Protein AF-A0A6B0WFZ6-F1 (afdb_monomer)

Mean predicted aligned error: 7.84 Å

Foldseek 3Di:
DLVVLLCVQLPPPDAPDPVLLVLLCVLQPPVQCPDVVLSVVLSVLSNVLQVQCPVQEGPSQLSRLSSCVVRPVQLNVLCVVPLCQQANDDVVLVVDDLQVLLVVCCVSRPVVHDPVSSVSVLSSSCSLGVSVLSSVVHDRPDDLLQCVLSLGCNRSLNVVCSVVSHHGLLADRVVVLVVCLVCLLPLCVLQVVLVVQQVDAGPQRATNNLRSLSNCLSVLVSHDLVSLLSNLLSCQLCLQVQFDPSSFDDDPDTDTSLNSNVSSLCSNDLVPHAQAVLQVSCLVSLLNGDLLSLLVLLVQQQCLCVPPDPPDHRHDSSPHSHDPVSSLVSLVVSLVVCLVCLVVVVLLVGPLSVVSLVSNQVSVVFDDPSLAVSQVVLLVDLVSLLSVLVNQFDWDWDDPPVDIDTATAGNCVCVVRRYDPVSSLVSLVVSLVDPPDDPVSNVSSVSNNVNVVD

Sequence (454 aa):
MLNAKLGAIFGNAEANDENRLRQLFEELVKAEIRTPRDVIRLAYGLSVTYPAVRDEVDIADFIALETLRLFRPSVYLAIRSHRPLLVELDPYESLADEAERAQRYERLFLADQRDEAQSRLKTGLMELFPRLASAWGAEIASDDTTWDQHRRVCSEPHFDTYFRFALSSHTVPMSEVTEIVRGANVRELVVQTFRAALDQRMAMGKTKASVLLDELIAHAAEFDMRKVGPFLQALFSIADELRVDSDESRGLVWVDSRLRLHWLTRALLMHRTSLQERSRILFEVIQNASLGWLVEITNVAHVQHYPRNAMEPPEKPEECLLERDHADQLREITLRRLNEAAADGNILKVPNLLSVLFRWRDFAGGSSAALEEFCNSALEDDASTVLLARAVLGKQYVSTGASEQALDHAQLDGLQSLLNVDRFKARLVDLVRSTDLESDDKDVLQRLLAAWDS

Solvent-accessible surface area (backbone atoms only — not comparable to full-atom values): 24765 Å² total; per-residue (Å²): 113,58,68,66,48,49,44,68,66,50,54,88,65,71,54,95,45,65,68,57,32,50,49,37,36,60,37,51,40,52,79,68,51,82,47,76,66,42,46,49,50,53,48,51,51,45,62,68,46,43,75,59,35,63,82,57,49,27,54,46,52,48,54,39,50,52,39,29,50,75,77,37,48,69,43,40,49,38,54,69,75,40,47,64,83,49,42,52,89,55,75,66,65,75,71,51,58,55,69,60,49,32,52,49,51,42,57,62,58,35,65,94,52,56,72,81,52,34,57,30,45,50,55,30,46,26,71,54,21,45,70,54,18,59,41,68,81,37,83,65,90,73,54,72,62,60,29,49,51,50,28,25,61,38,20,66,56,34,34,56,22,79,77,65,49,35,80,31,60,62,53,73,62,52,69,59,55,52,47,47,54,73,42,27,65,39,47,67,58,53,44,50,52,45,56,60,20,59,77,35,72,39,55,93,60,18,31,38,35,56,44,50,46,54,51,48,35,48,48,25,82,75,46,55,75,90,28,49,46,46,30,50,27,29,50,35,45,45,42,50,74,59,60,49,84,57,43,46,44,86,66,102,60,79,42,39,50,66,56,46,52,52,49,32,54,41,55,59,33,56,91,74,44,53,48,69,55,36,23,54,44,50,62,63,28,52,75,56,31,21,68,45,45,41,51,50,56,36,48,54,34,35,36,34,68,52,40,90,49,88,87,50,74,53,56,54,72,82,74,35,66,38,46,67,70,58,26,54,53,42,44,54,53,46,52,50,53,50,53,54,27,48,77,72,54,54,45,74,74,34,66,62,38,50,60,51,53,54,49,50,30,58,75,68,76,36,81,43,73,68,54,47,51,46,43,54,54,33,64,73,37,70,70,47,37,50,48,52,46,57,46,32,44,42,74,43,77,49,73,72,90,87,51,74,46,81,38,70,30,44,62,58,84,68,41,70,70,57,39,64,56,68,62,49,54,52,49,49,59,54,53,61,71,45,86,86,60,55,71,72,59,39,49,51,46,52,50,33,56,54,30,63,77,105

Secondary structure (DSSP, 8-state):
-HHHHHHHHHTTPPPS-HHHHHHHIIIIITTT--SHHHHHHHHHHHHHHGGGSTTSS-HHHHHHHHHHHHH-HHHHHHHHHTHHHHHS--TTGGGS-HHHHHHHHHHHHTTTS-HHHHHHHHHHHHHH-THHHHHTT----S-HHHHHHTT-TTSTTTHHHHHHSS--TTS--HHHHHHHHHTTT-HHHHHHHHHHHHT-B-GGG-BHHHHHHHHHHHTGGGS-HHHHHHHHHHHHTTTTTT--GGG-B-SSS-B-HHHHHHHHHHHHHTTTS-HHHHHHHHHHHHTT--HHHHHHHHHHHHHHHS-SSTTSPPPPTTT-SS-HHHHHHHHHHHHHHHHHHHHTTGGGGSTTHHHHHHHHHHHTTS--HHHHHHHHHHTTSHHHHHHHHHHHEEEEEEE-SS-EEEEEEE--TTGGGTS-HHHHHHHHHHHHH-SSS-HHHHHHHHHHHHHH--

Nearest PDB structures (foldseek):
  3wcm-assembly1_C  TM=1.426E-01  e=4.243E-01  Homo sapiens
  7ux1-assembly1_A  TM=1.351E-01  e=2.970E+00  Escherichia coli K-12

Structure (mmCIF, N/CA/C/O backbone):
data_AF-A0A6B0WFZ6-F1
#
_entry.id   AF-A0A6B0WFZ6-F1
#
loop_
_atom_site.group_PDB
_atom_site.id
_atom_site.type_symbol
_atom_site.label_atom_id
_atom_site.label_alt_id
_atom_site.label_comp_id
_atom_site.label_asym_id
_atom_site.label_entity_id
_atom_site.label_seq_id
_atom_site.pdbx_PDB_ins_code
_atom_site.Cartn_x
_atom_site.Cartn_y
_atom_site.Cartn_z
_atom_site.occupancy
_atom_site.B_iso_or_equiv
_atom_site.auth_seq_id
_atom_site.auth_comp_id
_atom_site.auth_asym_id
_atom_site.auth_atom_id
_atom_site.pdbx_PDB_model_num
ATOM 1 N N . MET A 1 1 ? 15.361 2.543 -42.195 1.00 61.44 1 MET A N 1
ATOM 2 C CA . MET A 1 1 ? 14.487 1.355 -42.368 1.00 61.44 1 MET A CA 1
ATOM 3 C C . MET A 1 1 ? 13.982 0.816 -41.033 1.00 61.44 1 MET A C 1
ATOM 5 O O . MET A 1 1 ? 12.780 0.633 -40.914 1.00 61.44 1 MET A O 1
ATOM 9 N N . LEU A 1 2 ? 14.853 0.588 -40.041 1.00 71.38 2 LEU A N 1
ATOM 10 C CA . LEU A 1 2 ? 14.453 0.081 -38.722 1.00 71.38 2 LEU A CA 1
ATOM 11 C C . LEU A 1 2 ? 13.471 1.014 -37.991 1.00 71.38 2 LEU A C 1
ATOM 13 O O . LEU A 1 2 ? 12.387 0.556 -37.668 1.00 71.38 2 LEU A O 1
ATOM 17 N N . ASN A 1 3 ? 13.765 2.314 -37.859 1.00 72.94 3 ASN A N 1
ATOM 18 C CA . ASN A 1 3 ? 12.867 3.269 -37.178 1.00 72.94 3 ASN A CA 1
ATOM 19 C C . ASN A 1 3 ? 11.445 3.290 -37.763 1.00 72.94 3 ASN A C 1
ATOM 21 O O . ASN A 1 3 ? 10.476 3.298 -37.020 1.00 72.94 3 ASN A O 1
ATOM 25 N N . ALA A 1 4 ? 11.308 3.209 -39.091 1.00 72.44 4 ALA A N 1
ATOM 26 C CA . ALA A 1 4 ? 9.997 3.140 -39.743 1.00 72.44 4 ALA A CA 1
ATOM 27 C C . ALA A 1 4 ? 9.240 1.834 -39.424 1.00 72.44 4 ALA A C 1
ATOM 29 O O . ALA A 1 4 ? 8.020 1.842 -39.305 1.00 72.44 4 ALA A O 1
ATOM 30 N N . LYS A 1 5 ? 9.953 0.707 -39.275 1.00 76.44 5 LYS A N 1
ATOM 31 C CA . LYS A 1 5 ? 9.353 -0.573 -38.865 1.00 76.44 5 LYS A CA 1
ATOM 32 C C . LYS A 1 5 ? 9.004 -0.594 -37.379 1.00 76.44 5 LYS A C 1
ATOM 34 O O . LYS A 1 5 ? 7.950 -1.113 -37.042 1.00 76.44 5 LYS A O 1
ATOM 39 N N . LEU A 1 6 ? 9.854 -0.024 -36.524 1.00 77.88 6 LEU A N 1
ATOM 40 C CA . LEU A 1 6 ? 9.566 0.127 -35.097 1.00 77.88 6 LEU A CA 1
ATOM 41 C C . LEU A 1 6 ? 8.325 1.010 -34.906 1.00 77.88 6 LEU A C 1
ATOM 43 O O . LEU A 1 6 ? 7.380 0.567 -34.268 1.00 77.88 6 LEU A O 1
ATOM 47 N N . GLY A 1 7 ? 8.245 2.166 -35.574 1.00 74.00 7 GLY A N 1
ATOM 48 C CA . GLY A 1 7 ? 7.050 3.019 -35.539 1.00 74.00 7 GLY A CA 1
ATOM 49 C C . GLY A 1 7 ? 5.766 2.307 -35.989 1.00 74.00 7 GLY A C 1
ATOM 50 O O . GLY A 1 7 ? 4.707 2.536 -35.424 1.00 74.00 7 GLY A O 1
ATOM 51 N N . ALA A 1 8 ? 5.841 1.371 -36.941 1.00 75.12 8 ALA A N 1
ATOM 52 C CA . ALA A 1 8 ? 4.677 0.575 -37.345 1.00 75.12 8 ALA A CA 1
ATOM 53 C C . ALA A 1 8 ? 4.237 -0.474 -36.299 1.00 75.12 8 ALA A C 1
ATOM 55 O O . ALA A 1 8 ? 3.071 -0.859 -36.285 1.00 75.12 8 ALA A O 1
ATOM 56 N N . ILE A 1 9 ? 5.154 -0.959 -35.453 1.00 75.88 9 ILE A N 1
ATOM 57 C CA . ILE A 1 9 ? 4.885 -1.983 -34.425 1.00 75.88 9 ILE A CA 1
ATOM 58 C C . ILE A 1 9 ? 4.388 -1.332 -33.130 1.00 75.88 9 ILE A C 1
ATOM 60 O O . ILE A 1 9 ? 3.400 -1.779 -32.542 1.00 75.88 9 ILE A O 1
ATOM 64 N N . PHE A 1 10 ? 5.067 -0.264 -32.713 1.00 78.12 10 PHE A N 1
ATOM 65 C CA . PHE A 1 10 ? 4.766 0.479 -31.492 1.00 78.12 10 PHE A CA 1
ATOM 66 C C . PHE A 1 10 ? 3.639 1.504 -31.697 1.00 78.12 10 PHE A C 1
ATOM 68 O O . PHE A 1 10 ? 2.942 1.852 -30.751 1.00 78.12 10 PHE A O 1
ATOM 75 N N . GLY A 1 11 ? 3.361 1.918 -32.938 1.00 77.50 11 GLY A N 1
ATOM 76 C CA . GLY A 1 11 ? 2.301 2.879 -33.234 1.00 77.50 11 GLY A CA 1
ATOM 77 C C . GLY A 1 11 ? 2.588 4.230 -32.580 1.00 77.50 11 GLY A C 1
ATOM 78 O O . GLY A 1 11 ? 3.641 4.811 -32.820 1.00 77.50 11 GLY A O 1
ATOM 79 N N . ASN A 1 12 ? 1.653 4.700 -31.749 1.00 68.88 12 ASN A N 1
ATOM 80 C CA . ASN A 1 12 ? 1.798 5.927 -30.956 1.00 68.88 12 ASN A CA 1
ATOM 81 C C . ASN A 1 12 ? 2.457 5.684 -29.585 1.00 68.88 12 ASN A C 1
ATOM 83 O O . ASN A 1 12 ? 2.481 6.598 -28.770 1.00 68.88 12 ASN A O 1
ATOM 87 N N . ALA A 1 13 ? 2.907 4.462 -29.287 1.00 70.50 13 ALA A N 1
ATOM 88 C CA . ALA A 1 13 ? 3.581 4.185 -28.029 1.00 70.50 13 ALA A CA 1
ATOM 89 C C . ALA A 1 13 ? 4.971 4.841 -28.049 1.00 70.50 13 ALA A C 1
ATOM 91 O O . ALA A 1 13 ? 5.797 4.545 -28.919 1.00 70.50 13 ALA A O 1
ATOM 92 N N . GLU A 1 14 ? 5.200 5.751 -27.109 1.00 73.38 14 GLU A N 1
ATOM 93 C CA . GLU A 1 14 ? 6.461 6.468 -26.936 1.00 73.38 14 GLU A CA 1
ATOM 94 C C . GLU A 1 14 ? 7.285 5.801 -25.833 1.00 73.38 14 GLU A C 1
ATOM 96 O O . GLU A 1 14 ? 6.743 5.201 -24.904 1.00 73.38 14 GLU A O 1
ATOM 101 N N . ALA A 1 15 ? 8.611 5.855 -25.956 1.00 76.88 15 ALA A N 1
ATOM 102 C CA . ALA A 1 15 ? 9.471 5.389 -24.878 1.00 76.88 15 ALA A CA 1
ATOM 103 C C . ALA A 1 15 ? 9.373 6.363 -23.700 1.00 76.88 15 ALA A C 1
ATOM 105 O O . ALA A 1 15 ? 9.443 7.572 -23.908 1.00 76.88 15 ALA A O 1
ATOM 106 N N . ASN A 1 16 ? 9.288 5.832 -22.478 1.00 78.75 16 ASN A N 1
ATOM 107 C CA . ASN A 1 16 ? 9.248 6.645 -21.258 1.00 78.75 16 ASN A CA 1
ATOM 108 C C . ASN A 1 16 ? 10.483 7.558 -21.129 1.00 78.75 16 ASN A C 1
ATOM 110 O O . ASN A 1 16 ? 10.399 8.651 -20.575 1.00 78.75 16 ASN A O 1
ATOM 114 N N . ASP A 1 17 ? 11.626 7.119 -21.672 1.00 82.31 17 ASP A N 1
ATOM 115 C CA . ASP A 1 17 ? 12.864 7.893 -21.744 1.00 82.31 17 ASP A CA 1
ATOM 116 C C . ASP A 1 17 ? 13.570 7.680 -23.100 1.00 82.31 17 ASP A C 1
ATOM 118 O O . ASP A 1 17 ? 14.111 6.609 -23.406 1.00 82.31 17 ASP A O 1
ATOM 122 N N . GLU A 1 18 ? 13.586 8.727 -23.931 1.00 84.25 18 GLU A N 1
ATOM 123 C CA . GLU A 1 18 ? 14.242 8.711 -25.243 1.00 84.25 18 GLU A CA 1
ATOM 124 C C . GLU A 1 18 ? 15.773 8.600 -25.161 1.00 84.25 18 GLU A C 1
ATOM 126 O O . GLU A 1 18 ? 16.403 7.994 -26.037 1.00 84.25 18 GLU A O 1
ATOM 131 N N . ASN A 1 19 ? 16.400 9.172 -24.127 1.00 85.75 19 ASN A N 1
ATOM 132 C CA . ASN A 1 19 ? 17.850 9.086 -23.946 1.00 85.75 19 ASN A CA 1
ATOM 133 C C . ASN A 1 19 ? 18.258 7.659 -23.623 1.00 85.75 19 ASN A C 1
ATOM 135 O O . ASN A 1 19 ? 19.208 7.137 -24.212 1.00 85.75 19 ASN A O 1
ATOM 139 N N . ARG A 1 20 ? 17.486 7.018 -22.752 1.00 89.38 20 ARG A N 1
ATOM 140 C CA . ARG A 1 20 ? 17.656 5.618 -22.398 1.00 89.38 20 ARG A CA 1
ATOM 141 C C . ARG A 1 20 ? 17.448 4.689 -23.587 1.00 89.38 20 ARG A C 1
ATOM 143 O O . ARG A 1 20 ? 18.285 3.820 -23.837 1.00 89.38 20 ARG A O 1
ATOM 150 N N . LEU A 1 21 ? 16.392 4.909 -24.375 1.00 89.44 21 LEU A N 1
ATOM 151 C CA . LEU A 1 21 ? 16.181 4.169 -25.620 1.00 89.44 21 LEU A CA 1
ATOM 152 C C . LEU A 1 21 ? 17.393 4.297 -26.548 1.00 89.44 21 LEU A C 1
ATOM 154 O O . LEU A 1 21 ? 17.871 3.294 -27.074 1.00 89.44 21 LEU A O 1
ATOM 158 N N . ARG A 1 22 ? 17.918 5.513 -26.732 1.00 87.00 22 ARG A N 1
ATOM 159 C CA . ARG A 1 22 ? 19.106 5.761 -27.560 1.00 87.00 22 ARG A CA 1
ATOM 160 C C . ARG A 1 22 ? 20.342 5.038 -27.025 1.00 87.00 22 ARG A C 1
ATOM 162 O O . ARG A 1 22 ? 21.081 4.463 -27.821 1.00 87.00 22 ARG A O 1
ATOM 169 N N . GLN A 1 23 ? 20.558 5.041 -25.714 1.00 88.75 23 GLN A N 1
ATOM 170 C CA . GLN A 1 23 ? 21.685 4.355 -25.083 1.00 88.75 23 GLN A CA 1
ATOM 171 C C . GLN A 1 23 ? 21.590 2.837 -25.262 1.00 88.75 23 GLN A C 1
ATOM 173 O O . GLN A 1 23 ? 22.504 2.230 -25.815 1.00 88.75 23 GLN A O 1
ATOM 178 N N . LEU A 1 24 ? 20.459 2.223 -24.901 1.00 91.88 24 LEU A N 1
ATOM 179 C CA . LEU A 1 24 ? 20.233 0.787 -25.105 1.00 91.88 24 LEU A CA 1
ATOM 180 C C . LEU A 1 24 ? 20.333 0.398 -26.583 1.00 91.88 24 LEU A C 1
ATOM 182 O O . LEU A 1 24 ? 20.859 -0.664 -26.922 1.00 91.88 24 LEU A O 1
ATOM 186 N N . PHE A 1 25 ? 19.872 1.272 -27.477 1.00 89.75 25 PHE A N 1
ATOM 187 C CA . PHE A 1 25 ? 19.995 1.061 -28.909 1.00 89.75 25 PHE A CA 1
ATOM 188 C C . PHE A 1 25 ? 21.456 1.024 -29.371 1.00 89.75 25 PHE A C 1
ATOM 190 O O . PHE A 1 25 ? 21.839 0.121 -30.117 1.00 89.75 25 PHE A O 1
ATOM 197 N N . GLU A 1 26 ? 22.274 1.985 -28.946 1.00 89.38 26 GLU A N 1
ATOM 198 C CA . GLU A 1 26 ? 23.694 2.045 -29.302 1.00 89.38 26 GLU A CA 1
ATOM 199 C C . GLU A 1 26 ? 24.476 0.849 -28.740 1.00 89.38 26 GLU A C 1
ATOM 201 O O . GLU A 1 26 ? 25.245 0.224 -29.477 1.00 89.38 26 GLU A O 1
ATOM 206 N N . GLU A 1 27 ? 24.223 0.476 -27.483 1.00 90.94 27 GLU A N 1
ATOM 207 C CA . GLU A 1 27 ? 24.975 -0.576 -26.793 1.00 90.94 27 GLU A CA 1
ATOM 208 C C . GLU A 1 27 ? 24.554 -1.993 -27.206 1.00 90.94 27 GLU A C 1
ATOM 210 O O . GLU A 1 27 ? 25.407 -2.843 -27.474 1.00 90.94 27 GLU A O 1
ATOM 215 N N . LEU A 1 28 ? 23.247 -2.267 -27.298 1.00 91.75 28 LEU A N 1
ATOM 216 C CA . LEU A 1 28 ? 22.731 -3.633 -27.463 1.00 91.75 28 LEU A CA 1
ATOM 217 C C . LEU A 1 28 ? 22.158 -3.918 -28.853 1.00 91.75 28 LEU A C 1
ATOM 219 O O . LEU A 1 28 ? 22.219 -5.059 -29.307 1.00 91.75 28 LEU A O 1
ATOM 223 N N . VAL A 1 29 ? 21.617 -2.913 -29.548 1.00 90.69 29 VAL A N 1
ATOM 224 C CA . VAL A 1 29 ? 20.859 -3.126 -30.796 1.00 90.69 29 VAL A CA 1
ATOM 225 C C . VAL A 1 29 ? 21.719 -2.923 -32.036 1.00 90.69 29 VAL A C 1
ATOM 227 O O . VAL A 1 29 ? 21.783 -3.784 -32.917 1.00 90.69 29 VAL A O 1
ATOM 230 N N . LYS A 1 30 ? 22.427 -1.798 -32.116 1.00 89.81 30 LYS A N 1
ATOM 231 C CA . LYS A 1 30 ? 23.186 -1.389 -33.302 1.00 89.81 30 LYS A CA 1
ATOM 232 C C . LYS A 1 30 ? 24.281 -2.384 -33.686 1.00 89.81 30 LYS A C 1
ATOM 234 O O . LYS A 1 30 ? 24.494 -2.621 -34.872 1.00 89.81 30 LYS A O 1
ATOM 239 N N . ALA A 1 31 ? 24.955 -2.982 -32.704 1.00 86.75 31 ALA A N 1
ATOM 240 C CA . ALA A 1 31 ? 26.046 -3.931 -32.935 1.00 86.75 31 ALA A CA 1
ATOM 241 C C . ALA A 1 31 ? 25.591 -5.248 -33.601 1.00 86.75 31 ALA A C 1
ATOM 243 O O . ALA A 1 31 ? 26.381 -5.904 -34.296 1.00 86.75 31 ALA A O 1
ATOM 244 N N . GLU A 1 32 ? 24.325 -5.621 -33.404 1.00 89.62 32 GLU A N 1
ATOM 245 C CA . GLU A 1 32 ? 23.740 -6.868 -33.905 1.00 89.62 32 GLU A CA 1
ATOM 246 C C . GLU A 1 32 ? 23.085 -6.699 -35.284 1.00 89.62 32 GLU A C 1
ATOM 248 O O . GLU A 1 32 ? 22.982 -7.651 -36.059 1.00 89.62 32 GLU A O 1
ATOM 253 N N . ILE A 1 33 ? 22.708 -5.471 -35.652 1.00 89.88 33 ILE A N 1
ATOM 254 C CA . ILE A 1 33 ? 22.077 -5.171 -36.939 1.00 89.88 33 ILE A CA 1
ATOM 255 C C . ILE A 1 33 ? 23.145 -4.883 -37.997 1.00 89.88 33 ILE A C 1
ATOM 257 O O . ILE A 1 33 ? 23.580 -3.749 -38.188 1.00 89.88 33 ILE A O 1
ATOM 261 N N . ARG A 1 34 ? 23.548 -5.925 -38.732 1.00 88.88 34 ARG A N 1
ATOM 262 C CA . ARG A 1 34 ? 24.570 -5.820 -39.792 1.00 88.88 34 ARG A CA 1
ATOM 263 C C . ARG A 1 34 ? 23.977 -5.813 -41.192 1.00 88.88 34 ARG A C 1
ATOM 265 O O . ARG A 1 34 ? 24.587 -5.294 -42.123 1.00 88.88 34 ARG A O 1
ATOM 272 N N . THR A 1 35 ? 22.792 -6.393 -41.352 1.00 87.94 35 THR A N 1
ATOM 273 C CA . THR A 1 35 ? 22.130 -6.552 -42.645 1.00 87.94 35 THR A CA 1
ATOM 274 C C . THR A 1 35 ? 20.657 -6.137 -42.586 1.00 87.94 35 THR A C 1
ATOM 276 O O . THR A 1 35 ? 20.030 -6.168 -41.523 1.00 87.94 35 THR A O 1
ATOM 279 N N . PRO A 1 36 ? 20.031 -5.824 -43.736 1.00 80.69 36 PRO A N 1
ATOM 280 C CA . PRO A 1 36 ? 18.583 -5.617 -43.801 1.00 80.69 36 PRO A CA 1
ATOM 281 C C . PRO A 1 36 ? 17.769 -6.819 -43.296 1.00 80.69 36 PRO A C 1
ATOM 283 O O . PRO A 1 36 ? 16.654 -6.649 -42.806 1.00 80.69 36 PRO A O 1
ATOM 286 N N . ARG A 1 37 ? 18.319 -8.039 -43.385 1.00 85.38 37 ARG A N 1
ATOM 287 C CA . ARG A 1 37 ? 17.668 -9.253 -42.879 1.00 85.38 37 ARG A CA 1
ATOM 288 C C . ARG A 1 37 ? 17.573 -9.251 -41.353 1.00 85.38 37 ARG A C 1
ATOM 290 O O . ARG A 1 37 ? 16.561 -9.707 -40.831 1.00 85.38 37 ARG A O 1
ATOM 297 N N . ASP A 1 38 ? 18.563 -8.694 -40.660 1.00 89.38 38 ASP A N 1
ATOM 298 C CA . ASP A 1 38 ? 18.565 -8.584 -39.195 1.00 89.38 38 ASP A CA 1
ATOM 299 C C . ASP A 1 38 ? 17.490 -7.600 -38.721 1.00 89.38 38 ASP A C 1
ATOM 301 O O . ASP A 1 38 ? 16.712 -7.919 -37.824 1.00 89.38 38 ASP A O 1
ATOM 305 N N . VAL A 1 39 ? 17.347 -6.462 -39.417 1.00 86.75 39 VAL A N 1
ATOM 306 C CA . VAL A 1 39 ? 16.249 -5.499 -39.201 1.00 86.75 39 VAL A CA 1
ATOM 307 C C . VAL A 1 39 ? 14.889 -6.179 -39.342 1.00 86.75 39 VAL A C 1
ATOM 309 O O . VAL A 1 39 ? 13.992 -5.973 -38.528 1.00 86.75 39 VAL A O 1
ATOM 312 N N . ILE A 1 40 ? 14.722 -6.980 -40.396 1.00 84.56 40 ILE A N 1
ATOM 313 C CA . ILE A 1 40 ? 13.476 -7.698 -40.663 1.00 84.56 40 ILE A CA 1
ATOM 314 C C . ILE A 1 40 ? 13.211 -8.745 -39.574 1.00 84.56 40 ILE A C 1
ATOM 316 O O . ILE A 1 40 ? 12.084 -8.842 -39.098 1.00 84.56 40 ILE A O 1
ATOM 320 N N . ARG A 1 41 ? 14.234 -9.496 -39.154 1.00 88.69 41 ARG A N 1
ATOM 321 C CA . ARG A 1 41 ? 14.121 -10.516 -38.106 1.00 88.69 41 ARG A CA 1
ATOM 322 C C . ARG A 1 41 ? 13.712 -9.910 -36.763 1.00 88.69 41 ARG A C 1
ATOM 324 O O . ARG A 1 41 ? 12.792 -10.434 -36.144 1.00 88.69 41 ARG A O 1
ATOM 331 N N . LEU A 1 42 ? 14.347 -8.809 -36.353 1.00 90.38 42 LEU A N 1
ATOM 332 C CA . LEU A 1 42 ? 13.991 -8.092 -35.127 1.00 90.38 42 LEU A CA 1
ATOM 333 C C . LEU A 1 42 ? 12.568 -7.532 -35.204 1.00 90.38 42 LEU A C 1
ATOM 335 O O . LEU A 1 42 ? 11.767 -7.772 -34.308 1.00 90.38 42 LEU A O 1
ATOM 339 N N . ALA A 1 43 ? 12.221 -6.861 -36.306 1.00 86.56 43 ALA A N 1
ATOM 340 C CA . ALA A 1 43 ? 10.880 -6.314 -36.499 1.00 86.56 43 ALA A CA 1
ATOM 341 C C . ALA A 1 43 ? 9.794 -7.403 -36.469 1.00 86.56 43 ALA A C 1
ATOM 343 O O . ALA A 1 43 ? 8.750 -7.206 -35.855 1.00 86.56 43 ALA A O 1
ATOM 344 N N . TYR A 1 44 ? 10.030 -8.564 -37.090 1.00 86.62 44 TYR A N 1
ATOM 345 C CA . TYR A 1 44 ? 9.076 -9.671 -37.017 1.00 86.62 44 TYR A CA 1
ATOM 346 C C . TYR A 1 44 ? 8.975 -10.260 -35.611 1.00 86.62 44 TYR A C 1
ATOM 348 O O . TYR A 1 44 ? 7.859 -10.496 -35.157 1.00 86.62 44 TYR A O 1
ATOM 356 N N . GLY A 1 45 ? 10.101 -10.452 -34.913 1.00 87.50 45 GLY A N 1
ATOM 357 C CA . GLY A 1 45 ? 10.102 -10.899 -33.518 1.00 87.50 45 GLY A CA 1
ATOM 358 C C . GLY A 1 45 ? 9.233 -9.999 -32.642 1.00 87.50 45 GLY A C 1
ATOM 359 O O . GLY A 1 45 ? 8.268 -10.475 -32.052 1.00 87.50 45 GLY A O 1
ATOM 360 N N . LEU A 1 46 ? 9.495 -8.690 -32.690 1.00 90.88 46 LEU A N 1
ATOM 361 C CA . LEU A 1 46 ? 8.728 -7.672 -31.973 1.00 90.88 46 LEU A CA 1
ATOM 362 C C . LEU A 1 46 ? 7.245 -7.669 -32.362 1.00 90.88 46 LEU A C 1
ATOM 364 O O . LEU A 1 46 ? 6.390 -7.604 -31.489 1.00 90.88 46 LEU A O 1
ATOM 368 N N . SER A 1 47 ? 6.912 -7.785 -33.652 1.00 87.62 47 SER A N 1
ATOM 369 C CA . SER A 1 47 ? 5.510 -7.788 -34.103 1.00 87.62 47 SER A CA 1
ATOM 370 C C . SER A 1 47 ? 4.691 -8.971 -33.579 1.00 87.62 47 SER A C 1
ATOM 372 O O . SER A 1 47 ? 3.468 -8.888 -33.530 1.00 87.62 47 SER A O 1
ATOM 374 N N . VAL A 1 48 ? 5.360 -10.066 -33.205 1.00 87.12 48 VAL A N 1
ATOM 375 C CA . VAL A 1 48 ? 4.721 -11.267 -32.660 1.00 87.12 48 VAL A CA 1
ATOM 376 C C . VAL A 1 48 ? 4.597 -11.179 -31.142 1.00 87.12 48 VAL A C 1
ATOM 378 O O . VAL A 1 48 ? 3.560 -11.558 -30.608 1.00 87.12 48 VAL A O 1
ATOM 381 N N . THR A 1 49 ? 5.631 -10.697 -30.447 1.00 89.06 49 THR A N 1
ATOM 382 C CA . THR A 1 49 ? 5.681 -10.736 -28.977 1.00 89.06 49 THR A CA 1
ATOM 383 C C . THR A 1 49 ? 5.139 -9.472 -28.312 1.00 89.06 49 THR A C 1
ATOM 385 O O . THR A 1 49 ? 4.479 -9.578 -27.283 1.00 89.06 49 THR A O 1
ATOM 388 N N . TYR A 1 50 ? 5.333 -8.290 -28.907 1.00 89.44 50 TYR A N 1
ATOM 389 C CA . TYR A 1 50 ? 4.900 -7.015 -28.322 1.00 89.44 50 TYR A CA 1
ATOM 390 C C . TYR A 1 50 ? 3.383 -6.892 -28.111 1.00 89.44 50 TYR A C 1
ATOM 392 O O . TYR A 1 50 ? 2.992 -6.422 -27.048 1.00 89.44 50 TYR A O 1
ATOM 400 N N . PRO A 1 51 ? 2.495 -7.312 -29.042 1.00 88.50 51 PRO A N 1
ATOM 401 C CA . PRO A 1 51 ? 1.058 -7.079 -28.877 1.00 88.50 51 PRO A CA 1
ATOM 402 C C . PRO A 1 51 ? 0.457 -7.668 -27.595 1.00 88.50 51 PRO A C 1
ATOM 404 O O . PRO A 1 51 ? -0.516 -7.120 -27.090 1.00 88.50 51 PRO A O 1
ATOM 407 N N . ALA A 1 52 ? 1.025 -8.761 -27.075 1.00 86.12 52 ALA A N 1
ATOM 408 C CA . ALA A 1 52 ? 0.549 -9.427 -25.862 1.00 86.12 52 ALA A CA 1
ATOM 409 C C . ALA A 1 52 ? 0.976 -8.728 -24.559 1.00 86.12 52 ALA A C 1
ATOM 411 O O . ALA A 1 52 ? 0.396 -8.989 -23.510 1.00 86.12 52 ALA A O 1
ATOM 412 N N . VAL A 1 53 ? 1.987 -7.860 -24.627 1.00 89.31 53 VAL A N 1
ATOM 413 C CA . VAL A 1 53 ? 2.543 -7.114 -23.487 1.00 89.31 53 VAL A CA 1
ATOM 414 C C . VAL A 1 53 ? 2.538 -5.607 -23.740 1.00 89.31 53 VAL A C 1
ATOM 416 O O . VAL A 1 53 ? 3.247 -4.852 -23.080 1.00 89.31 53 VAL A O 1
ATOM 419 N N . ARG A 1 54 ? 1.766 -5.156 -24.734 1.00 88.19 54 ARG A N 1
ATOM 420 C CA . ARG A 1 54 ? 1.603 -3.736 -25.036 1.00 88.19 54 ARG A CA 1
ATOM 421 C C . ARG A 1 54 ? 1.079 -3.031 -23.785 1.00 88.19 54 ARG A C 1
ATOM 423 O O . ARG A 1 54 ? 0.164 -3.539 -23.155 1.00 88.19 54 ARG A O 1
ATOM 430 N N . ASP A 1 55 ? 1.667 -1.879 -23.474 1.00 88.75 55 ASP A N 1
ATOM 431 C CA . ASP A 1 55 ? 1.387 -1.060 -22.283 1.00 88.75 55 ASP A CA 1
ATOM 432 C C . ASP A 1 55 ? 1.808 -1.703 -20.942 1.00 88.75 55 ASP A C 1
ATOM 434 O O . ASP A 1 55 ? 1.698 -1.067 -19.900 1.00 88.75 55 ASP A O 1
ATOM 438 N N . GLU A 1 56 ? 2.359 -2.924 -20.960 1.00 91.56 56 GLU A N 1
ATOM 439 C CA . GLU A 1 56 ? 2.773 -3.674 -19.762 1.00 91.56 56 GLU A CA 1
ATOM 440 C C . GLU A 1 56 ? 4.298 -3.749 -19.578 1.00 91.56 56 GLU A C 1
ATOM 442 O O . GLU A 1 56 ? 4.781 -4.382 -18.638 1.00 91.56 56 GLU A O 1
ATOM 447 N N . VAL A 1 57 ? 5.059 -3.144 -20.494 1.00 92.56 57 VAL A N 1
ATOM 448 C CA . VAL A 1 57 ? 6.528 -3.150 -20.513 1.00 92.56 57 VAL A CA 1
ATOM 449 C C . VAL A 1 57 ? 7.078 -1.805 -20.976 1.00 92.56 57 VAL A C 1
ATOM 451 O O . VAL A 1 57 ? 6.533 -1.181 -21.891 1.00 92.56 57 VAL A O 1
ATOM 454 N N . ASP A 1 58 ? 8.227 -1.411 -20.432 1.00 93.88 58 ASP A N 1
ATOM 455 C CA . ASP A 1 58 ? 9.059 -0.363 -21.021 1.00 93.88 58 ASP A CA 1
ATOM 456 C C . ASP A 1 58 ? 9.541 -0.769 -22.429 1.00 93.88 58 ASP A C 1
ATOM 458 O O . ASP A 1 58 ? 10.108 -1.849 -22.639 1.00 93.88 58 ASP A O 1
ATOM 462 N N . ILE A 1 59 ? 9.332 0.118 -23.406 1.00 92.50 59 ILE A N 1
ATOM 463 C CA . ILE A 1 59 ? 9.642 -0.135 -24.820 1.00 92.50 59 ILE A CA 1
ATOM 464 C C . ILE A 1 59 ? 11.146 -0.316 -25.046 1.00 92.50 59 ILE A C 1
ATOM 466 O O . ILE A 1 59 ? 11.545 -1.171 -25.844 1.00 92.50 59 ILE A O 1
ATOM 470 N N . ALA A 1 60 ? 11.987 0.472 -24.371 1.00 93.25 60 ALA A N 1
ATOM 471 C CA . ALA A 1 60 ? 13.431 0.397 -24.553 1.00 93.25 60 ALA A CA 1
ATOM 472 C C . ALA A 1 60 ? 13.971 -0.944 -24.039 1.00 93.25 60 ALA A C 1
ATOM 474 O O . ALA A 1 60 ? 14.731 -1.613 -24.748 1.00 93.25 60 ALA A O 1
ATOM 475 N N . ASP A 1 61 ? 13.488 -1.384 -22.876 1.00 95.31 61 ASP A N 1
ATOM 476 C CA . ASP A 1 61 ? 13.804 -2.700 -22.310 1.00 95.31 61 ASP A CA 1
ATOM 477 C C . ASP A 1 61 ? 13.348 -3.827 -23.217 1.00 95.31 61 ASP A C 1
ATOM 479 O O . ASP A 1 61 ? 14.095 -4.774 -23.472 1.00 95.31 61 ASP A O 1
ATOM 483 N N . PHE A 1 62 ? 12.129 -3.717 -23.744 1.00 94.94 62 PHE A N 1
ATOM 484 C CA . PHE A 1 62 ? 11.551 -4.762 -24.570 1.00 94.94 62 PHE A CA 1
ATOM 485 C C . PHE A 1 62 ? 12.334 -4.941 -25.874 1.00 94.94 62 PHE A C 1
ATOM 487 O O . PHE A 1 62 ? 12.673 -6.066 -26.248 1.00 94.94 62 PHE A O 1
ATOM 494 N N . ILE A 1 63 ? 12.698 -3.840 -26.544 1.00 93.62 63 ILE A N 1
ATOM 495 C CA . ILE A 1 63 ? 13.521 -3.876 -27.762 1.00 93.62 63 ILE A CA 1
ATOM 496 C C . ILE A 1 63 ? 14.905 -4.468 -27.470 1.00 93.62 63 ILE A C 1
ATOM 498 O O . ILE A 1 63 ? 15.395 -5.302 -28.242 1.00 93.62 63 ILE A O 1
ATOM 502 N N . ALA A 1 64 ? 15.539 -4.052 -26.373 1.00 95.19 64 ALA A N 1
ATOM 503 C CA . ALA A 1 64 ? 16.848 -4.550 -25.973 1.00 95.19 64 ALA A CA 1
ATOM 504 C C . ALA A 1 64 ? 16.816 -6.059 -25.673 1.00 95.19 64 ALA A C 1
ATOM 506 O O . ALA A 1 64 ? 17.628 -6.813 -26.214 1.00 95.19 64 ALA A O 1
ATOM 507 N N . LEU A 1 65 ? 15.842 -6.529 -24.892 1.00 95.94 65 LEU A N 1
ATOM 508 C CA . LEU A 1 65 ? 15.701 -7.945 -24.550 1.00 95.94 65 LEU A CA 1
ATOM 509 C C . LEU A 1 65 ? 15.317 -8.810 -25.752 1.00 95.94 65 LEU A C 1
ATOM 511 O O . LEU A 1 65 ? 15.859 -9.904 -25.898 1.00 95.94 65 LEU A O 1
ATOM 515 N N . GLU A 1 66 ? 14.459 -8.334 -26.655 1.00 94.31 66 GLU A N 1
ATOM 516 C CA . GLU A 1 66 ? 14.153 -9.041 -27.906 1.00 94.31 66 GLU A CA 1
ATOM 517 C C . GLU A 1 66 ? 15.367 -9.132 -28.833 1.00 94.31 66 GLU A C 1
ATOM 519 O O . GLU A 1 66 ? 15.604 -10.161 -29.473 1.00 94.31 66 GLU A O 1
ATOM 524 N N . THR A 1 67 ? 16.202 -8.094 -28.851 1.00 95.06 67 THR A N 1
ATOM 525 C CA . THR A 1 67 ? 17.484 -8.137 -29.557 1.00 95.06 67 THR A CA 1
ATOM 526 C C . THR A 1 67 ? 18.395 -9.205 -28.949 1.00 95.06 67 THR A C 1
ATOM 528 O O . THR A 1 67 ? 18.895 -10.071 -29.674 1.00 95.06 67 THR A O 1
ATOM 531 N N . LEU A 1 68 ? 18.563 -9.219 -27.623 1.00 94.56 68 LEU A N 1
ATOM 532 C CA . LEU A 1 68 ? 19.352 -10.249 -26.943 1.00 94.56 68 LEU A CA 1
ATOM 533 C C . LEU A 1 68 ? 18.782 -11.651 -27.200 1.00 94.56 68 LEU A C 1
ATOM 535 O O . LEU A 1 68 ? 19.533 -12.565 -27.524 1.00 94.56 68 LEU A O 1
ATOM 539 N N . ARG A 1 69 ? 17.461 -11.829 -27.170 1.00 94.44 69 ARG A N 1
ATOM 540 C CA . ARG A 1 69 ? 16.808 -13.115 -27.453 1.00 94.44 69 ARG A CA 1
ATOM 541 C C . ARG A 1 69 ? 17.128 -13.645 -28.851 1.00 94.44 69 ARG A C 1
ATOM 543 O O . ARG A 1 69 ? 17.334 -14.846 -29.023 1.00 94.44 69 ARG A O 1
ATOM 550 N N . LEU A 1 70 ? 17.154 -12.772 -29.859 1.00 93.00 70 LEU A N 1
ATOM 551 C CA . LEU A 1 70 ? 17.347 -13.163 -31.259 1.00 93.00 70 LEU A CA 1
ATOM 552 C C . LEU A 1 70 ? 18.818 -13.339 -31.651 1.00 93.00 70 LEU A C 1
ATOM 554 O O . LEU A 1 70 ? 19.117 -14.222 -32.465 1.00 93.00 70 LEU A O 1
ATOM 558 N N . PHE A 1 71 ? 19.708 -12.505 -31.108 1.00 92.38 71 PHE A N 1
ATOM 559 C CA . PHE A 1 71 ? 21.107 -12.410 -31.537 1.00 92.38 71 PHE A CA 1
ATOM 560 C C . PHE A 1 71 ? 22.114 -12.888 -30.478 1.00 92.38 71 PHE A C 1
ATOM 562 O O . PHE A 1 71 ? 23.201 -13.333 -30.840 1.00 92.38 71 PHE A O 1
ATOM 569 N N . ARG A 1 72 ? 21.746 -12.892 -29.187 1.00 91.56 72 ARG A N 1
ATOM 570 C CA . ARG A 1 72 ? 22.574 -13.360 -28.054 1.00 91.56 72 ARG A CA 1
ATOM 571 C C . ARG A 1 72 ? 21.798 -14.291 -27.093 1.00 91.56 72 ARG A C 1
ATOM 573 O O . ARG A 1 72 ? 21.664 -13.973 -25.908 1.00 91.56 72 ARG A O 1
ATOM 580 N N . PRO A 1 73 ? 21.303 -15.462 -27.548 1.00 90.94 73 PRO A N 1
ATOM 581 C CA . PRO A 1 73 ? 20.399 -16.290 -26.744 1.00 90.94 73 PRO A CA 1
ATOM 582 C C . PRO A 1 73 ? 20.980 -16.764 -25.406 1.00 90.94 73 PRO A C 1
ATOM 584 O O . PRO A 1 73 ? 20.229 -16.894 -24.445 1.00 90.94 73 PRO A O 1
ATOM 587 N N . SER A 1 74 ? 22.295 -17.004 -25.317 1.00 90.56 74 SER A N 1
ATOM 588 C CA . SER A 1 74 ? 22.941 -17.413 -24.060 1.00 90.56 74 SER A CA 1
ATOM 589 C C . SER A 1 74 ? 22.825 -16.338 -22.981 1.00 90.56 74 SER A C 1
ATOM 591 O O . SER A 1 74 ? 22.471 -16.648 -21.848 1.00 90.56 74 SER A O 1
ATOM 593 N N . VAL A 1 75 ? 23.019 -15.071 -23.350 1.00 91.50 75 VAL A N 1
ATOM 594 C CA . VAL A 1 75 ? 22.868 -13.928 -22.443 1.00 91.50 75 VAL A CA 1
ATOM 595 C C . VAL A 1 75 ? 21.411 -13.771 -22.022 1.00 91.50 75 VAL A C 1
ATOM 597 O O . VAL A 1 75 ? 21.125 -13.647 -20.837 1.00 91.50 75 VAL A O 1
ATOM 600 N N . TYR A 1 76 ? 20.476 -13.843 -22.973 1.00 93.38 76 TYR A N 1
ATOM 601 C CA . TYR A 1 76 ? 19.044 -13.774 -22.671 1.00 93.38 76 TYR A CA 1
ATOM 602 C C . TYR A 1 76 ? 18.607 -14.870 -21.683 1.00 93.38 76 TYR A C 1
ATOM 604 O O . TYR A 1 76 ? 17.869 -14.600 -20.736 1.00 93.38 76 TYR A O 1
ATOM 612 N N . LEU A 1 77 ? 19.088 -16.104 -21.871 1.00 90.44 77 LEU A N 1
ATOM 613 C CA . LEU A 1 77 ? 18.816 -17.214 -20.956 1.00 90.44 77 LEU A CA 1
ATOM 614 C C . LEU A 1 77 ? 19.458 -16.998 -19.582 1.00 90.44 77 LEU A C 1
ATOM 616 O O . LEU A 1 77 ? 18.798 -17.259 -18.580 1.00 90.44 77 LEU A O 1
ATOM 620 N N . ALA A 1 78 ? 20.692 -16.491 -19.533 1.00 91.06 78 ALA A N 1
ATOM 621 C CA . ALA A 1 78 ? 21.378 -16.185 -18.282 1.00 91.06 78 ALA A CA 1
ATOM 622 C C . ALA A 1 78 ? 20.640 -15.110 -17.473 1.00 91.06 78 ALA A C 1
ATOM 624 O O . ALA A 1 78 ? 20.463 -15.286 -16.270 1.00 91.06 78 ALA A O 1
ATOM 625 N N . ILE A 1 79 ? 20.155 -14.043 -18.121 1.00 93.38 79 ILE A N 1
ATOM 626 C CA . ILE A 1 79 ? 19.314 -13.018 -17.480 1.00 93.38 79 ILE A CA 1
ATOM 627 C C . ILE A 1 79 ? 18.063 -13.679 -16.892 1.00 93.38 79 ILE A C 1
ATOM 629 O O . ILE A 1 79 ? 17.785 -13.549 -15.702 1.00 93.38 79 ILE A O 1
ATOM 633 N N . ARG A 1 80 ? 17.343 -14.457 -17.709 1.00 91.00 80 ARG A N 1
ATOM 634 C CA . ARG A 1 80 ? 16.102 -15.124 -17.297 1.00 91.00 80 ARG A CA 1
ATOM 635 C C . ARG A 1 80 ? 16.294 -16.071 -16.108 1.00 91.00 80 ARG A C 1
ATOM 637 O O . ARG A 1 80 ? 15.405 -16.169 -15.269 1.00 91.00 80 ARG A O 1
ATOM 644 N N . SER A 1 81 ? 17.408 -16.802 -16.045 1.00 89.19 81 SER A N 1
ATOM 645 C CA . SER A 1 81 ? 17.651 -17.805 -14.999 1.00 89.19 81 SER A CA 1
ATOM 646 C C . SER A 1 81 ? 18.197 -17.229 -13.691 1.00 89.19 81 SER A C 1
ATOM 648 O O . SER A 1 81 ? 18.254 -17.955 -12.703 1.00 89.19 81 SER A O 1
ATOM 650 N N . HIS A 1 82 ? 18.602 -15.956 -13.670 1.00 89.50 82 HIS A N 1
ATOM 651 C CA . HIS A 1 82 ? 19.226 -15.307 -12.513 1.00 89.50 82 HIS A CA 1
ATOM 652 C C . HIS A 1 82 ? 18.434 -14.088 -12.021 1.00 89.50 82 HIS A C 1
ATOM 654 O O . HIS A 1 82 ? 19.028 -13.129 -11.534 1.00 89.50 82 HIS A O 1
ATOM 660 N N . ARG A 1 83 ? 17.095 -14.140 -12.108 1.00 88.19 83 ARG A N 1
ATOM 661 C CA . ARG A 1 83 ? 16.187 -13.083 -11.623 1.00 88.19 83 ARG A CA 1
ATOM 662 C C . ARG A 1 83 ? 16.573 -12.535 -10.237 1.00 88.19 83 ARG A C 1
ATOM 664 O O . ARG A 1 83 ? 16.726 -11.318 -10.158 1.00 88.19 83 ARG A O 1
ATOM 671 N N . PRO A 1 84 ? 16.800 -13.356 -9.187 1.00 84.00 84 PRO A N 1
ATOM 672 C CA . PRO A 1 84 ? 17.084 -12.823 -7.852 1.00 84.00 84 PRO A CA 1
ATOM 673 C C . PRO A 1 84 ? 18.289 -11.877 -7.812 1.00 84.00 84 PRO A C 1
ATOM 675 O O . PRO A 1 84 ? 18.255 -10.856 -7.143 1.00 84.00 84 PRO A O 1
ATOM 678 N N . LEU A 1 85 ? 19.323 -12.145 -8.615 1.00 82.81 85 LEU A N 1
ATOM 679 C CA . LEU A 1 85 ? 20.526 -11.305 -8.667 1.00 82.81 85 LEU A CA 1
ATOM 680 C C . LEU A 1 85 ? 20.298 -9.956 -9.365 1.00 82.81 85 LEU A C 1
ATOM 682 O O . LEU A 1 85 ? 21.110 -9.048 -9.226 1.00 82.81 85 LEU A O 1
ATOM 686 N N . LEU A 1 86 ? 19.241 -9.841 -10.171 1.00 85.81 86 LEU A N 1
ATOM 687 C CA . LEU A 1 86 ? 18.996 -8.690 -11.038 1.00 85.81 86 LEU A CA 1
ATOM 688 C C . LEU A 1 86 ? 17.951 -7.727 -10.477 1.00 85.81 86 LEU A C 1
ATOM 690 O O . LEU A 1 86 ? 18.040 -6.530 -10.752 1.00 85.81 86 LEU A O 1
ATOM 694 N N . VAL A 1 87 ? 16.967 -8.241 -9.732 1.00 83.62 87 VAL A N 1
ATOM 695 C CA . VAL A 1 87 ? 15.815 -7.451 -9.262 1.00 83.62 87 VAL A CA 1
ATOM 696 C C . VAL A 1 87 ? 15.573 -7.524 -7.754 1.00 83.62 87 VAL A C 1
ATOM 698 O O . VAL A 1 87 ? 14.907 -6.642 -7.223 1.00 83.62 87 VAL A O 1
ATOM 701 N N . GLU A 1 88 ? 16.115 -8.515 -7.039 1.00 75.12 88 GLU A N 1
ATOM 702 C CA . GLU A 1 88 ? 15.896 -8.638 -5.590 1.00 75.12 88 GLU A CA 1
ATOM 703 C C . GLU A 1 88 ? 16.977 -7.873 -4.797 1.00 75.12 88 GLU A C 1
ATOM 705 O O . GLU A 1 88 ? 18.099 -7.647 -5.260 1.00 75.12 88 GLU A O 1
ATOM 710 N N . LEU A 1 89 ? 16.623 -7.404 -3.596 1.00 60.94 89 LEU A N 1
ATOM 711 C CA . LEU A 1 89 ? 17.572 -6.879 -2.611 1.00 60.94 89 LEU A CA 1
ATOM 712 C C . LEU A 1 89 ? 18.106 -8.067 -1.806 1.00 60.94 89 LEU A C 1
ATOM 714 O O . LEU A 1 89 ? 17.446 -8.487 -0.862 1.00 60.94 89 LEU A O 1
ATOM 718 N N . ASP A 1 90 ? 19.273 -8.609 -2.157 1.00 59.94 90 ASP A N 1
ATOM 719 C CA . ASP A 1 90 ? 19.956 -9.586 -1.300 1.00 59.94 90 ASP A CA 1
ATOM 720 C C . ASP A 1 90 ? 20.875 -8.842 -0.305 1.00 59.94 90 ASP A C 1
ATOM 722 O O . ASP A 1 90 ? 21.902 -8.281 -0.708 1.00 59.94 90 ASP A O 1
ATOM 726 N N . PRO A 1 91 ? 20.548 -8.806 1.005 1.00 53.19 91 PRO A N 1
ATOM 727 C CA . PRO A 1 91 ? 21.380 -8.145 2.009 1.00 53.19 91 PRO A CA 1
ATOM 728 C C . PRO A 1 91 ? 22.779 -8.765 2.114 1.00 53.19 91 PRO A C 1
ATOM 730 O O . PRO A 1 91 ? 23.727 -8.078 2.495 1.00 53.19 91 PRO A O 1
ATOM 733 N N . TYR A 1 92 ? 22.927 -10.046 1.758 1.00 53.22 92 TYR A N 1
ATOM 734 C CA . TYR A 1 92 ? 24.210 -10.743 1.769 1.00 53.22 92 TYR A CA 1
ATOM 735 C C . TYR A 1 92 ? 25.071 -10.391 0.551 1.00 53.22 92 TYR A C 1
ATOM 737 O O . TYR A 1 92 ? 26.293 -10.335 0.681 1.00 53.22 92 TYR A O 1
ATOM 745 N N . GLU A 1 93 ? 24.472 -10.053 -0.598 1.00 56.66 93 GLU A N 1
ATOM 746 C CA . GLU A 1 93 ? 25.210 -9.496 -1.746 1.00 56.66 93 GLU A CA 1
ATOM 747 C C . GLU A 1 93 ? 25.855 -8.148 -1.389 1.00 56.66 93 GLU A C 1
ATOM 749 O O . GLU A 1 93 ? 26.957 -7.847 -1.846 1.00 56.66 93 GLU A O 1
ATOM 754 N N . SER A 1 94 ? 25.236 -7.341 -0.520 1.00 57.12 94 SER A N 1
ATOM 755 C CA . SER A 1 94 ? 25.839 -6.082 -0.056 1.00 57.12 94 SER A CA 1
ATOM 756 C C . SER A 1 94 ? 27.063 -6.276 0.853 1.00 57.12 94 SER A C 1
ATOM 758 O O . SER A 1 94 ? 27.799 -5.315 1.070 1.00 57.12 94 SER A O 1
ATOM 760 N N . LEU A 1 95 ? 27.270 -7.479 1.402 1.00 58.56 95 LEU A N 1
ATOM 761 C CA . LEU A 1 95 ? 28.378 -7.809 2.308 1.00 58.56 95 LEU A CA 1
ATOM 762 C C . LEU A 1 95 ? 29.560 -8.487 1.596 1.00 58.56 95 LEU A C 1
ATOM 764 O O . LEU A 1 95 ? 30.628 -8.623 2.193 1.00 58.56 95 LEU A O 1
ATOM 768 N N . ALA A 1 96 ? 29.371 -8.936 0.352 1.00 62.88 96 ALA A N 1
ATOM 769 C CA . ALA A 1 96 ? 30.422 -9.538 -0.463 1.00 62.88 96 ALA A CA 1
ATOM 770 C C . ALA A 1 96 ? 31.396 -8.477 -1.007 1.00 62.88 96 ALA A C 1
ATOM 772 O O . ALA A 1 96 ? 31.015 -7.327 -1.232 1.00 62.88 96 ALA A O 1
ATOM 773 N N . ASP A 1 97 ? 32.647 -8.877 -1.251 1.00 76.25 97 ASP A N 1
ATOM 774 C CA . ASP A 1 97 ? 33.656 -8.009 -1.862 1.00 76.25 97 ASP A CA 1
ATOM 775 C C . ASP A 1 97 ? 33.223 -7.567 -3.272 1.00 76.25 97 ASP A C 1
ATOM 777 O O . ASP A 1 97 ? 32.730 -8.369 -4.075 1.00 76.25 97 ASP A O 1
ATOM 781 N N . GLU A 1 98 ? 33.409 -6.282 -3.582 1.00 73.56 98 GLU A N 1
ATOM 782 C CA . GLU A 1 98 ? 32.971 -5.681 -4.847 1.00 73.56 98 GLU A CA 1
ATOM 783 C C . GLU A 1 98 ? 33.625 -6.366 -6.057 1.00 73.56 98 GLU A C 1
ATOM 785 O O . GLU A 1 98 ? 32.955 -6.626 -7.060 1.00 73.56 98 GLU A O 1
ATOM 790 N N . ALA A 1 99 ? 34.906 -6.741 -5.957 1.00 77.50 99 ALA A N 1
ATOM 791 C CA . ALA A 1 99 ? 35.618 -7.395 -7.050 1.00 77.50 99 ALA A CA 1
ATOM 792 C C . ALA A 1 99 ? 35.154 -8.846 -7.250 1.00 77.50 99 ALA A C 1
ATOM 794 O O . ALA A 1 99 ? 35.067 -9.318 -8.389 1.00 77.50 99 ALA A O 1
ATOM 795 N N . GLU A 1 100 ? 34.807 -9.550 -6.170 1.00 80.56 100 GLU A N 1
ATOM 796 C CA . GLU A 1 100 ? 34.227 -10.894 -6.246 1.00 80.56 100 GLU A CA 1
ATOM 797 C C . GLU A 1 100 ? 32.843 -10.870 -6.917 1.00 80.56 100 GLU A C 1
ATOM 799 O O . GLU A 1 100 ? 32.576 -11.664 -7.828 1.00 80.56 100 GLU A O 1
ATOM 804 N N . ARG A 1 101 ? 31.992 -9.906 -6.541 1.00 77.31 101 ARG A N 1
ATOM 805 C CA . ARG A 1 101 ? 30.684 -9.670 -7.174 1.00 77.31 101 ARG A CA 1
ATOM 806 C C . ARG A 1 101 ? 30.807 -9.325 -8.652 1.00 77.31 101 ARG A C 1
ATOM 808 O O . ARG A 1 101 ? 30.146 -9.952 -9.484 1.00 77.31 101 ARG A O 1
ATOM 815 N N . ALA A 1 102 ? 31.691 -8.387 -8.991 1.00 80.44 102 ALA A N 1
ATOM 816 C CA . ALA A 1 102 ? 31.969 -8.007 -10.372 1.00 80.44 102 ALA A CA 1
ATOM 817 C C . ALA A 1 102 ? 32.342 -9.234 -11.214 1.00 80.44 102 ALA A C 1
ATOM 819 O O . ALA A 1 102 ? 31.747 -9.485 -12.265 1.00 80.44 102 ALA A O 1
ATOM 820 N N . GLN A 1 103 ? 33.284 -10.042 -10.715 1.00 83.38 103 GLN A N 1
ATOM 821 C CA . GLN A 1 103 ? 33.775 -11.226 -11.409 1.00 83.38 103 GLN A CA 1
ATOM 822 C C . GLN A 1 103 ? 32.695 -12.309 -11.543 1.00 83.38 103 GLN A C 1
ATOM 824 O O . GLN A 1 103 ? 32.626 -12.991 -12.570 1.00 83.38 103 GLN A O 1
ATOM 829 N N . ARG A 1 104 ? 31.830 -12.469 -10.535 1.00 84.69 104 ARG A N 1
ATOM 830 C CA . ARG A 1 104 ? 30.676 -13.373 -10.597 1.00 84.69 104 ARG A CA 1
ATOM 831 C C . ARG A 1 104 ? 29.736 -12.979 -11.735 1.00 84.69 104 ARG A C 1
ATOM 833 O O . ARG A 1 104 ? 29.402 -13.834 -12.554 1.00 84.69 104 ARG A O 1
ATOM 840 N N . TYR A 1 105 ? 29.341 -11.712 -11.826 1.00 85.25 105 TYR A N 1
ATOM 841 C CA . TYR A 1 105 ? 28.436 -11.247 -12.882 1.00 85.25 105 TYR A CA 1
ATOM 842 C C . TYR A 1 105 ? 29.066 -11.340 -14.273 1.00 85.25 105 TYR A C 1
ATOM 844 O O . TYR A 1 105 ? 28.401 -11.760 -15.220 1.00 85.25 105 TYR A O 1
ATOM 852 N N . GLU A 1 106 ? 30.359 -11.038 -14.404 1.00 86.31 106 GLU A N 1
ATOM 853 C CA . GLU A 1 106 ? 31.078 -11.211 -15.670 1.00 86.31 106 GLU A CA 1
ATOM 854 C C . GLU A 1 106 ? 31.087 -12.681 -16.118 1.00 86.31 106 GLU A C 1
ATOM 856 O O . GLU A 1 106 ? 30.810 -12.975 -17.282 1.00 86.31 106 GLU A O 1
ATOM 861 N N . ARG A 1 107 ? 31.297 -13.631 -15.196 1.00 86.44 107 ARG A N 1
ATOM 862 C CA . ARG A 1 107 ? 31.204 -15.068 -15.509 1.00 86.44 107 ARG A CA 1
ATOM 863 C C . ARG A 1 107 ? 29.793 -15.496 -15.911 1.00 86.44 107 ARG A C 1
ATOM 865 O O . ARG A 1 107 ? 29.651 -16.315 -16.811 1.00 86.44 107 ARG A O 1
ATOM 872 N N . LEU A 1 108 ? 28.761 -14.974 -15.251 1.00 86.38 108 LEU A N 1
ATOM 873 C CA . LEU A 1 108 ? 27.377 -15.385 -15.504 1.00 86.38 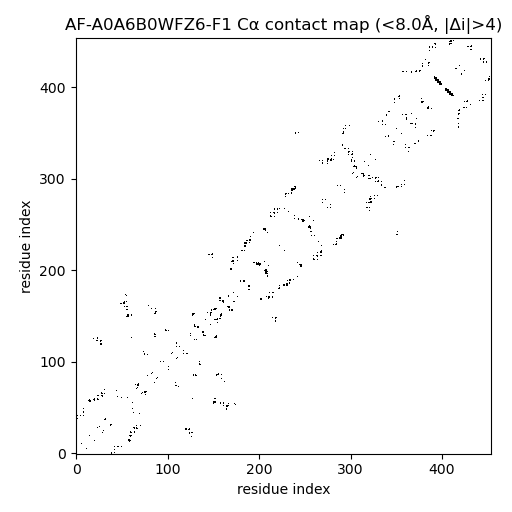108 LEU A CA 1
ATOM 874 C C . LEU A 1 108 ? 26.818 -14.818 -16.812 1.00 86.38 108 LEU A C 1
ATOM 876 O O . LEU A 1 108 ? 26.128 -15.531 -17.538 1.00 86.38 108 LEU A O 1
ATOM 880 N N . PHE A 1 109 ? 27.113 -13.554 -17.122 1.00 87.19 109 PHE A N 1
ATOM 881 C CA . PHE A 1 109 ? 26.473 -12.851 -18.237 1.00 87.19 109 PHE A CA 1
ATOM 882 C C . PHE A 1 109 ? 27.388 -12.641 -19.449 1.00 87.19 109 PHE A C 1
ATOM 884 O O . PHE A 1 109 ? 26.885 -12.467 -20.560 1.00 87.19 109 PHE A O 1
ATOM 891 N N . LEU A 1 110 ? 28.716 -12.658 -19.272 1.00 86.56 110 LEU A N 1
ATOM 892 C CA . LEU A 1 110 ? 29.678 -12.229 -20.297 1.00 86.56 110 LEU A CA 1
ATOM 893 C C . LEU A 1 110 ? 30.686 -13.312 -20.731 1.00 86.56 110 LEU A C 1
ATOM 895 O O . LEU A 1 110 ? 31.427 -13.075 -21.689 1.00 86.56 110 LEU A O 1
ATOM 899 N N . ALA A 1 111 ? 30.722 -14.485 -20.084 1.00 78.62 111 ALA A N 1
ATOM 900 C CA . ALA A 1 111 ? 31.768 -15.500 -20.290 1.00 78.62 111 ALA A CA 1
ATOM 901 C C . ALA A 1 111 ? 31.941 -15.967 -21.748 1.00 78.62 111 ALA A C 1
ATOM 903 O O . ALA A 1 111 ? 33.062 -16.212 -22.183 1.00 78.62 111 ALA A O 1
ATOM 904 N N . ASP A 1 112 ? 30.855 -16.030 -22.522 1.00 78.19 112 ASP A N 1
ATOM 905 C CA . ASP A 1 112 ? 30.878 -16.507 -23.913 1.00 78.19 112 ASP A CA 1
ATOM 906 C C . ASP A 1 112 ? 31.141 -15.395 -24.952 1.00 78.19 112 ASP A C 1
ATOM 908 O O . ASP A 1 112 ? 30.968 -15.600 -26.159 1.00 78.19 112 ASP A O 1
ATOM 912 N N . GLN A 1 113 ? 31.493 -14.182 -24.515 1.00 77.88 113 GLN A N 1
ATOM 913 C CA . GLN A 1 113 ? 31.569 -12.996 -25.372 1.00 77.88 113 GLN A CA 1
ATOM 914 C C . GLN A 1 113 ? 33.020 -12.547 -25.621 1.00 77.88 113 GLN A C 1
ATOM 916 O O . GLN A 1 113 ? 33.892 -12.718 -24.781 1.00 77.88 113 GLN A O 1
ATOM 921 N N . ARG A 1 114 ? 33.280 -11.937 -26.788 1.00 77.56 114 ARG A N 1
ATOM 922 C CA . ARG A 1 114 ? 34.577 -11.300 -27.113 1.00 77.56 114 ARG A CA 1
ATOM 923 C C . ARG A 1 114 ? 34.710 -9.950 -26.403 1.00 77.56 114 ARG A C 1
ATOM 925 O O . ARG A 1 114 ? 33.697 -9.272 -26.269 1.00 77.56 114 ARG A O 1
ATOM 932 N N . ASP A 1 115 ? 35.925 -9.505 -26.100 1.00 72.88 115 ASP A N 1
ATOM 933 C CA . ASP A 1 115 ? 36.220 -8.288 -25.316 1.00 72.88 115 ASP A CA 1
ATOM 934 C C . ASP A 1 115 ? 35.430 -7.029 -25.753 1.00 72.88 115 ASP A C 1
ATOM 936 O O . ASP A 1 115 ? 34.764 -6.385 -24.943 1.00 72.88 115 ASP A O 1
ATOM 940 N N . GLU A 1 116 ? 35.391 -6.702 -27.053 1.00 75.12 116 GLU A N 1
ATOM 941 C CA . GLU A 1 116 ? 34.620 -5.545 -27.564 1.00 75.12 116 GLU A CA 1
ATOM 942 C C . GLU A 1 116 ? 33.091 -5.706 -27.456 1.00 75.12 116 GLU A C 1
ATOM 944 O O . GLU A 1 116 ? 32.336 -4.730 -27.486 1.00 75.12 116 GLU A O 1
ATOM 949 N N . ALA A 1 117 ? 32.599 -6.944 -27.417 1.00 79.88 117 ALA A N 1
ATOM 950 C CA . ALA A 1 117 ? 31.188 -7.237 -27.181 1.00 79.88 117 ALA A CA 1
ATOM 951 C C . ALA A 1 117 ? 30.879 -7.250 -25.678 1.00 79.88 117 ALA A C 1
ATOM 953 O O . ALA A 1 117 ? 29.791 -6.839 -25.293 1.00 79.88 117 ALA A O 1
ATOM 954 N N . GLN A 1 118 ? 31.837 -7.661 -24.840 1.00 83.50 118 GLN A N 1
ATOM 955 C CA . GLN A 1 118 ? 31.713 -7.640 -23.384 1.00 83.50 118 GLN A CA 1
ATOM 956 C C . GLN A 1 118 ? 31.535 -6.222 -22.856 1.00 83.50 118 GLN A C 1
ATOM 958 O O . GLN A 1 118 ? 30.624 -5.995 -22.071 1.00 83.50 118 GLN A O 1
ATOM 963 N N . SER A 1 119 ? 32.345 -5.263 -23.319 1.00 85.75 119 SER A N 1
ATOM 964 C CA . SER A 1 119 ? 32.243 -3.872 -22.857 1.00 85.75 119 SER A CA 1
ATOM 965 C C . SER A 1 119 ? 30.869 -3.260 -23.153 1.00 85.75 119 SER A C 1
ATOM 967 O O . SER A 1 119 ? 30.234 -2.736 -22.243 1.00 85.75 119 SER A O 1
ATOM 969 N N . ARG A 1 120 ? 30.364 -3.405 -24.384 1.00 87.25 120 ARG A N 1
ATOM 970 C CA . ARG A 1 120 ? 29.023 -2.918 -24.759 1.00 87.25 120 ARG A CA 1
ATOM 971 C C . ARG A 1 120 ? 27.907 -3.632 -24.010 1.00 87.25 120 ARG A C 1
ATOM 973 O O . ARG A 1 120 ? 26.968 -3.005 -23.529 1.00 87.25 120 ARG A O 1
ATOM 980 N N . LEU A 1 121 ? 28.020 -4.954 -23.873 1.00 89.69 121 LEU A N 1
ATOM 981 C CA . LEU A 1 121 ? 27.027 -5.740 -23.154 1.00 89.69 121 LEU A CA 1
ATOM 982 C C . LEU A 1 121 ? 26.986 -5.362 -21.671 1.00 89.69 121 LEU A C 1
ATOM 984 O O . LEU A 1 121 ? 25.903 -5.236 -21.119 1.00 89.69 121 LEU A O 1
ATOM 988 N N . LYS A 1 122 ? 28.139 -5.108 -21.049 1.00 89.56 122 LYS A N 1
ATOM 989 C CA . LYS A 1 122 ? 28.239 -4.602 -19.677 1.00 89.56 122 LYS A CA 1
ATOM 990 C C . LYS A 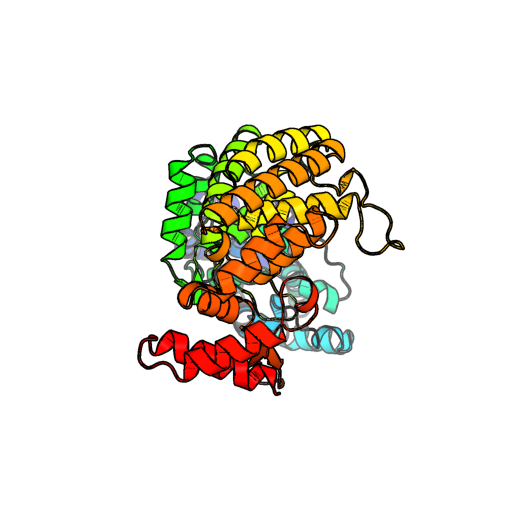1 122 ? 27.503 -3.268 -19.529 1.00 89.56 122 LYS A C 1
ATOM 992 O O . LYS A 1 122 ? 26.641 -3.157 -18.663 1.00 89.56 122 LYS A O 1
ATOM 997 N N . THR A 1 123 ? 27.759 -2.302 -20.415 1.00 89.31 123 THR A N 1
ATOM 998 C CA . THR A 1 123 ? 27.058 -1.004 -20.422 1.00 89.31 123 THR A CA 1
ATOM 999 C C . THR A 1 123 ? 25.550 -1.164 -20.598 1.00 89.31 123 THR A C 1
ATOM 1001 O O . THR A 1 123 ? 24.773 -0.603 -19.830 1.00 89.31 123 THR A O 1
ATOM 1004 N N . GLY A 1 124 ? 25.116 -1.973 -21.566 1.00 91.56 124 GLY A N 1
ATOM 1005 C CA . GLY A 1 124 ? 23.696 -2.217 -21.796 1.00 91.56 124 GLY A CA 1
ATOM 1006 C C . GLY A 1 124 ? 23.008 -2.963 -20.648 1.00 91.56 124 GLY A C 1
ATOM 1007 O O . GLY A 1 124 ? 21.865 -2.659 -20.329 1.00 91.56 124 GLY A O 1
ATOM 1008 N N . LEU A 1 125 ? 23.693 -3.904 -19.990 1.00 91.50 125 LEU A N 1
ATOM 1009 C CA . LEU A 1 125 ? 23.159 -4.612 -18.823 1.00 91.50 125 LEU A CA 1
ATOM 1010 C C . LEU A 1 125 ? 23.040 -3.705 -17.597 1.00 91.50 125 LEU A C 1
ATOM 1012 O O . LEU A 1 125 ? 22.065 -3.851 -16.871 1.00 91.50 125 LEU A O 1
ATOM 1016 N N . MET A 1 126 ? 23.962 -2.758 -17.386 1.00 89.88 126 MET A N 1
ATOM 1017 C CA . MET A 1 126 ? 23.803 -1.731 -16.342 1.00 89.88 126 MET A CA 1
ATOM 1018 C C . MET A 1 126 ? 22.578 -0.857 -16.594 1.00 89.88 126 MET A C 1
ATOM 1020 O O . MET A 1 126 ? 21.869 -0.504 -15.660 1.00 89.88 126 MET A O 1
ATOM 1024 N N . GLU A 1 127 ? 22.299 -0.541 -17.857 1.00 90.44 127 GLU A N 1
ATOM 1025 C CA . GLU A 1 127 ? 21.129 0.259 -18.211 1.00 90.44 127 GLU A CA 1
ATOM 1026 C C . GLU A 1 127 ? 19.814 -0.532 -18.089 1.00 90.44 127 GLU A C 1
ATOM 1028 O O . GLU A 1 127 ? 18.785 0.015 -17.686 1.00 90.44 127 GLU A O 1
ATOM 1033 N N . LEU A 1 128 ? 19.817 -1.832 -18.404 1.00 92.38 128 LEU A N 1
ATOM 1034 C CA . LEU A 1 128 ? 18.661 -2.707 -18.180 1.00 92.38 128 LEU A CA 1
ATOM 1035 C C . LEU A 1 128 ? 18.432 -2.991 -16.692 1.00 92.38 128 LEU A C 1
ATOM 1037 O O . LEU A 1 128 ? 17.287 -2.992 -16.253 1.00 92.38 128 LEU A O 1
ATOM 1041 N N . PHE A 1 129 ? 19.505 -3.204 -15.929 1.00 91.19 129 PHE A N 1
ATOM 1042 C CA . PHE A 1 129 ? 19.490 -3.586 -14.519 1.00 91.19 129 PHE A CA 1
ATOM 1043 C C . PHE A 1 129 ? 20.447 -2.693 -13.718 1.00 91.19 129 PHE A C 1
ATOM 1045 O O . PHE A 1 129 ? 21.587 -3.089 -13.455 1.00 91.19 129 PHE A O 1
ATOM 1052 N N . PRO A 1 130 ? 19.997 -1.502 -13.278 1.00 87.12 130 PRO A N 1
ATOM 1053 C CA . PRO A 1 130 ? 20.860 -0.532 -12.598 1.00 87.12 130 PRO A CA 1
ATOM 1054 C C . PRO A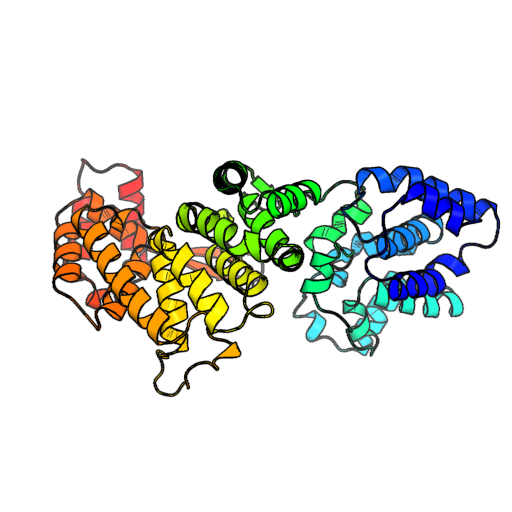 1 130 ? 21.522 -1.064 -11.325 1.00 87.12 130 PRO A C 1
ATOM 1056 O O . PRO A 1 130 ? 22.601 -0.617 -10.957 1.00 87.12 130 PRO A O 1
ATOM 1059 N N . ARG A 1 131 ? 20.945 -2.082 -10.680 1.00 81.88 131 ARG A N 1
ATOM 1060 C CA . ARG A 1 131 ? 21.554 -2.771 -9.529 1.00 81.88 131 ARG A CA 1
ATOM 1061 C C . ARG A 1 131 ? 22.935 -3.364 -9.854 1.00 81.88 131 ARG A C 1
ATOM 1063 O O . ARG A 1 131 ? 23.818 -3.350 -8.994 1.00 81.88 131 ARG A O 1
ATOM 1070 N N . LEU A 1 132 ? 23.167 -3.779 -11.105 1.00 82.50 132 LEU A N 1
ATOM 1071 C CA . LEU A 1 132 ? 24.476 -4.241 -11.581 1.00 82.50 132 LEU A CA 1
ATOM 1072 C C . LEU A 1 132 ? 25.520 -3.119 -11.632 1.00 82.50 132 LEU A C 1
ATOM 1074 O O . LEU A 1 132 ? 26.709 -3.407 -11.507 1.00 82.50 132 LEU A O 1
ATOM 1078 N N . ALA A 1 133 ? 25.098 -1.858 -11.786 1.00 79.06 133 ALA A N 1
ATOM 1079 C CA . ALA A 1 133 ? 26.004 -0.712 -11.851 1.00 79.06 133 ALA A CA 1
ATOM 1080 C C . ALA A 1 133 ? 26.868 -0.624 -10.588 1.00 79.06 133 ALA A C 1
ATOM 1082 O O . ALA A 1 133 ? 28.086 -0.493 -10.689 1.00 79.06 133 ALA A O 1
ATOM 1083 N N . SER A 1 134 ? 26.263 -0.843 -9.415 1.00 71.75 134 SER A N 1
ATOM 1084 C CA . SER A 1 134 ? 26.977 -0.827 -8.134 1.00 71.75 134 SER A CA 1
ATOM 1085 C C . SER A 1 134 ? 28.084 -1.883 -8.038 1.00 71.75 134 SER A C 1
ATOM 1087 O O . SER A 1 134 ? 29.120 -1.626 -7.445 1.00 71.75 134 SER A O 1
ATOM 1089 N N . ALA A 1 135 ? 27.900 -3.061 -8.647 1.00 73.38 135 ALA A N 1
ATOM 1090 C CA . ALA A 1 135 ? 28.921 -4.113 -8.676 1.00 73.38 135 ALA A CA 1
ATOM 1091 C C . ALA A 1 135 ? 30.036 -3.844 -9.696 1.00 73.38 135 ALA A C 1
ATOM 1093 O O . ALA A 1 135 ? 31.046 -4.538 -9.707 1.00 73.38 135 ALA A O 1
ATOM 1094 N N . TRP A 1 136 ? 29.841 -2.882 -10.594 1.00 75.44 136 TRP A N 1
ATOM 1095 C CA . TRP A 1 136 ? 30.802 -2.512 -11.626 1.00 75.44 136 TRP A CA 1
ATOM 1096 C C . TRP A 1 136 ? 31.329 -1.083 -11.446 1.00 75.44 136 TRP A C 1
ATOM 1098 O O . TRP A 1 136 ? 31.869 -0.511 -12.394 1.00 75.44 136 TRP A O 1
ATOM 1108 N N . GLY A 1 137 ? 31.212 -0.534 -10.231 1.00 66.81 137 GLY A N 1
ATOM 1109 C CA . GLY A 1 137 ? 31.756 0.767 -9.843 1.00 66.81 137 GLY A CA 1
ATOM 1110 C C . GLY A 1 137 ? 31.019 1.975 -10.430 1.00 66.81 137 GLY A C 1
ATOM 1111 O O . GLY A 1 137 ? 31.613 3.045 -10.552 1.00 66.81 137 GLY A O 1
ATOM 1112 N N . ALA A 1 138 ? 29.758 1.815 -10.838 1.00 73.00 138 ALA A N 1
ATOM 1113 C CA . ALA A 1 138 ? 28.927 2.875 -11.402 1.00 73.00 138 ALA A CA 1
ATOM 1114 C C . ALA A 1 138 ? 27.772 3.266 -10.462 1.00 73.00 138 ALA A C 1
ATOM 1116 O O . ALA A 1 138 ? 27.211 2.435 -9.746 1.00 73.00 138 ALA A O 1
ATOM 1117 N N . GLU A 1 139 ? 27.411 4.552 -10.479 1.00 70.88 139 GLU A N 1
ATOM 1118 C CA . GLU A 1 139 ? 26.311 5.087 -9.675 1.00 70.88 139 GLU A CA 1
ATOM 1119 C C . GLU A 1 139 ? 24.943 4.674 -10.233 1.00 70.88 139 GLU A C 1
ATOM 1121 O O . GLU A 1 139 ? 24.722 4.620 -11.445 1.00 70.88 139 GLU A O 1
ATOM 1126 N N . ILE A 1 140 ? 24.000 4.413 -9.328 1.00 69.69 140 ILE A N 1
ATOM 1127 C CA . ILE A 1 140 ? 22.611 4.111 -9.672 1.00 69.69 140 ILE A CA 1
ATOM 1128 C C . ILE A 1 140 ? 21.866 5.440 -9.858 1.00 69.69 140 ILE A C 1
ATOM 1130 O O . ILE A 1 140 ? 21.649 6.176 -8.902 1.00 69.69 140 ILE A O 1
ATOM 1134 N N . ALA A 1 141 ? 21.476 5.747 -11.097 1.00 60.00 141 ALA A N 1
ATOM 1135 C CA . ALA A 1 141 ? 20.901 7.047 -11.463 1.00 60.00 141 ALA A CA 1
ATOM 1136 C C . ALA A 1 141 ? 19.387 7.198 -11.197 1.00 60.00 141 ALA A C 1
ATOM 1138 O O . ALA A 1 141 ? 18.850 8.293 -11.337 1.00 60.00 141 ALA A O 1
ATOM 1139 N N . SER A 1 142 ? 18.676 6.114 -10.871 1.00 68.38 142 SER A N 1
ATOM 1140 C CA . SER A 1 142 ? 17.217 6.104 -10.655 1.00 68.38 142 SER A CA 1
ATOM 1141 C C . SER A 1 142 ? 16.831 5.133 -9.541 1.00 68.38 142 SER A C 1
ATOM 1143 O O . SER A 1 142 ? 17.624 4.262 -9.196 1.00 68.38 142 SER A O 1
ATOM 1145 N N . ASP A 1 143 ? 15.639 5.291 -8.973 1.00 75.94 143 ASP A N 1
ATOM 1146 C CA . ASP A 1 143 ? 15.159 4.495 -7.843 1.00 75.94 143 ASP A CA 1
ATOM 1147 C C . ASP A 1 143 ? 14.132 3.427 -8.254 1.00 75.94 143 ASP A C 1
ATOM 1149 O O . ASP A 1 143 ? 13.592 3.444 -9.364 1.00 75.94 143 ASP A O 1
ATOM 1153 N N . ASP A 1 144 ? 13.848 2.505 -7.328 1.00 76.12 144 ASP A N 1
ATOM 1154 C CA . ASP A 1 144 ? 12.872 1.425 -7.517 1.00 76.12 144 ASP A CA 1
ATOM 1155 C C . ASP A 1 144 ? 11.483 1.974 -7.911 1.00 76.12 144 ASP A C 1
ATOM 1157 O O . ASP A 1 144 ? 10.820 1.402 -8.775 1.00 76.12 144 ASP A O 1
ATOM 1161 N N . THR A 1 145 ? 11.072 3.120 -7.351 1.00 76.50 145 THR A N 1
ATOM 1162 C CA . THR A 1 145 ? 9.789 3.783 -7.650 1.00 76.50 145 THR A CA 1
ATOM 1163 C C . THR A 1 145 ? 9.651 4.119 -9.134 1.00 76.50 145 THR A C 1
ATOM 1165 O O . THR A 1 145 ? 8.638 3.813 -9.761 1.00 76.50 145 THR A O 1
ATOM 1168 N N . THR A 1 146 ? 10.688 4.729 -9.715 1.00 83.75 146 THR A N 1
ATOM 1169 C CA . THR A 1 146 ? 10.700 5.103 -11.134 1.00 83.75 146 THR A CA 1
ATOM 1170 C C . THR A 1 146 ? 10.690 3.862 -12.029 1.00 83.75 146 THR A C 1
ATOM 1172 O O . THR A 1 146 ? 10.126 3.875 -13.125 1.00 83.75 146 THR A O 1
ATOM 1175 N N . TRP A 1 147 ? 11.330 2.773 -11.593 1.00 89.19 147 TRP A N 1
ATOM 1176 C CA . TRP A 1 147 ? 11.364 1.526 -12.359 1.00 89.19 147 TRP A CA 1
ATOM 1177 C C . TRP A 1 147 ? 10.004 0.856 -12.425 1.00 89.19 147 TRP A C 1
ATOM 1179 O O . TRP A 1 147 ? 9.634 0.365 -13.492 1.00 89.19 147 TRP A O 1
ATOM 1189 N N . ASP A 1 148 ? 9.274 0.875 -11.316 1.00 86.38 148 ASP A N 1
ATOM 1190 C CA . ASP A 1 148 ? 7.924 0.339 -11.232 1.00 86.38 148 ASP A CA 1
ATOM 1191 C C . ASP A 1 148 ? 6.943 1.161 -12.074 1.00 86.38 148 ASP A C 1
ATOM 1193 O O . ASP A 1 148 ? 6.291 0.623 -12.964 1.00 86.38 148 ASP A O 1
ATOM 1197 N N . GLN A 1 149 ? 6.963 2.491 -11.923 1.00 86.75 149 GLN A N 1
ATOM 1198 C CA . GLN A 1 149 ? 6.133 3.407 -12.714 1.00 86.75 149 GLN A CA 1
ATOM 1199 C C . GLN A 1 149 ? 6.317 3.223 -14.229 1.00 86.75 149 GLN A C 1
ATOM 1201 O O . GLN A 1 149 ? 5.359 3.272 -14.998 1.00 86.75 149 GLN A O 1
ATOM 1206 N N . HIS A 1 150 ? 7.555 3.024 -14.685 1.00 90.38 150 HIS A N 1
ATOM 1207 C CA . HIS A 1 150 ? 7.852 2.805 -16.102 1.00 90.38 150 HIS A CA 1
ATOM 1208 C C . HIS A 1 150 ? 7.715 1.338 -16.536 1.00 90.38 150 HIS A C 1
ATOM 1210 O O . HIS A 1 150 ? 8.003 1.027 -17.693 1.00 90.38 150 HIS A O 1
ATOM 1216 N N . ARG A 1 151 ? 7.301 0.436 -15.636 1.00 92.19 151 ARG A N 1
ATOM 1217 C CA . ARG A 1 151 ? 7.197 -1.015 -15.857 1.00 92.19 151 ARG A CA 1
ATOM 1218 C C . ARG A 1 151 ? 8.483 -1.623 -16.421 1.00 92.19 151 ARG A C 1
ATOM 1220 O O . ARG A 1 151 ? 8.437 -2.461 -17.320 1.00 92.19 151 ARG A O 1
ATOM 1227 N N . ARG A 1 152 ? 9.641 -1.167 -15.928 1.00 93.62 152 ARG A N 1
ATOM 1228 C CA . ARG A 1 152 ? 10.975 -1.596 -16.387 1.00 93.62 152 ARG A CA 1
ATOM 1229 C C . ARG A 1 152 ? 11.258 -3.044 -16.013 1.00 93.62 152 ARG A C 1
ATOM 1231 O O . ARG A 1 152 ? 10.799 -3.542 -14.987 1.00 93.62 152 ARG A O 1
ATOM 1238 N N . VAL A 1 153 ? 12.122 -3.701 -16.787 1.00 94.06 153 VAL A N 1
ATOM 1239 C CA . VAL A 1 153 ? 12.505 -5.103 -16.538 1.00 94.06 153 VAL A CA 1
ATOM 1240 C C . VAL A 1 153 ? 13.245 -5.294 -15.211 1.00 94.06 153 VAL A C 1
ATOM 1242 O O . VAL A 1 153 ? 13.200 -6.374 -14.631 1.00 94.06 153 VAL A O 1
ATOM 1245 N N . CYS A 1 154 ? 13.911 -4.256 -14.705 1.00 91.12 154 CYS A N 1
ATOM 1246 C CA . CYS A 1 154 ? 14.574 -4.295 -13.405 1.00 91.12 154 CYS A CA 1
ATOM 1247 C C . CYS A 1 154 ? 13.619 -4.201 -12.209 1.00 91.12 154 CYS A C 1
ATOM 1249 O O . CYS A 1 154 ? 14.076 -4.388 -11.083 1.00 91.12 154 CYS A O 1
ATOM 1251 N N . SER A 1 155 ? 12.327 -3.925 -12.432 1.00 89.94 155 SER A N 1
ATOM 1252 C CA . SER A 1 155 ? 11.323 -3.961 -11.370 1.00 89.94 155 SER A CA 1
ATOM 1253 C C . SER A 1 155 ? 10.869 -5.400 -11.110 1.00 89.94 155 SER A C 1
ATOM 1255 O O . SER A 1 155 ? 10.519 -6.152 -12.027 1.00 89.94 155 SER A O 1
ATOM 1257 N N . GLU A 1 156 ? 10.875 -5.785 -9.836 1.00 87.44 156 GLU A N 1
ATOM 1258 C CA . GLU A 1 156 ? 10.561 -7.132 -9.354 1.00 87.44 156 GLU A CA 1
ATOM 1259 C C . GLU A 1 156 ? 9.188 -7.644 -9.856 1.00 87.44 156 GLU A C 1
ATOM 1261 O O . GLU A 1 156 ? 9.144 -8.761 -10.394 1.00 87.44 156 GLU A O 1
ATOM 1266 N N . PRO A 1 157 ? 8.088 -6.859 -9.804 1.00 85.81 157 PRO A N 1
ATOM 1267 C CA . PRO A 1 157 ? 6.765 -7.299 -10.255 1.00 85.81 157 PRO A CA 1
ATOM 1268 C C . PRO A 1 157 ? 6.663 -7.511 -11.776 1.00 85.81 157 PRO A C 1
ATOM 1270 O O . PRO A 1 157 ? 5.940 -8.409 -12.227 1.00 85.81 157 PRO A O 1
ATOM 1273 N N . HIS A 1 158 ? 7.405 -6.722 -12.564 1.00 91.00 158 HIS A N 1
ATOM 1274 C CA . HIS A 1 158 ? 7.295 -6.672 -14.028 1.00 91.00 158 HIS A CA 1
ATOM 1275 C C . HIS A 1 158 ? 8.265 -7.605 -14.762 1.00 91.00 158 HIS A C 1
ATOM 1277 O O . HIS A 1 158 ? 8.006 -7.955 -15.915 1.00 91.00 158 HIS A O 1
ATOM 1283 N N . PHE A 1 159 ? 9.345 -8.058 -14.109 1.00 92.00 159 PHE A N 1
ATOM 1284 C CA . PHE A 1 159 ? 10.389 -8.892 -14.721 1.00 92.00 159 PHE A CA 1
ATOM 1285 C C . PHE A 1 159 ? 9.821 -10.052 -15.556 1.00 92.00 159 PHE A C 1
ATOM 1287 O O . PHE A 1 159 ? 10.182 -10.228 -16.719 1.00 92.00 159 PHE A O 1
ATOM 1294 N N . ASP A 1 160 ? 8.889 -10.827 -14.993 1.00 89.75 160 ASP A N 1
ATOM 1295 C CA . ASP A 1 160 ? 8.342 -12.024 -15.642 1.00 89.75 160 ASP A CA 1
ATOM 1296 C C . ASP A 1 160 ? 7.549 -11.719 -16.924 1.00 89.75 160 ASP A C 1
ATOM 1298 O O . ASP A 1 160 ? 7.535 -12.551 -17.841 1.00 89.75 160 ASP A O 1
ATOM 1302 N N . THR A 1 161 ? 6.938 -10.532 -17.029 1.00 91.75 161 THR A N 1
ATOM 1303 C CA . THR A 1 161 ? 6.164 -10.104 -18.206 1.00 91.75 161 THR A CA 1
ATOM 1304 C C . THR A 1 161 ? 7.035 -10.113 -19.468 1.00 91.75 161 THR A C 1
ATOM 1306 O O . THR A 1 161 ? 6.611 -10.603 -20.520 1.00 91.75 161 THR A O 1
ATOM 1309 N N . TYR A 1 162 ? 8.302 -9.698 -19.347 1.00 92.44 162 TYR A N 1
ATOM 1310 C CA . TYR A 1 162 ? 9.273 -9.653 -20.448 1.00 92.44 162 TYR A CA 1
ATOM 1311 C C . TYR A 1 162 ? 9.689 -11.030 -20.984 1.00 92.44 162 TYR A C 1
ATOM 1313 O O . TYR A 1 162 ? 10.094 -11.148 -22.142 1.00 92.44 162 TYR A O 1
ATOM 1321 N N . PHE A 1 163 ? 9.614 -12.080 -20.162 1.00 89.94 163 PHE A N 1
ATOM 1322 C CA . PHE A 1 163 ? 10.073 -13.426 -20.532 1.00 89.94 163 PHE A CA 1
ATOM 1323 C C . PHE A 1 163 ? 8.930 -14.397 -20.833 1.00 89.94 163 PHE A C 1
ATOM 1325 O O . PHE A 1 163 ? 9.144 -15.392 -21.531 1.00 89.94 163 PHE A O 1
ATOM 1332 N N . ARG A 1 164 ? 7.729 -14.137 -20.302 1.00 86.88 164 ARG A N 1
ATOM 1333 C CA . ARG A 1 164 ? 6.526 -14.944 -20.554 1.00 86.88 164 ARG A CA 1
ATOM 1334 C C . ARG A 1 164 ? 5.717 -14.450 -21.751 1.00 86.88 164 ARG A C 1
ATOM 1336 O O . ARG A 1 164 ? 4.958 -15.242 -22.302 1.00 86.88 164 ARG A O 1
ATOM 1343 N N . PHE A 1 165 ? 5.889 -13.187 -22.152 1.00 80.06 165 PHE A N 1
ATOM 1344 C CA . PHE A 1 165 ? 5.037 -12.510 -23.141 1.00 80.06 165 PHE A CA 1
ATOM 1345 C C . PHE A 1 165 ? 3.550 -12.541 -22.755 1.00 80.06 165 PHE A C 1
ATOM 1347 O O . PHE A 1 165 ? 2.668 -12.671 -23.601 1.00 80.06 165 PHE A O 1
ATOM 1354 N N . ALA A 1 166 ? 3.298 -12.472 -21.451 1.00 73.31 166 ALA A N 1
ATOM 1355 C CA . ALA A 1 166 ? 1.989 -12.431 -20.825 1.00 73.31 166 ALA A CA 1
ATOM 1356 C C . ALA A 1 166 ? 2.127 -11.677 -19.500 1.00 73.31 166 ALA A C 1
ATOM 1358 O O . ALA A 1 166 ? 3.192 -11.735 -18.880 1.00 73.31 166 ALA A O 1
ATOM 1359 N N . LEU A 1 167 ? 1.062 -10.999 -19.073 1.00 76.88 167 LEU A N 1
ATOM 1360 C CA . LEU A 1 167 ? 1.053 -10.237 -17.829 1.00 76.88 167 LEU A CA 1
ATOM 1361 C C . LEU A 1 167 ? 1.426 -11.120 -16.627 1.00 76.88 167 LEU A C 1
ATOM 1363 O O . LEU A 1 167 ? 0.940 -12.247 -16.481 1.00 76.88 167 LEU A O 1
ATOM 1367 N N . SER A 1 168 ? 2.295 -10.594 -15.767 1.00 79.12 168 SER A N 1
ATOM 1368 C CA . SER A 1 168 ? 2.666 -11.221 -14.503 1.00 79.12 168 SER A CA 1
ATOM 1369 C C . SER A 1 168 ? 1.458 -11.345 -13.570 1.00 79.12 168 SER A C 1
ATOM 1371 O O . SER A 1 168 ? 0.660 -10.425 -13.429 1.00 79.12 168 SER A O 1
ATOM 1373 N N . SER A 1 169 ? 1.354 -12.465 -12.849 1.00 79.25 169 SER A N 1
ATOM 1374 C CA . SER A 1 169 ? 0.356 -12.642 -11.781 1.00 79.25 169 SER A CA 1
ATOM 1375 C C . SER A 1 169 ? 0.622 -11.769 -10.546 1.00 79.25 169 SER A C 1
ATOM 1377 O O . SER A 1 169 ? -0.135 -11.837 -9.578 1.00 79.25 169 SER A O 1
ATOM 1379 N N . HIS A 1 170 ? 1.718 -11.006 -10.550 1.00 80.25 170 HIS A N 1
ATOM 1380 C CA . HIS A 1 170 ? 2.110 -10.076 -9.492 1.00 80.25 170 HIS A CA 1
ATOM 1381 C C . HIS A 1 170 ? 1.652 -8.635 -9.756 1.00 80.25 170 HIS A C 1
ATOM 1383 O O . HIS A 1 170 ? 1.780 -7.805 -8.865 1.00 80.25 170 HIS A O 1
ATOM 1389 N N . THR A 1 171 ? 1.119 -8.342 -10.944 1.00 84.56 171 THR A N 1
ATOM 1390 C CA . THR A 1 171 ? 0.759 -6.987 -11.392 1.00 84.56 171 THR A CA 1
ATOM 1391 C C . THR A 1 171 ? -0.668 -6.961 -11.914 1.00 84.56 171 THR A C 1
ATOM 1393 O O . THR A 1 171 ? -1.217 -8.001 -12.289 1.00 8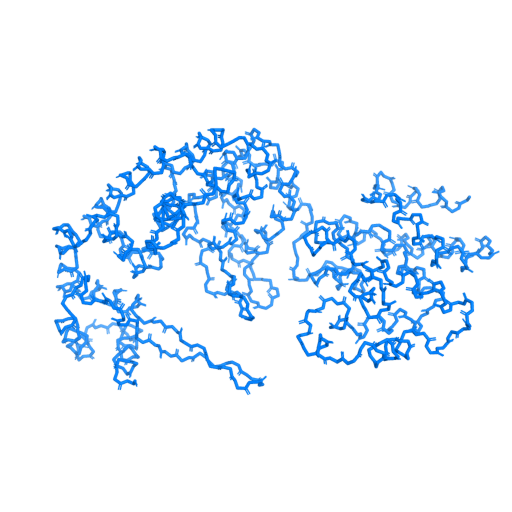4.56 171 THR A O 1
ATOM 1396 N N . VAL A 1 172 ? -1.268 -5.777 -11.985 1.00 89.25 172 VAL A N 1
ATOM 1397 C CA . VAL A 1 172 ? -2.545 -5.592 -12.688 1.00 89.25 172 VAL A CA 1
ATOM 1398 C C . VAL A 1 172 ? -2.320 -5.004 -14.085 1.00 89.25 172 VAL A C 1
ATOM 1400 O O . VAL A 1 172 ? -1.280 -4.382 -14.319 1.00 89.25 172 VAL A O 1
ATOM 1403 N N . PRO A 1 173 ? -3.261 -5.209 -15.027 1.00 91.50 173 PRO A N 1
ATOM 1404 C CA . PRO A 1 173 ? -3.158 -4.604 -16.348 1.00 91.50 173 PRO A CA 1
ATOM 1405 C C . PRO A 1 173 ? -3.152 -3.078 -16.252 1.00 91.50 173 PRO A C 1
ATOM 1407 O O . PRO A 1 173 ? -3.984 -2.496 -15.544 1.00 91.50 173 PRO A O 1
ATOM 1410 N N . MET A 1 174 ? -2.299 -2.416 -17.031 1.00 91.19 174 MET A N 1
ATOM 1411 C CA . MET A 1 174 ? -2.209 -0.952 -17.037 1.00 91.19 174 MET A CA 1
ATOM 1412 C C . MET A 1 174 ? -3.520 -0.292 -17.496 1.00 91.19 174 MET A C 1
ATOM 1414 O O . MET A 1 174 ? -3.862 0.824 -17.089 1.00 91.19 174 MET A O 1
ATOM 1418 N N . SER A 1 175 ? -4.318 -1.000 -18.302 1.00 92.06 175 SER A N 1
ATOM 1419 C CA . SER A 1 175 ? -5.656 -0.552 -18.694 1.00 92.06 175 SER A CA 1
ATOM 1420 C C . SER A 1 175 ? -6.598 -0.376 -17.500 1.00 92.06 175 SER A C 1
ATOM 1422 O O . SER A 1 175 ? -7.387 0.566 -17.498 1.00 92.06 175 SER A O 1
ATOM 1424 N N . GLU A 1 176 ? -6.506 -1.242 -16.483 1.00 94.44 176 GLU A N 1
ATOM 1425 C CA . GLU A 1 176 ? -7.326 -1.135 -15.269 1.00 94.44 176 GLU A CA 1
ATOM 1426 C C . GLU A 1 176 ? -6.888 0.054 -14.408 1.00 94.44 176 GLU A C 1
ATOM 1428 O O . GLU A 1 176 ? -7.728 0.832 -13.956 1.00 94.44 176 GLU A O 1
ATOM 1433 N N . VAL A 1 177 ? -5.573 0.251 -14.246 1.00 95.25 177 VAL A N 1
ATOM 1434 C CA . VAL A 1 177 ? -5.009 1.424 -13.554 1.00 95.25 177 VAL A CA 1
ATOM 1435 C C . VAL A 1 177 ? -5.498 2.706 -14.232 1.00 95.25 177 VAL A C 1
ATOM 1437 O O . VAL A 1 177 ? -6.067 3.589 -13.589 1.00 95.25 177 VAL A O 1
ATOM 1440 N N . THR A 1 178 ? -5.378 2.766 -15.560 1.00 94.44 178 THR A N 1
ATOM 1441 C CA . THR A 1 178 ? -5.824 3.901 -16.376 1.00 94.44 178 THR A CA 1
ATOM 1442 C C . THR A 1 178 ? -7.324 4.163 -16.231 1.00 94.44 178 THR A C 1
ATOM 1444 O O . THR A 1 178 ? -7.751 5.320 -16.182 1.00 94.44 178 THR A O 1
ATOM 1447 N N . GLU A 1 179 ? -8.149 3.117 -16.176 1.00 96.06 179 GLU A N 1
ATOM 1448 C CA . GLU A 1 179 ? -9.594 3.245 -15.980 1.00 96.06 179 GLU A CA 1
ATOM 1449 C C . GLU A 1 179 ? -9.925 3.868 -14.618 1.00 96.06 179 GLU A C 1
ATOM 1451 O O . GLU A 1 179 ? -10.714 4.816 -14.562 1.00 96.06 179 GLU A O 1
ATOM 1456 N N . ILE A 1 180 ? -9.258 3.427 -13.545 1.00 97.12 180 ILE A N 1
ATOM 1457 C CA . ILE A 1 180 ? -9.414 4.003 -12.202 1.00 97.12 180 ILE A CA 1
ATOM 1458 C C . ILE A 1 180 ? -8.967 5.468 -12.190 1.00 97.12 180 ILE A C 1
ATOM 1460 O O . ILE A 1 180 ? -9.716 6.325 -11.726 1.00 97.12 180 ILE A O 1
ATOM 1464 N N . VAL A 1 181 ? -7.795 5.791 -12.748 1.00 96.94 181 VAL A N 1
ATOM 1465 C CA . VAL A 1 181 ? -7.273 7.171 -12.819 1.00 96.94 181 VAL A CA 1
ATOM 1466 C C . VAL A 1 181 ? -8.236 8.083 -13.596 1.00 96.94 181 VAL A C 1
ATOM 1468 O O . VAL A 1 181 ? -8.544 9.208 -13.181 1.00 96.94 181 VAL A O 1
ATOM 1471 N N . ARG A 1 182 ? -8.780 7.607 -14.724 1.00 96.50 182 ARG A N 1
ATOM 1472 C CA . ARG A 1 182 ? -9.757 8.362 -15.528 1.00 96.50 182 ARG A CA 1
ATOM 1473 C C . ARG A 1 182 ? -11.090 8.524 -14.805 1.00 96.50 182 ARG A C 1
ATOM 1475 O O . ARG A 1 182 ? -11.658 9.617 -14.865 1.00 96.50 182 ARG A O 1
ATOM 1482 N N . GLY A 1 183 ? -11.562 7.484 -14.128 1.00 96.62 183 GLY A N 1
ATOM 1483 C CA . GLY A 1 183 ? -12.816 7.444 -13.379 1.00 96.62 183 GLY A CA 1
ATOM 1484 C C . GLY A 1 183 ? -12.710 7.896 -11.921 1.00 96.62 183 GLY A C 1
ATOM 1485 O O . GLY A 1 183 ? -13.685 7.774 -11.188 1.00 96.62 183 GLY A O 1
ATOM 1486 N N . ALA A 1 184 ? -11.569 8.441 -11.493 1.00 96.88 184 ALA A N 1
ATOM 1487 C CA . ALA A 1 184 ? -11.244 8.734 -10.095 1.00 96.88 184 ALA A CA 1
ATOM 1488 C C . ALA A 1 184 ? -12.255 9.647 -9.367 1.00 96.88 184 ALA A C 1
ATOM 1490 O O . ALA A 1 184 ? -12.346 9.628 -8.144 1.00 96.88 184 ALA A O 1
ATOM 1491 N N . ASN A 1 185 ? -13.046 10.433 -10.105 1.00 96.50 185 ASN A N 1
ATOM 1492 C CA . ASN A 1 185 ? -14.107 11.282 -9.560 1.00 96.50 185 ASN A CA 1
ATOM 1493 C C . ASN A 1 185 ? -15.496 10.623 -9.482 1.00 96.50 185 ASN A C 1
ATOM 1495 O O . ASN A 1 185 ? -16.456 11.291 -9.105 1.00 96.50 185 ASN A O 1
ATOM 1499 N N . VAL A 1 186 ? -15.618 9.348 -9.849 1.00 97.81 186 VAL A N 1
ATOM 1500 C CA . VAL A 1 186 ? -16.859 8.570 -9.789 1.00 97.81 186 VAL A CA 1
ATOM 1501 C C . VAL A 1 186 ? -16.772 7.619 -8.599 1.00 97.81 186 VAL A C 1
ATOM 1503 O O . VAL A 1 186 ? -16.110 6.583 -8.658 1.00 97.81 186 VAL A O 1
ATOM 1506 N N . ARG A 1 187 ? -17.441 7.979 -7.499 1.00 96.44 187 ARG A N 1
ATOM 1507 C CA . ARG A 1 187 ? -17.365 7.255 -6.221 1.00 96.44 187 ARG A CA 1
ATOM 1508 C C . ARG A 1 187 ? -17.721 5.778 -6.369 1.00 96.44 187 ARG A C 1
ATOM 1510 O O . ARG A 1 187 ? -16.999 4.926 -5.860 1.00 96.44 187 ARG A O 1
ATOM 1517 N N . GLU A 1 188 ? -18.817 5.480 -7.058 1.00 97.62 188 GLU A N 1
ATOM 1518 C CA . GLU A 1 188 ? -19.322 4.119 -7.234 1.00 97.62 188 GLU A CA 1
ATOM 1519 C C . GLU A 1 188 ? -18.328 3.250 -8.004 1.00 97.62 188 GLU A C 1
ATOM 1521 O O . GLU A 1 188 ? -18.127 2.101 -7.624 1.00 97.62 188 GLU A O 1
ATOM 1526 N N . LEU A 1 189 ? -17.666 3.811 -9.023 1.00 97.62 189 LEU A N 1
ATOM 1527 C CA . LEU A 1 189 ? -16.631 3.116 -9.786 1.00 97.62 189 LEU A CA 1
ATOM 1528 C C . LEU A 1 189 ? -15.457 2.745 -8.879 1.00 97.62 189 LEU A C 1
ATOM 1530 O O . LEU A 1 189 ? -15.098 1.577 -8.807 1.00 97.62 189 LEU A O 1
ATOM 1534 N N . VAL A 1 190 ? -14.912 3.704 -8.123 1.00 97.88 190 VAL A N 1
ATOM 1535 C CA . VAL A 1 190 ? -13.784 3.439 -7.212 1.00 97.88 190 VAL A CA 1
ATOM 1536 C C . VAL A 1 190 ? -14.163 2.376 -6.177 1.00 97.88 190 VAL A C 1
ATOM 1538 O O . VAL A 1 190 ? -13.462 1.377 -6.030 1.00 97.88 190 VAL A O 1
ATOM 1541 N N . VAL A 1 191 ? -15.299 2.546 -5.495 1.00 97.88 191 VAL A N 1
ATOM 1542 C CA . VAL A 1 191 ? -15.735 1.626 -4.434 1.00 97.88 191 VAL A CA 1
ATOM 1543 C C . VAL A 1 191 ? -15.989 0.215 -4.968 1.00 97.88 191 VAL A C 1
ATOM 1545 O O . VAL A 1 191 ? -15.545 -0.757 -4.357 1.00 97.88 191 VAL A O 1
ATOM 1548 N N . GLN A 1 192 ? -16.690 0.075 -6.096 1.00 97.50 192 GLN A N 1
ATOM 1549 C CA . GLN A 1 192 ? -16.996 -1.240 -6.663 1.00 97.50 192 GLN A CA 1
ATOM 1550 C C . GLN A 1 192 ? -15.747 -1.934 -7.201 1.00 97.50 192 GLN A C 1
ATOM 1552 O O . GLN A 1 192 ? -15.596 -3.133 -6.975 1.00 97.50 192 GLN A O 1
ATOM 1557 N N . THR A 1 193 ? -14.833 -1.198 -7.840 1.00 97.75 193 THR A N 1
ATOM 1558 C CA . THR A 1 193 ? -13.565 -1.758 -8.323 1.00 97.75 193 THR A CA 1
ATOM 1559 C C . THR A 1 193 ? -12.747 -2.335 -7.175 1.00 97.75 193 THR A C 1
ATOM 1561 O O . THR A 1 193 ? -12.317 -3.484 -7.249 1.00 97.75 193 THR A O 1
ATOM 1564 N N . PHE A 1 194 ? -12.587 -1.590 -6.078 1.00 97.75 194 PHE A N 1
ATOM 1565 C CA . PHE A 1 194 ? -11.826 -2.069 -4.925 1.00 97.75 194 PHE A CA 1
ATOM 1566 C C . PHE A 1 194 ? -12.505 -3.237 -4.204 1.00 97.75 194 PHE A C 1
ATOM 1568 O O . PHE A 1 194 ? -11.831 -4.208 -3.872 1.00 97.75 194 PHE A O 1
ATOM 1575 N N . ARG A 1 195 ? -13.832 -3.210 -4.032 1.00 97.56 195 ARG A N 1
ATOM 1576 C CA . ARG A 1 195 ? -14.567 -4.346 -3.447 1.00 97.56 195 ARG A CA 1
ATOM 1577 C C . ARG A 1 195 ? -14.468 -5.606 -4.304 1.00 97.56 195 ARG A C 1
ATOM 1579 O O . ARG A 1 195 ? -14.157 -6.666 -3.781 1.00 97.56 195 ARG A O 1
ATOM 1586 N N . ALA A 1 196 ? -14.630 -5.491 -5.621 1.00 97.06 196 ALA A N 1
ATOM 1587 C CA . ALA A 1 196 ? -14.446 -6.622 -6.531 1.00 97.06 196 ALA A CA 1
ATOM 1588 C C . ALA A 1 196 ? -12.994 -7.136 -6.543 1.00 97.06 196 ALA A C 1
ATOM 1590 O O . ALA A 1 196 ? -12.750 -8.319 -6.790 1.00 97.06 196 ALA A O 1
ATOM 1591 N N . ALA A 1 197 ? -12.021 -6.258 -6.289 1.00 96.19 197 ALA A N 1
ATOM 1592 C CA . ALA A 1 197 ? -10.614 -6.621 -6.192 1.00 96.19 197 ALA A CA 1
ATOM 1593 C C . ALA A 1 197 ? -10.265 -7.338 -4.871 1.00 96.19 197 ALA A C 1
ATOM 1595 O O . ALA A 1 197 ? -9.315 -8.123 -4.855 1.00 96.19 197 ALA A O 1
ATOM 1596 N N . LEU A 1 198 ? -11.037 -7.140 -3.794 1.00 95.62 198 LEU A N 1
ATOM 1597 C CA . LEU A 1 198 ? -10.885 -7.893 -2.539 1.00 95.62 198 LEU A CA 1
ATOM 1598 C C . LEU A 1 198 ? -11.234 -9.378 -2.697 1.00 95.62 198 LEU A C 1
ATOM 1600 O O . LEU A 1 198 ? -10.650 -10.220 -2.015 1.00 95.62 198 LEU A O 1
ATOM 1604 N N . ASP A 1 199 ? -12.124 -9.719 -3.630 1.00 93.94 199 ASP A N 1
ATOM 1605 C CA . ASP A 1 199 ? -12.531 -11.106 -3.901 1.00 93.94 199 ASP A CA 1
ATOM 1606 C C . ASP A 1 199 ? -11.569 -11.848 -4.843 1.00 93.94 199 ASP A C 1
ATOM 1608 O O . ASP A 1 199 ? -11.617 -13.072 -4.971 1.00 93.94 199 ASP A O 1
ATOM 1612 N N . GLN A 1 200 ? -10.656 -11.126 -5.494 1.00 93.31 200 GLN A N 1
ATOM 1613 C CA . GLN A 1 200 ? -9.702 -11.692 -6.445 1.00 93.31 200 GLN A CA 1
ATOM 1614 C C . GLN A 1 200 ? -8.352 -11.922 -5.772 1.00 93.31 200 GLN A C 1
ATOM 1616 O O . GLN A 1 200 ? -7.823 -11.041 -5.097 1.00 93.31 200 GLN A O 1
ATOM 1621 N N . ARG A 1 201 ? -7.784 -13.118 -5.946 1.00 91.69 201 ARG A N 1
ATOM 1622 C CA . ARG A 1 201 ? -6.454 -13.473 -5.433 1.00 91.69 201 ARG A CA 1
ATOM 1623 C C . ARG A 1 201 ? -5.416 -13.390 -6.547 1.00 91.69 201 ARG A C 1
ATOM 1625 O O . ARG A 1 201 ? -5.642 -13.888 -7.646 1.00 91.69 201 ARG A O 1
ATOM 1632 N N . MET A 1 202 ? -4.286 -12.778 -6.224 1.00 88.06 202 MET A N 1
ATOM 1633 C CA . MET A 1 202 ? -3.108 -12.626 -7.072 1.00 88.06 202 MET A CA 1
ATOM 1634 C C . MET A 1 202 ? -2.000 -13.576 -6.591 1.00 88.06 202 MET A C 1
ATOM 1636 O O . MET A 1 202 ? -2.222 -14.456 -5.750 1.00 88.06 202 MET A O 1
ATOM 1640 N N . ALA A 1 203 ? -0.790 -13.429 -7.130 1.00 80.81 203 ALA A N 1
ATOM 1641 C CA . ALA A 1 203 ? 0.358 -14.200 -6.672 1.00 80.81 203 ALA A CA 1
ATOM 1642 C C . ALA A 1 203 ? 0.596 -14.059 -5.154 1.00 80.81 203 ALA A C 1
ATOM 1644 O O . ALA A 1 203 ? 0.329 -13.020 -4.551 1.00 80.81 203 ALA A O 1
ATOM 1645 N N . MET A 1 204 ? 1.110 -15.127 -4.535 1.00 77.62 204 MET A N 1
ATOM 1646 C CA . MET A 1 204 ? 1.367 -15.223 -3.088 1.00 77.62 204 MET A CA 1
ATOM 1647 C C . MET A 1 204 ? 0.128 -15.064 -2.185 1.00 77.62 204 MET A C 1
ATOM 1649 O O . MET A 1 204 ? 0.269 -14.902 -0.978 1.00 77.62 204 MET A O 1
ATOM 1653 N N . GLY A 1 205 ? -1.087 -15.140 -2.740 1.00 83.81 205 GLY A N 1
ATOM 1654 C CA . GLY A 1 205 ? -2.332 -15.090 -1.967 1.00 83.81 205 GLY A CA 1
ATOM 1655 C C . GLY A 1 205 ? -2.810 -13.683 -1.602 1.00 83.81 205 GLY A C 1
ATOM 1656 O O . GLY A 1 205 ? -3.855 -13.572 -0.963 1.00 83.81 205 GLY A O 1
ATOM 1657 N N . LYS A 1 206 ? -2.104 -12.632 -2.041 1.00 87.06 206 LYS A N 1
ATOM 1658 C CA . LYS A 1 206 ? -2.544 -11.237 -1.896 1.00 87.06 206 LYS A CA 1
ATOM 1659 C C . LYS A 1 206 ? -3.844 -10.989 -2.658 1.00 87.06 206 LYS A C 1
ATOM 1661 O O . LYS A 1 206 ? -4.101 -11.625 -3.685 1.00 87.06 206 LYS A O 1
ATOM 1666 N N . THR A 1 207 ? -4.662 -10.057 -2.193 1.00 93.56 207 THR A N 1
ATOM 1667 C CA . THR A 1 207 ? -5.813 -9.578 -2.950 1.00 93.56 207 THR A CA 1
ATOM 1668 C C . THR A 1 207 ? -5.358 -8.728 -4.134 1.00 93.56 207 THR A C 1
ATOM 1670 O O . THR A 1 207 ? -4.284 -8.121 -4.138 1.00 93.56 207 THR A O 1
ATOM 1673 N N . LYS A 1 208 ? -6.199 -8.637 -5.164 1.00 94.88 208 LYS A N 1
ATOM 1674 C CA . LYS A 1 208 ? -5.969 -7.692 -6.259 1.00 94.88 208 LYS A CA 1
ATOM 1675 C C . LYS A 1 208 ? -6.027 -6.242 -5.768 1.00 94.88 208 LYS A C 1
ATOM 1677 O O . LYS A 1 208 ? -5.352 -5.391 -6.338 1.00 94.88 208 LYS A O 1
ATOM 1682 N N . ALA A 1 209 ? -6.772 -5.961 -4.695 1.00 95.81 209 ALA A N 1
ATOM 1683 C CA . ALA A 1 209 ? -6.876 -4.624 -4.120 1.00 95.81 209 ALA A CA 1
ATOM 1684 C C . ALA A 1 209 ? -5.519 -4.101 -3.622 1.00 95.81 209 ALA A C 1
ATOM 1686 O O . ALA A 1 209 ? -5.189 -2.948 -3.894 1.00 95.81 209 ALA A O 1
ATOM 1687 N N . SER A 1 210 ? -4.699 -4.936 -2.969 1.00 92.94 210 SER A N 1
ATOM 1688 C CA . SER A 1 210 ? -3.365 -4.504 -2.529 1.00 92.94 210 SER A CA 1
ATOM 1689 C C . SER A 1 210 ? -2.438 -4.190 -3.702 1.00 92.94 210 SER A C 1
ATOM 1691 O O . SER A 1 210 ? -1.713 -3.204 -3.655 1.00 92.94 210 SER A O 1
ATOM 1693 N N . VAL A 1 211 ? -2.491 -5.004 -4.765 1.00 91.69 211 VAL A N 1
ATOM 1694 C CA . VAL A 1 211 ? -1.685 -4.793 -5.979 1.00 91.69 211 VAL A CA 1
ATOM 1695 C C . VAL A 1 211 ? -2.135 -3.525 -6.709 1.00 91.69 211 VAL A C 1
ATOM 1697 O O . VAL A 1 211 ? -1.301 -2.743 -7.145 1.00 91.69 211 VAL A O 1
ATOM 1700 N N . LEU A 1 212 ? -3.446 -3.266 -6.777 1.00 95.25 212 LEU A N 1
ATOM 1701 C CA . LEU A 1 212 ? -3.976 -2.014 -7.322 1.00 95.25 212 LEU A CA 1
ATOM 1702 C C . LEU A 1 212 ? -3.505 -0.790 -6.533 1.00 95.25 212 LEU A C 1
ATOM 1704 O O . LEU A 1 212 ? -3.220 0.234 -7.141 1.00 95.25 212 LEU A O 1
ATOM 1708 N N . LEU A 1 213 ? -3.426 -0.863 -5.200 1.00 95.38 213 LEU A N 1
ATOM 1709 C CA . LEU A 1 213 ? -2.887 0.244 -4.405 1.00 95.38 213 LEU A CA 1
ATOM 1710 C C . LEU A 1 213 ? -1.415 0.510 -4.737 1.00 95.38 213 LEU A C 1
ATOM 1712 O O . LEU A 1 213 ? -1.063 1.672 -4.914 1.00 95.38 213 LEU A O 1
ATOM 1716 N N . ASP A 1 214 ? -0.592 -0.538 -4.845 1.00 90.88 214 ASP A N 1
ATOM 1717 C CA . ASP A 1 214 ? 0.833 -0.422 -5.195 1.00 90.88 214 ASP A CA 1
ATOM 1718 C C . ASP A 1 214 ? 1.001 0.247 -6.579 1.00 90.88 214 ASP A C 1
ATO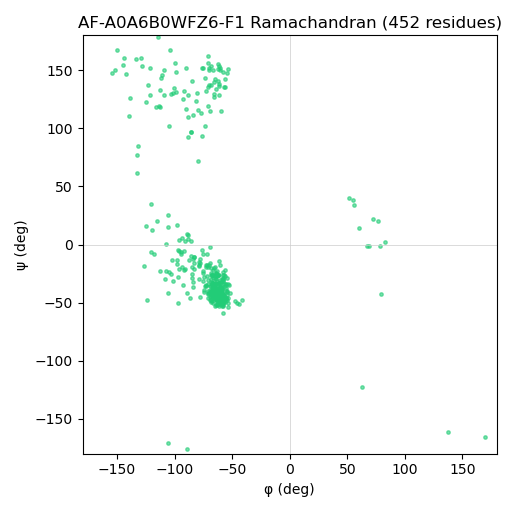M 1720 O O . ASP A 1 214 ? 1.719 1.235 -6.722 1.00 90.88 214 ASP A O 1
ATOM 1724 N N . GLU A 1 215 ? 0.211 -0.181 -7.562 1.00 92.31 215 GLU A N 1
ATOM 1725 C CA . GLU A 1 215 ? 0.195 0.387 -8.918 1.00 92.31 215 GLU A CA 1
ATOM 1726 C C . GLU A 1 215 ? -0.287 1.849 -8.940 1.00 92.31 215 GLU A C 1
ATOM 1728 O O . GLU A 1 215 ? 0.298 2.715 -9.589 1.00 92.31 215 GLU A O 1
ATOM 1733 N N . LEU A 1 216 ? -1.327 2.188 -8.176 1.00 95.56 216 LEU A N 1
ATOM 1734 C CA . LEU A 1 216 ? -1.805 3.571 -8.086 1.00 95.56 216 LEU A CA 1
ATOM 1735 C C . LEU A 1 216 ? -0.814 4.496 -7.367 1.00 95.56 216 LEU A C 1
ATOM 1737 O O . LEU A 1 216 ? -0.825 5.698 -7.634 1.00 95.56 216 LEU A O 1
ATOM 1741 N N . ILE A 1 217 ? 0.031 3.968 -6.473 1.00 93.50 217 ILE A N 1
ATOM 1742 C CA . ILE A 1 217 ? 1.135 4.725 -5.866 1.00 93.50 217 ILE A CA 1
ATOM 1743 C C . ILE A 1 217 ? 2.165 5.070 -6.944 1.00 93.50 217 ILE A C 1
ATOM 1745 O O . ILE A 1 217 ? 2.507 6.246 -7.087 1.00 93.50 217 ILE A O 1
ATOM 1749 N N . ALA A 1 218 ? 2.605 4.080 -7.729 1.00 88.44 218 ALA A N 1
ATOM 1750 C CA . ALA A 1 218 ? 3.562 4.275 -8.818 1.00 88.44 218 ALA A CA 1
ATOM 1751 C C . ALA A 1 218 ? 3.040 5.262 -9.882 1.00 88.44 218 ALA A C 1
ATOM 1753 O O . ALA A 1 218 ? 3.779 6.117 -10.368 1.00 88.44 218 ALA A O 1
ATOM 1754 N N . HIS A 1 219 ? 1.738 5.220 -10.174 1.00 92.56 219 HIS A N 1
ATOM 1755 C CA . HIS A 1 219 ? 1.085 6.067 -11.177 1.00 92.56 219 HIS A CA 1
ATOM 1756 C C . HIS A 1 219 ? 0.376 7.309 -10.593 1.00 92.56 219 HIS A C 1
ATOM 1758 O O . HIS A 1 219 ? -0.424 7.963 -11.269 1.00 92.56 219 HIS A O 1
ATOM 1764 N N . ALA A 1 220 ? 0.677 7.705 -9.349 1.00 94.44 220 ALA A N 1
ATOM 1765 C CA . ALA A 1 220 ? 0.003 8.821 -8.675 1.00 94.44 220 ALA A CA 1
ATOM 1766 C C . ALA A 1 220 ? 0.129 10.163 -9.426 1.00 94.44 220 ALA A C 1
ATOM 1768 O O . ALA A 1 220 ? -0.771 11.008 -9.355 1.00 94.44 220 ALA A O 1
ATOM 1769 N N . ALA A 1 221 ? 1.222 10.366 -10.171 1.00 91.69 221 ALA A N 1
ATOM 1770 C CA . ALA A 1 221 ? 1.457 11.569 -10.971 1.00 91.69 221 ALA A CA 1
ATOM 1771 C C . ALA A 1 221 ? 0.432 11.756 -12.110 1.00 91.69 221 ALA A C 1
ATOM 1773 O O . ALA A 1 221 ? 0.173 12.890 -12.515 1.00 91.69 221 ALA A O 1
ATOM 1774 N N . GLU A 1 222 ? -0.196 10.675 -12.584 1.00 93.44 222 GLU A N 1
ATOM 1775 C CA . GLU A 1 222 ? -1.165 10.696 -13.689 1.00 93.44 222 GLU A CA 1
ATOM 1776 C C . GLU A 1 222 ? -2.552 11.203 -13.272 1.00 93.44 222 GLU A C 1
ATOM 1778 O O . GLU A 1 222 ? -3.371 11.586 -14.113 1.00 93.44 222 GLU A O 1
ATOM 1783 N N . PHE A 1 223 ? -2.836 11.247 -11.967 1.00 96.81 223 PHE A N 1
ATOM 1784 C CA . PHE A 1 223 ? -4.097 11.778 -11.463 1.00 96.81 223 PHE A CA 1
ATOM 1785 C C . PHE A 1 223 ? -4.219 13.272 -11.753 1.00 96.81 223 PHE A C 1
ATOM 1787 O O . PHE A 1 223 ? -3.367 14.064 -11.359 1.00 96.81 223 PHE A O 1
ATOM 1794 N N . ASP A 1 224 ? -5.338 13.698 -12.332 1.00 96.56 224 ASP A N 1
ATOM 1795 C CA . ASP A 1 224 ? -5.730 15.108 -12.317 1.00 96.56 224 ASP A CA 1
ATOM 1796 C C . ASP A 1 224 ? -6.031 15.532 -10.870 1.00 96.56 224 ASP A C 1
ATOM 1798 O O . ASP A 1 224 ? -6.862 14.909 -10.202 1.00 96.56 224 ASP A O 1
ATOM 1802 N N . MET A 1 225 ? -5.402 16.612 -10.391 1.00 96.06 225 MET A N 1
ATOM 1803 C CA . MET A 1 225 ? -5.587 17.116 -9.022 1.00 96.06 225 MET A CA 1
ATOM 1804 C C . MET A 1 225 ? -7.055 17.377 -8.664 1.00 96.06 225 MET A C 1
ATOM 1806 O O . MET A 1 225 ? -7.448 17.201 -7.513 1.00 96.06 225 MET A O 1
ATOM 1810 N N . ARG A 1 226 ? -7.902 17.717 -9.644 1.00 96.62 226 ARG A N 1
ATOM 1811 C CA . ARG A 1 226 ? -9.348 17.917 -9.437 1.00 96.62 226 ARG A CA 1
ATOM 1812 C C . ARG A 1 226 ? -10.086 16.632 -9.051 1.00 96.62 226 ARG A C 1
ATOM 1814 O O . ARG A 1 226 ? -11.183 16.706 -8.507 1.00 96.62 226 ARG A O 1
ATOM 1821 N N . LYS A 1 227 ? -9.510 15.462 -9.342 1.00 97.62 227 LYS A N 1
ATOM 1822 C CA . LYS A 1 227 ? -10.087 14.144 -9.041 1.00 97.62 227 LYS A CA 1
ATOM 1823 C C . LYS A 1 227 ? -9.539 13.523 -7.757 1.00 97.62 227 LYS A C 1
ATOM 1825 O O . LYS A 1 227 ? -10.176 12.621 -7.226 1.00 97.62 227 LYS A O 1
ATOM 1830 N N . VAL A 1 228 ? -8.406 14.012 -7.242 1.00 97.81 228 VAL A N 1
ATOM 1831 C CA . VAL A 1 228 ? -7.734 13.448 -6.057 1.00 97.81 228 VAL A CA 1
ATOM 1832 C C . VAL A 1 228 ? -8.638 13.463 -4.824 1.00 97.81 228 VAL A C 1
ATOM 1834 O O . VAL A 1 228 ? -8.769 12.441 -4.159 1.00 97.81 228 VAL A O 1
ATOM 1837 N N . GLY A 1 229 ? -9.309 14.585 -4.539 1.00 97.31 229 GLY A N 1
ATOM 1838 C CA . GLY A 1 229 ? -10.248 14.681 -3.412 1.00 97.31 229 GLY A CA 1
ATOM 1839 C C . GLY A 1 229 ? -11.380 13.641 -3.492 1.00 97.31 229 GLY A C 1
ATOM 1840 O O . GLY A 1 229 ? -11.483 12.792 -2.607 1.00 97.31 229 GLY A O 1
ATOM 1841 N N . PRO A 1 230 ? -12.192 13.637 -4.567 1.00 97.56 230 PRO A N 1
ATOM 1842 C CA . PRO A 1 230 ? -13.228 12.624 -4.779 1.00 97.56 230 PRO A CA 1
ATOM 1843 C C . PRO A 1 230 ? -12.731 11.172 -4.682 1.00 97.56 230 PRO A C 1
ATOM 1845 O O . PRO A 1 230 ? -13.392 10.337 -4.064 1.00 97.56 230 PRO A O 1
ATOM 1848 N N . PHE A 1 231 ? -11.554 10.883 -5.243 1.00 98.38 231 PHE A N 1
ATOM 1849 C CA . PHE A 1 231 ? -10.942 9.557 -5.195 1.00 98.38 231 PHE A CA 1
ATOM 1850 C C . PHE A 1 231 ? -10.615 9.128 -3.764 1.00 98.38 231 PHE A C 1
ATOM 1852 O O . PHE A 1 231 ? -11.051 8.063 -3.325 1.00 98.38 231 PHE A O 1
ATOM 1859 N N . LEU A 1 232 ? -9.907 9.978 -3.011 1.00 98.06 232 LEU A N 1
ATOM 1860 C CA . LEU A 1 232 ? -9.573 9.709 -1.613 1.00 98.06 232 LEU A CA 1
ATOM 1861 C C . LEU A 1 232 ? -10.836 9.573 -0.758 1.00 98.06 232 LEU A C 1
ATOM 1863 O O . LEU A 1 232 ? -10.904 8.682 0.078 1.00 98.06 232 LEU A O 1
ATOM 1867 N N . GLN A 1 233 ? -11.871 10.383 -0.996 1.00 97.75 233 GLN A N 1
ATOM 1868 C CA . GLN A 1 233 ? -13.142 10.274 -0.273 1.00 97.75 233 GLN A CA 1
ATOM 1869 C C . GLN A 1 233 ? -13.860 8.940 -0.528 1.00 97.75 233 GLN A C 1
ATOM 1871 O O . GLN A 1 233 ? -14.499 8.388 0.373 1.00 97.75 233 GLN A O 1
ATOM 1876 N N . ALA A 1 234 ? -13.803 8.428 -1.759 1.00 97.69 234 ALA A N 1
ATOM 1877 C CA . ALA A 1 234 ? -14.349 7.120 -2.097 1.00 97.69 234 ALA A CA 1
ATOM 1878 C C . ALA A 1 234 ? -13.536 6.006 -1.423 1.00 97.69 234 ALA A C 1
ATOM 1880 O O . ALA A 1 234 ? -14.105 5.174 -0.717 1.00 97.69 234 ALA A O 1
ATOM 1881 N N . LEU A 1 235 ? -12.209 6.047 -1.559 1.00 97.56 235 LEU A N 1
ATOM 1882 C CA . LEU A 1 235 ? -11.303 5.039 -1.016 1.00 97.56 235 LEU A CA 1
ATOM 1883 C C . LEU A 1 235 ? -11.334 4.986 0.519 1.00 97.56 235 LEU A C 1
ATOM 1885 O O . LEU A 1 235 ? -11.484 3.917 1.101 1.00 97.56 235 LEU A O 1
ATOM 1889 N N . PHE A 1 236 ? -11.281 6.141 1.188 1.00 97.62 236 PHE A N 1
ATOM 1890 C CA . PHE A 1 236 ? -11.310 6.239 2.651 1.00 97.62 236 PHE A CA 1
ATOM 1891 C C . PHE A 1 236 ? -12.623 5.747 3.253 1.00 97.62 236 PHE A C 1
ATOM 1893 O O . PHE A 1 236 ? -12.637 5.319 4.403 1.00 97.62 236 PHE A O 1
ATOM 1900 N N . SER A 1 237 ? -13.723 5.773 2.497 1.00 97.38 237 SER A N 1
ATOM 1901 C CA . SER A 1 237 ? -15.005 5.262 2.989 1.00 97.38 237 SER A CA 1
ATOM 1902 C C . SER A 1 237 ? -15.067 3.738 3.104 1.00 97.38 237 SER A C 1
ATOM 1904 O O . SER A 1 237 ? -15.925 3.227 3.816 1.00 97.38 237 SER A O 1
ATOM 1906 N N . ILE A 1 238 ? -14.148 3.031 2.440 1.00 96.81 238 ILE A N 1
ATOM 1907 C CA . ILE A 1 238 ? -14.007 1.571 2.491 1.00 96.81 238 ILE A CA 1
ATOM 1908 C C . ILE A 1 238 ? -12.631 1.141 3.021 1.00 96.81 238 ILE A C 1
ATOM 1910 O O . ILE A 1 238 ? -12.265 -0.022 2.902 1.00 96.81 238 ILE A O 1
ATOM 1914 N N . ALA A 1 239 ? -11.848 2.055 3.601 1.00 96.12 239 ALA A N 1
ATOM 1915 C CA . ALA A 1 239 ? -10.467 1.775 3.998 1.00 96.12 239 ALA A CA 1
ATOM 1916 C C . ALA A 1 239 ? -10.353 0.651 5.043 1.00 96.12 239 ALA A C 1
ATOM 1918 O O . ALA A 1 239 ? -9.410 -0.135 4.993 1.00 96.12 239 ALA A O 1
ATOM 1919 N N . ASP A 1 240 ? -11.338 0.525 5.934 1.00 95.31 240 ASP A N 1
ATOM 1920 C CA . ASP A 1 240 ? -11.401 -0.572 6.907 1.00 95.31 240 ASP A CA 1
ATOM 1921 C C . ASP A 1 240 ? -11.648 -1.934 6.220 1.00 95.31 240 ASP A C 1
ATOM 1923 O O . ASP A 1 240 ? -11.109 -2.941 6.672 1.00 95.31 240 ASP A O 1
ATOM 1927 N N . GLU A 1 241 ? -12.396 -1.975 5.105 1.00 95.25 241 GLU A N 1
ATOM 1928 C CA . GLU A 1 241 ? -12.639 -3.197 4.309 1.00 95.25 241 GLU A CA 1
ATOM 1929 C C . GLU A 1 241 ? -11.378 -3.654 3.560 1.00 95.25 241 GLU A C 1
ATOM 1931 O O . GLU A 1 241 ? -11.177 -4.845 3.341 1.00 95.25 241 GLU A O 1
ATOM 1936 N N . LEU A 1 242 ? -10.506 -2.710 3.186 1.00 94.25 242 LEU A N 1
ATOM 1937 C CA . LEU A 1 242 ? -9.252 -2.990 2.478 1.00 94.25 242 LEU A CA 1
ATOM 1938 C C . LEU A 1 242 ? -8.191 -3.656 3.360 1.00 94.25 242 LEU A C 1
ATOM 1940 O O . LEU A 1 242 ? -7.128 -4.044 2.871 1.00 94.25 242 LEU A O 1
ATOM 1944 N N . ARG A 1 243 ? -8.440 -3.760 4.666 1.00 89.69 243 ARG A N 1
ATOM 1945 C CA . ARG A 1 243 ? -7.507 -4.351 5.617 1.00 89.69 243 ARG A CA 1
ATOM 1946 C C . ARG A 1 243 ? -7.700 -5.865 5.658 1.00 89.69 243 ARG A C 1
ATOM 1948 O O . ARG A 1 243 ? -8.566 -6.372 6.365 1.00 89.69 243 ARG A O 1
ATOM 1955 N N . VAL A 1 244 ? -6.864 -6.574 4.906 1.00 88.12 244 VAL A N 1
ATOM 1956 C CA . VAL A 1 244 ? -6.900 -8.036 4.801 1.00 88.12 244 VAL A CA 1
ATOM 1957 C C . VAL A 1 244 ? -5.555 -8.619 5.227 1.00 88.12 244 VAL A C 1
ATOM 1959 O O . VAL A 1 244 ? -4.518 -8.233 4.696 1.00 88.12 244 VAL A O 1
ATOM 1962 N N . ASP A 1 245 ? -5.567 -9.591 6.141 1.00 82.81 245 ASP A N 1
ATOM 1963 C CA . ASP A 1 245 ? -4.354 -10.242 6.669 1.00 82.81 245 ASP A CA 1
ATOM 1964 C C . ASP A 1 245 ? -3.479 -10.894 5.579 1.00 82.81 245 ASP A C 1
ATOM 1966 O O . ASP A 1 245 ? -2.271 -11.054 5.756 1.00 82.81 245 ASP A O 1
ATOM 1970 N N . SER A 1 246 ? -4.074 -11.299 4.449 1.00 83.38 246 SER A N 1
ATOM 1971 C CA . SER A 1 246 ? -3.344 -11.870 3.307 1.00 83.38 246 SER A CA 1
ATOM 1972 C C . SER A 1 246 ? -2.485 -10.853 2.556 1.00 83.38 246 SER A C 1
ATOM 1974 O O . SER A 1 246 ? -1.601 -11.252 1.801 1.00 83.38 246 SER A O 1
ATOM 1976 N N . ASP A 1 247 ? -2.747 -9.558 2.741 1.00 84.31 247 ASP A N 1
ATOM 1977 C CA . ASP A 1 247 ? -2.094 -8.471 1.999 1.00 84.31 247 ASP A CA 1
ATOM 1978 C C . ASP A 1 247 ? -0.887 -7.896 2.744 1.00 84.31 247 ASP A C 1
ATOM 1980 O O . ASP A 1 247 ? -0.129 -7.080 2.206 1.00 84.31 247 ASP A O 1
ATOM 1984 N N . GLU A 1 248 ? -0.687 -8.345 3.980 1.00 81.00 248 GLU A N 1
ATOM 1985 C CA . GLU A 1 248 ? 0.468 -8.010 4.792 1.00 81.00 248 GLU A CA 1
ATOM 1986 C C . GLU A 1 248 ? 1.723 -8.668 4.203 1.00 81.00 248 GLU A C 1
ATOM 1988 O O . GLU A 1 248 ? 1.852 -9.895 4.164 1.00 81.00 248 GLU A O 1
ATOM 1993 N N . SER A 1 249 ? 2.666 -7.852 3.723 1.00 68.56 249 SER A N 1
ATOM 1994 C CA . SER A 1 249 ? 3.968 -8.358 3.297 1.00 68.56 249 SER A CA 1
ATOM 1995 C C . SER A 1 249 ? 4.782 -8.779 4.511 1.00 68.56 249 SER A C 1
ATOM 1997 O O . SER A 1 249 ? 4.876 -8.052 5.502 1.00 68.56 249 SER A O 1
ATOM 1999 N N . ARG A 1 250 ? 5.409 -9.948 4.398 1.00 63.00 250 ARG A N 1
ATOM 2000 C CA . ARG A 1 250 ? 6.275 -10.523 5.426 1.00 63.00 250 ARG A CA 1
ATOM 2001 C C . ARG A 1 250 ? 7.701 -10.539 4.885 1.00 63.00 250 ARG A C 1
ATOM 2003 O O . ARG A 1 250 ? 7.947 -11.092 3.816 1.00 63.00 250 ARG A O 1
ATOM 2010 N N . GLY A 1 251 ? 8.586 -9.815 5.565 1.00 52.38 251 GLY A N 1
ATOM 2011 C CA . GLY A 1 251 ? 9.962 -9.532 5.159 1.00 52.38 251 GLY A CA 1
ATOM 2012 C C . GLY A 1 251 ? 10.590 -8.467 6.067 1.00 52.38 251 GLY A C 1
ATOM 2013 O O . GLY A 1 251 ? 10.032 -8.141 7.112 1.00 52.38 251 GLY A O 1
ATOM 2014 N N . LEU A 1 252 ? 11.729 -7.889 5.663 1.00 40.41 252 LEU A N 1
ATOM 2015 C CA . LEU A 1 252 ? 12.438 -6.845 6.431 1.00 40.41 252 LEU A CA 1
ATOM 2016 C C . LEU A 1 252 ? 11.581 -5.601 6.737 1.00 40.41 252 LEU A C 1
ATOM 2018 O O . LEU A 1 252 ? 11.839 -4.915 7.724 1.00 40.41 252 LEU A O 1
ATOM 2022 N N . VAL A 1 253 ? 10.569 -5.319 5.909 1.00 48.88 253 VAL A N 1
ATOM 2023 C CA . VAL A 1 253 ? 9.594 -4.242 6.116 1.00 48.88 253 VAL A CA 1
ATOM 2024 C C . VAL A 1 253 ? 8.185 -4.831 6.081 1.00 48.88 253 VAL A C 1
ATOM 2026 O O . VAL A 1 253 ? 7.771 -5.439 5.090 1.00 48.88 253 VAL A O 1
ATOM 2029 N N . TRP A 1 254 ? 7.438 -4.631 7.165 1.00 61.25 254 TRP A N 1
ATOM 2030 C CA . TRP A 1 254 ? 6.024 -4.983 7.234 1.00 61.25 254 TRP A CA 1
ATOM 2031 C C . TRP A 1 254 ? 5.217 -3.921 6.484 1.00 61.25 254 TRP A C 1
ATOM 2033 O O . TRP A 1 254 ? 5.159 -2.772 6.915 1.00 61.25 254 TRP A O 1
ATOM 2043 N N . VAL A 1 255 ? 4.599 -4.300 5.362 1.00 73.81 255 VAL A N 1
ATOM 2044 C CA . VAL A 1 255 ? 3.712 -3.432 4.577 1.00 73.81 255 VAL A CA 1
ATOM 2045 C C . VAL A 1 255 ? 2.306 -4.006 4.589 1.00 73.81 255 VAL A C 1
ATOM 2047 O O . VAL A 1 255 ? 2.072 -5.099 4.080 1.00 73.81 255 VAL A O 1
ATOM 2050 N N . ASP A 1 256 ? 1.353 -3.255 5.128 1.00 81.88 256 ASP A N 1
ATOM 2051 C CA . ASP A 1 256 ? -0.068 -3.591 5.104 1.00 81.88 256 ASP A CA 1
ATOM 2052 C C . ASP A 1 256 ? -0.869 -2.576 4.268 1.00 81.88 256 ASP A C 1
ATOM 2054 O O . ASP A 1 256 ? -0.329 -1.611 3.716 1.00 81.88 256 ASP A O 1
ATOM 2058 N N . SER A 1 257 ? -2.181 -2.786 4.148 1.00 84.62 257 SER A N 1
ATOM 2059 C CA . SER A 1 257 ? -3.058 -1.866 3.416 1.00 84.62 257 SER A CA 1
ATOM 2060 C C . SER A 1 257 ? -3.1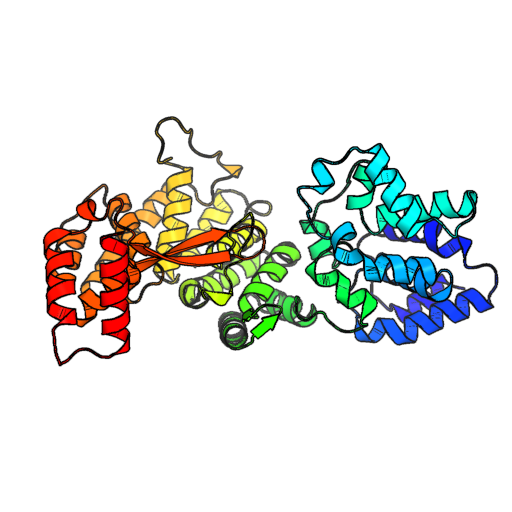01 -0.457 4.022 1.00 84.62 257 SER A C 1
ATOM 2062 O O . SER A 1 257 ? -3.316 0.502 3.287 1.00 84.62 257 SER A O 1
ATOM 2064 N N . ARG A 1 258 ? -2.852 -0.286 5.331 1.00 87.12 258 ARG A N 1
ATOM 2065 C CA . ARG A 1 258 ? -2.834 1.046 5.968 1.00 87.12 258 ARG A CA 1
ATOM 2066 C C . ARG A 1 258 ? -1.634 1.852 5.489 1.00 87.12 258 ARG A C 1
ATOM 2068 O O . ARG A 1 258 ? -1.785 3.016 5.122 1.00 87.12 258 ARG A O 1
ATOM 2075 N N . LEU A 1 259 ? -0.456 1.230 5.448 1.00 87.94 259 LEU A N 1
ATOM 2076 C CA . LEU A 1 259 ? 0.750 1.868 4.920 1.00 87.94 259 LEU A CA 1
ATOM 2077 C C . LEU A 1 259 ? 0.588 2.233 3.444 1.00 87.94 259 LEU A C 1
ATOM 2079 O O . LEU A 1 259 ? 0.897 3.363 3.071 1.00 87.94 259 LEU A O 1
ATOM 2083 N N . ARG A 1 260 ? -0.002 1.347 2.634 1.00 92.19 260 ARG A N 1
ATOM 2084 C CA . ARG A 1 260 ? -0.326 1.643 1.227 1.00 92.19 260 ARG A CA 1
ATOM 2085 C C . ARG A 1 260 ? -1.255 2.843 1.078 1.00 92.19 260 ARG A C 1
ATOM 2087 O O . ARG A 1 260 ? -0.990 3.724 0.267 1.00 92.19 260 ARG A O 1
ATOM 2094 N N . LEU A 1 261 ? -2.312 2.931 1.887 1.00 95.19 261 LEU A N 1
ATOM 2095 C CA . LEU A 1 261 ? -3.209 4.090 1.878 1.00 95.19 261 LEU A CA 1
ATOM 2096 C C . LEU A 1 261 ? -2.478 5.383 2.266 1.00 95.19 261 LEU A C 1
ATOM 2098 O O . LEU A 1 261 ? -2.709 6.424 1.646 1.00 95.19 261 LEU A O 1
ATOM 2102 N N . HIS A 1 262 ? -1.564 5.336 3.241 1.00 93.75 262 HIS A N 1
ATOM 2103 C CA . HIS A 1 262 ? -0.730 6.488 3.592 1.00 93.75 262 HIS A CA 1
ATOM 2104 C C . HIS A 1 262 ? 0.208 6.889 2.453 1.00 93.75 262 HIS A C 1
ATOM 2106 O O . HIS A 1 262 ? 0.282 8.072 2.122 1.00 93.75 262 HIS A O 1
ATOM 2112 N N . TRP A 1 263 ? 0.901 5.933 1.837 1.00 93.44 263 TRP A N 1
ATOM 2113 C CA . TRP A 1 263 ? 1.804 6.195 0.718 1.00 93.44 263 TRP A CA 1
ATOM 2114 C C . TRP A 1 263 ? 1.065 6.747 -0.491 1.00 93.44 263 TRP A C 1
ATOM 2116 O O . TRP A 1 263 ? 1.497 7.757 -1.035 1.00 93.44 263 TRP A O 1
ATOM 2126 N N . LEU A 1 264 ? -0.096 6.187 -0.836 1.00 96.06 264 LEU A N 1
ATOM 2127 C CA . LEU A 1 264 ? -0.938 6.696 -1.916 1.00 96.06 264 LEU A CA 1
ATOM 2128 C C . LEU A 1 264 ? -1.405 8.123 -1.627 1.00 96.06 264 LEU A C 1
ATOM 2130 O O . LEU A 1 264 ? -1.280 9.006 -2.472 1.00 96.06 264 LEU A O 1
ATOM 2134 N N . THR A 1 265 ? -1.869 8.384 -0.403 1.00 96.88 265 THR A N 1
ATOM 2135 C CA . THR A 1 265 ? -2.260 9.735 0.024 1.00 96.88 265 THR A CA 1
ATOM 2136 C C . THR A 1 265 ? -1.096 10.718 -0.113 1.00 96.88 265 THR A C 1
ATOM 2138 O O . THR A 1 265 ? -1.277 11.827 -0.616 1.00 96.88 265 THR A O 1
ATOM 2141 N N . ARG A 1 266 ? 0.115 10.317 0.297 1.00 95.06 266 ARG A N 1
ATOM 2142 C CA . ARG A 1 266 ? 1.307 11.166 0.195 1.00 95.06 266 ARG A CA 1
ATOM 2143 C C . ARG A 1 266 ? 1.730 11.383 -1.258 1.00 95.06 266 ARG A C 1
ATOM 2145 O O . ARG A 1 266 ? 1.973 12.529 -1.627 1.00 95.06 266 ARG A O 1
ATOM 2152 N N . ALA A 1 267 ? 1.748 10.335 -2.077 1.00 94.25 267 ALA A N 1
ATOM 2153 C CA . ALA A 1 267 ? 2.093 10.397 -3.496 1.00 94.25 267 ALA A CA 1
ATOM 2154 C C . ALA A 1 267 ? 1.137 11.314 -4.282 1.00 94.25 267 ALA A C 1
ATOM 2156 O O . ALA A 1 267 ? 1.564 12.079 -5.146 1.00 94.25 267 ALA A O 1
ATOM 2157 N N . LEU A 1 268 ? -0.152 11.312 -3.928 1.00 97.12 268 LEU A N 1
ATOM 2158 C CA . LEU A 1 268 ? -1.162 12.162 -4.560 1.00 97.12 268 LEU A CA 1
ATOM 2159 C C . LEU A 1 268 ? -1.102 13.638 -4.126 1.00 97.12 268 LEU A C 1
ATOM 2161 O O . LEU A 1 268 ? -1.604 14.488 -4.859 1.00 97.12 268 LEU A O 1
ATOM 2165 N N . LEU A 1 269 ? -0.524 13.965 -2.961 1.00 96.88 269 LEU A N 1
ATOM 2166 C CA . LEU A 1 269 ? -0.649 15.303 -2.358 1.00 96.88 269 LEU A CA 1
ATOM 2167 C C . LEU A 1 269 ? 0.683 16.012 -2.065 1.00 96.88 269 LEU A C 1
ATOM 2169 O O . LEU A 1 269 ? 0.817 17.190 -2.399 1.00 96.88 269 LEU A O 1
ATOM 2173 N N . MET A 1 270 ? 1.661 15.348 -1.440 1.00 93.12 270 MET A N 1
ATOM 2174 C CA . MET A 1 270 ? 2.776 16.009 -0.733 1.00 93.12 270 MET A CA 1
ATOM 2175 C C . MET A 1 270 ? 3.639 16.905 -1.626 1.00 93.12 270 MET A C 1
ATOM 2177 O O . MET A 1 270 ? 3.964 18.023 -1.236 1.00 93.12 270 MET A O 1
ATOM 2181 N N . HIS A 1 271 ? 3.966 16.449 -2.835 1.00 89.88 271 HIS A N 1
ATOM 2182 C CA . HIS A 1 271 ? 4.798 17.202 -3.785 1.00 89.88 271 HIS A CA 1
ATOM 2183 C C . HIS A 1 271 ? 3.982 17.987 -4.819 1.00 89.88 271 HIS A C 1
ATOM 2185 O O . HIS A 1 271 ? 4.541 18.587 -5.734 1.00 89.88 271 HIS A O 1
ATOM 2191 N N . ARG A 1 272 ? 2.651 17.968 -4.693 1.00 94.31 272 ARG A N 1
ATOM 2192 C CA . ARG A 1 272 ? 1.711 18.502 -5.689 1.00 94.31 272 ARG A CA 1
ATOM 2193 C C . ARG A 1 272 ? 0.854 19.648 -5.157 1.00 94.31 272 ARG A C 1
ATOM 2195 O O . ARG A 1 272 ? 0.127 20.263 -5.928 1.00 94.31 272 ARG A O 1
ATOM 2202 N N . THR A 1 273 ? 0.927 19.916 -3.855 1.00 96.69 273 THR A N 1
ATOM 2203 C CA . THR A 1 273 ? 0.081 20.885 -3.151 1.00 96.69 273 THR A CA 1
ATOM 2204 C C . THR A 1 273 ? 0.861 21.592 -2.049 1.00 96.69 273 THR A C 1
ATOM 2206 O O . THR A 1 273 ? 1.818 21.052 -1.485 1.00 96.69 273 THR A O 1
ATOM 2209 N N . SER A 1 274 ? 0.427 22.800 -1.696 1.00 96.62 274 SER A N 1
ATOM 2210 C CA . SER A 1 274 ? 0.885 23.449 -0.464 1.00 96.62 274 SER A CA 1
ATOM 2211 C C . SER A 1 274 ? 0.290 22.756 0.768 1.00 96.62 274 SER A C 1
ATOM 2213 O O . SER A 1 274 ? -0.727 22.069 0.665 1.00 96.62 274 SER A O 1
ATOM 2215 N N . LEU A 1 275 ? 0.880 22.972 1.952 1.00 97.19 275 LEU A N 1
ATOM 2216 C CA . LEU A 1 275 ? 0.332 22.466 3.220 1.00 97.19 275 LEU A CA 1
ATOM 2217 C C . LEU A 1 275 ? -1.127 22.897 3.424 1.00 97.19 275 LEU A C 1
ATOM 2219 O O . LEU A 1 275 ? -1.966 22.074 3.783 1.00 97.19 275 LEU A O 1
ATOM 2223 N N . GLN A 1 276 ? -1.441 24.157 3.129 1.00 96.88 276 GLN A N 1
ATOM 2224 C CA . GLN A 1 276 ? -2.795 24.698 3.237 1.00 96.88 276 GLN A CA 1
ATOM 2225 C C . GLN A 1 276 ? -3.775 23.989 2.287 1.00 96.88 276 GLN A C 1
ATOM 2227 O O . GLN A 1 276 ? -4.891 23.639 2.670 1.00 96.88 276 GLN A O 1
ATOM 2232 N N . GLU A 1 277 ? -3.359 23.741 1.043 1.00 96.62 277 GLU A N 1
ATOM 2233 C CA . GLU A 1 277 ? -4.208 23.100 0.039 1.00 96.62 277 GLU A CA 1
ATOM 2234 C C . GLU A 1 277 ? -4.485 21.629 0.367 1.00 96.62 277 GLU A C 1
ATOM 2236 O O . GLU A 1 277 ? -5.654 21.230 0.371 1.00 96.62 277 GLU A O 1
ATOM 2241 N N . ARG A 1 278 ? -3.459 20.831 0.711 1.00 96.94 278 ARG A N 1
ATOM 2242 C CA . ARG A 1 278 ? -3.691 19.440 1.148 1.00 96.94 278 ARG A CA 1
ATOM 2243 C C . ARG A 1 278 ? -4.482 19.364 2.439 1.00 96.94 278 ARG A C 1
ATOM 2245 O O . ARG A 1 278 ? -5.303 18.462 2.556 1.00 96.94 278 ARG A O 1
ATOM 2252 N N . SER A 1 279 ? -4.302 20.315 3.357 1.00 96.81 279 SER A N 1
ATOM 2253 C CA . SER A 1 279 ? -5.096 20.362 4.587 1.00 96.81 279 SER A CA 1
ATOM 2254 C C . SER A 1 279 ? -6.576 20.508 4.275 1.00 96.81 279 SER A C 1
ATOM 2256 O O . SER A 1 279 ? -7.380 19.722 4.765 1.00 96.81 279 SER A O 1
ATOM 2258 N N . ARG A 1 280 ? -6.932 21.436 3.378 1.00 95.94 280 ARG A N 1
ATOM 2259 C CA . ARG A 1 280 ? -8.315 21.621 2.925 1.00 95.94 280 ARG A CA 1
ATOM 2260 C C . ARG A 1 280 ? -8.881 20.356 2.274 1.00 95.94 280 ARG A C 1
ATOM 2262 O O . ARG A 1 280 ? -9.991 19.956 2.608 1.00 95.94 280 ARG A O 1
ATOM 2269 N N . ILE A 1 281 ? -8.129 19.733 1.360 1.00 96.12 281 ILE A N 1
ATOM 2270 C CA . ILE A 1 281 ? -8.560 18.507 0.668 1.00 96.12 281 ILE A CA 1
ATOM 2271 C C . ILE A 1 281 ? -8.772 17.376 1.679 1.00 96.12 281 ILE A C 1
ATOM 2273 O O . ILE A 1 281 ? -9.843 16.778 1.717 1.00 96.12 281 ILE A O 1
ATOM 2277 N N . LEU A 1 282 ? -7.773 17.091 2.515 1.00 96.38 282 LEU A N 1
ATOM 2278 C CA . LEU A 1 282 ? -7.832 15.999 3.482 1.00 96.38 282 LEU A CA 1
ATOM 2279 C C . LEU A 1 282 ? -8.958 16.207 4.499 1.00 96.38 282 LEU A C 1
ATOM 2281 O O . LEU A 1 282 ? -9.728 15.286 4.758 1.00 96.38 282 LEU A O 1
ATOM 2285 N N . PHE A 1 283 ? -9.118 17.421 5.020 1.00 93.31 283 PHE A N 1
ATOM 2286 C CA . PHE A 1 283 ? -10.166 17.718 5.991 1.00 93.31 283 PHE A CA 1
ATOM 2287 C C . PHE A 1 283 ? -11.583 17.509 5.428 1.00 93.31 283 PHE A C 1
ATOM 2289 O O . PHE A 1 283 ? -12.471 17.054 6.152 1.00 93.31 283 PHE A O 1
ATOM 2296 N N . GLU A 1 284 ? -11.790 17.776 4.133 1.00 91.88 284 GLU A N 1
ATOM 2297 C CA . GLU A 1 284 ? -13.053 17.520 3.428 1.00 91.88 284 GLU A CA 1
ATOM 2298 C C . GLU A 1 284 ? -13.306 16.015 3.216 1.00 91.88 284 GLU A C 1
ATOM 2300 O O . GLU A 1 284 ? -14.403 15.518 3.484 1.00 91.88 284 GLU A O 1
ATOM 2305 N N . VAL A 1 285 ? -12.298 15.259 2.766 1.00 93.75 285 VAL A N 1
ATOM 2306 C CA . VAL A 1 285 ? -12.483 13.837 2.417 1.00 93.75 285 VAL A CA 1
ATOM 2307 C C . VAL A 1 285 ? -12.606 12.932 3.644 1.00 93.75 285 VAL A C 1
ATOM 2309 O O . VAL A 1 285 ? -13.324 11.932 3.594 1.00 93.75 285 VAL A O 1
ATOM 2312 N N . ILE A 1 286 ? -11.949 13.281 4.757 1.00 91.44 286 ILE A N 1
ATOM 2313 C CA . ILE A 1 286 ? -11.904 12.451 5.970 1.00 91.44 286 ILE A CA 1
ATOM 2314 C C . ILE A 1 286 ? -13.260 12.411 6.703 1.00 91.44 286 ILE A C 1
ATOM 2316 O O . ILE A 1 286 ? -13.531 11.457 7.434 1.00 91.44 286 ILE A O 1
ATOM 2320 N N . GLN A 1 287 ? -14.169 13.362 6.451 1.00 83.94 287 GLN A N 1
ATOM 2321 C CA . GLN A 1 287 ? -15.509 13.386 7.068 1.00 83.94 287 GLN A CA 1
ATOM 2322 C C . GLN A 1 287 ? -16.283 12.069 6.871 1.00 83.94 287 GLN A C 1
ATOM 2324 O O . GLN A 1 287 ? -16.999 11.630 7.768 1.00 83.94 287 GLN A O 1
ATOM 2329 N N . ASN A 1 288 ? -16.091 11.409 5.722 1.00 86.19 288 ASN A N 1
ATOM 2330 C CA . ASN A 1 288 ? -16.765 10.160 5.352 1.00 86.19 288 ASN A CA 1
ATOM 2331 C C . ASN A 1 288 ? -15.852 8.925 5.440 1.00 86.19 288 ASN A C 1
ATOM 2333 O O . ASN A 1 288 ? -16.176 7.882 4.869 1.00 86.19 288 ASN A O 1
ATOM 2337 N N . ALA A 1 289 ? -14.703 9.036 6.110 1.00 96.06 289 ALA A N 1
ATOM 2338 C CA . ALA A 1 289 ? -13.789 7.915 6.290 1.00 96.06 289 ALA A CA 1
ATOM 2339 C C . ALA A 1 289 ? -14.401 6.821 7.180 1.00 96.06 289 ALA A C 1
ATOM 2341 O O . ALA A 1 289 ? -15.190 7.102 8.097 1.00 96.06 289 ALA A O 1
ATOM 2342 N N . SER A 1 290 ? -13.996 5.577 6.938 1.00 96.38 290 SER A N 1
ATOM 2343 C CA . SER A 1 290 ? -14.216 4.474 7.869 1.00 96.38 290 SER A CA 1
ATOM 2344 C C . SER A 1 290 ? -13.526 4.764 9.210 1.00 96.38 290 SER A C 1
ATOM 2346 O O . SER A 1 290 ? -12.563 5.533 9.275 1.00 96.38 290 SER A O 1
ATOM 2348 N N . LEU A 1 291 ? -14.069 4.237 10.311 1.00 96.06 291 LEU A N 1
ATOM 2349 C CA . LEU A 1 291 ? -13.671 4.671 11.654 1.00 96.06 291 LEU A CA 1
ATOM 2350 C C . LEU A 1 291 ? -12.227 4.277 11.989 1.00 96.06 291 LEU A C 1
ATOM 2352 O O . LEU A 1 291 ? -11.501 5.095 12.552 1.00 96.06 291 LEU A O 1
ATOM 2356 N N . GLY A 1 292 ? -11.795 3.071 11.616 1.00 95.19 292 GLY A N 1
ATOM 2357 C CA . GLY A 1 292 ? -10.417 2.629 11.824 1.00 95.19 292 GLY A CA 1
ATOM 2358 C C . GLY A 1 292 ? -9.430 3.536 11.092 1.00 95.19 292 GLY A C 1
ATOM 2359 O O . GLY A 1 292 ? -8.505 4.072 11.700 1.00 95.19 292 GLY A O 1
ATOM 2360 N N . TRP A 1 293 ? -9.678 3.802 9.809 1.00 95.94 293 TRP A N 1
ATOM 2361 C CA . TRP A 1 293 ? -8.861 4.721 9.016 1.00 95.94 293 TRP A CA 1
ATOM 2362 C C . TRP A 1 293 ? -8.854 6.155 9.553 1.00 95.94 293 TRP A C 1
ATOM 2364 O O . TRP A 1 293 ? -7.795 6.780 9.612 1.00 95.94 293 TRP A O 1
ATOM 2374 N N . LEU A 1 294 ? -10.007 6.674 9.990 1.00 96.56 294 LEU A N 1
ATOM 2375 C CA . LEU A 1 294 ? -10.101 7.989 10.625 1.00 96.56 294 LEU A CA 1
ATOM 2376 C C . LEU A 1 294 ? -9.165 8.086 11.836 1.00 96.56 294 LEU A C 1
ATOM 2378 O O . LEU A 1 294 ? -8.437 9.069 11.976 1.00 96.56 294 LEU A O 1
ATOM 2382 N N . VAL A 1 295 ? -9.162 7.070 12.698 1.00 96.69 295 VAL A N 1
ATOM 2383 C CA . VAL A 1 295 ? -8.289 7.012 13.878 1.00 96.69 295 VAL A CA 1
ATOM 2384 C C . VAL A 1 295 ? -6.814 7.008 13.476 1.00 96.69 295 VAL A C 1
ATOM 2386 O O . VAL A 1 295 ? -6.024 7.761 14.048 1.00 96.69 295 VAL A O 1
ATOM 2389 N N . GLU A 1 296 ? -6.448 6.218 12.467 1.00 94.62 296 GLU A N 1
ATOM 2390 C CA . GLU A 1 296 ? -5.069 6.119 11.975 1.00 94.62 296 GLU A CA 1
ATOM 2391 C C . GLU A 1 296 ? -4.569 7.445 11.388 1.00 94.62 296 GLU A C 1
ATOM 2393 O O . GLU A 1 296 ? -3.536 7.963 11.821 1.00 94.62 296 GLU A O 1
ATOM 2398 N N . ILE A 1 297 ? -5.319 8.053 10.462 1.00 95.06 297 ILE A N 1
ATOM 2399 C CA . ILE A 1 297 ? -4.910 9.316 9.833 1.00 95.06 297 ILE A CA 1
ATOM 2400 C C . ILE A 1 297 ? -4.889 10.476 10.833 1.00 95.06 297 ILE A C 1
ATOM 2402 O O . ILE A 1 297 ? -3.991 11.316 10.769 1.00 95.06 297 ILE A O 1
ATOM 2406 N N . THR A 1 298 ? -5.814 10.486 11.801 1.00 96.38 298 THR A N 1
ATOM 2407 C CA . THR A 1 298 ? -5.804 11.447 12.916 1.00 96.38 298 THR A CA 1
ATOM 2408 C C . THR A 1 298 ? -4.539 11.294 13.739 1.00 96.38 298 THR A C 1
ATOM 2410 O O . THR A 1 298 ? -3.888 12.287 14.049 1.00 96.38 298 THR A O 1
ATOM 2413 N N . ASN A 1 299 ? -4.166 10.058 14.080 1.00 95.50 299 ASN A N 1
ATOM 2414 C CA . ASN A 1 299 ? -2.966 9.813 14.859 1.00 95.50 299 ASN A CA 1
ATOM 2415 C C . ASN A 1 299 ? -1.711 10.275 14.113 1.00 95.50 299 ASN A C 1
ATOM 2417 O O . ASN A 1 299 ? -0.868 10.935 14.714 1.00 95.50 299 ASN A O 1
ATOM 2421 N N . VAL A 1 300 ? -1.580 9.937 12.827 1.00 93.81 300 VAL A N 1
ATOM 2422 C CA . VAL A 1 300 ? -0.428 10.382 12.031 1.00 93.81 300 VAL A CA 1
ATOM 2423 C C . VAL A 1 300 ? -0.372 11.906 12.012 1.00 93.81 300 VAL A C 1
ATOM 2425 O O . VAL A 1 300 ? 0.636 12.467 12.422 1.00 93.81 300 VAL A O 1
ATOM 2428 N N . ALA A 1 301 ? -1.462 12.583 11.641 1.00 95.00 301 ALA A N 1
ATOM 2429 C CA . ALA A 1 301 ? -1.490 14.043 11.595 1.00 95.00 301 ALA A CA 1
ATOM 2430 C C . ALA A 1 301 ? -1.204 14.694 12.960 1.00 95.00 301 ALA A C 1
ATOM 2432 O O . ALA A 1 301 ? -0.536 15.722 13.018 1.00 95.00 301 ALA A O 1
ATOM 2433 N N . HIS A 1 302 ? -1.680 14.103 14.060 1.00 94.75 302 HIS A N 1
ATOM 2434 C CA . HIS A 1 302 ? -1.451 14.615 15.412 1.00 94.75 302 HIS A CA 1
ATOM 2435 C C . HIS A 1 302 ? 0.016 14.476 15.837 1.00 94.75 302 HIS A C 1
ATOM 2437 O O . HIS A 1 302 ? 0.615 15.460 16.266 1.00 94.75 302 HIS A O 1
ATOM 2443 N N . VAL A 1 303 ? 0.630 13.303 15.639 1.00 93.88 303 VAL A N 1
ATOM 2444 C CA . VAL A 1 303 ? 2.030 13.035 16.024 1.00 93.88 303 VAL A CA 1
ATOM 2445 C C . VAL A 1 303 ? 3.024 13.922 15.270 1.00 93.88 303 VAL A C 1
ATOM 2447 O O . VAL A 1 303 ? 4.031 14.318 15.851 1.00 93.88 303 VAL A O 1
ATOM 2450 N N . GLN A 1 304 ? 2.725 14.303 14.024 1.00 94.94 304 GLN A N 1
ATOM 2451 C CA . GLN A 1 304 ? 3.562 15.233 13.254 1.00 94.94 304 GLN A CA 1
ATOM 2452 C C . GLN A 1 304 ? 3.705 16.606 13.936 1.00 94.94 304 GLN A C 1
ATOM 2454 O O . GLN A 1 304 ? 4.753 17.239 13.834 1.00 94.94 304 GLN A O 1
ATOM 2459 N N . HIS A 1 305 ? 2.681 17.061 14.668 1.00 95.50 305 HIS A N 1
ATOM 2460 C CA . HIS A 1 305 ? 2.716 18.324 15.423 1.00 95.50 305 HIS A CA 1
ATOM 2461 C C . HIS A 1 305 ? 3.062 18.137 16.900 1.00 95.50 305 HIS A C 1
ATOM 2463 O O . HIS A 1 305 ? 3.614 19.050 17.518 1.00 95.50 305 HIS A O 1
ATOM 2469 N N . TYR A 1 306 ? 2.735 16.971 17.456 1.00 93.88 306 TYR A N 1
ATOM 2470 C CA . TYR A 1 306 ? 2.881 16.635 18.868 1.00 93.88 306 TYR A CA 1
ATOM 2471 C C . TYR A 1 306 ? 3.558 15.259 19.017 1.00 93.88 306 TYR A C 1
ATOM 2473 O O . TYR A 1 306 ? 2.880 14.263 19.294 1.00 93.88 306 TYR A O 1
ATOM 2481 N N . PRO A 1 307 ? 4.890 15.173 18.828 1.00 90.62 307 PRO A N 1
ATOM 2482 C CA . PRO A 1 307 ? 5.619 13.916 18.943 1.00 90.62 307 PRO A CA 1
ATOM 2483 C C . PRO A 1 307 ? 5.410 13.253 20.303 1.00 90.62 307 PRO A C 1
ATOM 2485 O O . PRO A 1 307 ? 5.357 13.907 21.345 1.00 90.62 307 PRO A O 1
ATOM 2488 N N . ARG A 1 308 ? 5.315 11.921 20.303 1.00 85.12 308 ARG A N 1
ATOM 2489 C CA . ARG A 1 308 ? 5.127 11.130 21.532 1.00 85.12 308 ARG A CA 1
ATOM 2490 C C . ARG A 1 308 ? 6.347 11.184 22.446 1.00 85.12 308 ARG A C 1
ATOM 2492 O O . ARG A 1 308 ? 6.215 11.121 23.666 1.00 85.12 308 ARG A O 1
ATOM 2499 N N . ASN A 1 309 ? 7.530 11.274 21.850 1.00 86.69 309 ASN A N 1
ATOM 2500 C CA . ASN A 1 309 ? 8.781 11.448 22.558 1.00 86.69 309 ASN A CA 1
ATOM 2501 C C . ASN A 1 309 ? 9.063 12.946 22.703 1.00 86.69 309 ASN A C 1
ATOM 2503 O O . ASN A 1 309 ? 9.286 13.631 21.712 1.00 86.69 309 ASN A O 1
ATOM 2507 N N . ALA A 1 310 ? 9.105 13.449 23.937 1.00 82.38 310 ALA A N 1
ATOM 2508 C CA . ALA A 1 310 ? 9.353 14.868 24.209 1.00 82.38 310 ALA A CA 1
ATOM 2509 C C . ALA A 1 310 ? 10.726 15.371 23.714 1.00 82.38 310 ALA A C 1
ATOM 2511 O O . ALA A 1 310 ? 10.951 16.579 23.670 1.00 82.38 310 ALA A O 1
ATOM 2512 N N . MET A 1 311 ? 11.646 14.461 23.372 1.00 89.00 311 MET A N 1
ATOM 2513 C CA . MET A 1 311 ? 12.957 14.787 22.800 1.00 89.00 311 MET A CA 1
ATOM 2514 C C . MET A 1 311 ? 12.935 14.921 21.272 1.00 89.00 311 MET A C 1
ATOM 2516 O O . MET A 1 311 ? 13.899 15.422 20.696 1.00 89.00 311 MET A O 1
ATOM 2520 N N . GLU A 1 312 ? 11.867 14.474 20.611 1.00 89.75 312 GLU A N 1
ATOM 2521 C CA . GLU A 1 312 ? 11.712 14.592 19.163 1.00 89.75 312 GLU A CA 1
ATOM 2522 C C . GLU A 1 312 ? 11.057 15.935 18.817 1.00 89.75 312 GLU A C 1
ATOM 2524 O O . GLU A 1 312 ? 10.023 16.289 19.394 1.00 89.75 312 GLU A O 1
ATOM 2529 N N . PRO A 1 313 ? 11.642 16.721 17.895 1.00 91.69 313 PRO A N 1
ATOM 2530 C CA . PRO A 1 313 ? 10.994 17.929 17.414 1.00 91.69 313 PRO A CA 1
ATOM 2531 C C . PRO A 1 313 ? 9.775 17.569 16.545 1.00 91.69 313 PRO A C 1
ATOM 2533 O O . PRO A 1 313 ? 9.781 16.520 15.899 1.00 91.69 313 PRO A O 1
ATOM 2536 N N . PRO A 1 314 ? 8.749 18.439 16.479 1.00 93.88 314 PRO A N 1
ATOM 2537 C CA . PRO A 1 314 ? 7.687 18.313 15.485 1.00 93.88 314 PRO A CA 1
ATOM 2538 C C . PRO A 1 314 ? 8.251 18.229 14.063 1.00 93.88 314 PRO A C 1
ATOM 2540 O O . PRO A 1 314 ? 9.303 18.808 13.770 1.00 93.88 314 PRO A O 1
ATOM 2543 N N . GLU A 1 315 ? 7.526 17.547 13.179 1.00 93.56 315 GLU A N 1
ATOM 2544 C CA . GLU A 1 315 ? 7.882 17.465 11.764 1.00 93.56 315 GLU A CA 1
ATOM 2545 C C . GLU A 1 315 ? 7.851 18.845 11.103 1.00 93.56 315 GLU A C 1
ATOM 2547 O O . GLU A 1 315 ? 7.170 19.783 11.544 1.00 93.56 315 GLU A O 1
ATOM 2552 N N . LYS A 1 316 ? 8.610 18.983 10.015 1.00 93.69 316 LYS A N 1
ATOM 2553 C CA . LYS A 1 316 ? 8.629 20.239 9.271 1.00 93.69 316 LYS A CA 1
ATOM 2554 C C . LYS A 1 316 ? 7.295 20.442 8.543 1.00 93.69 316 LYS A C 1
ATOM 2556 O O . LYS A 1 316 ? 6.680 19.465 8.112 1.00 93.69 316 LYS A O 1
ATOM 2561 N N . PRO A 1 317 ? 6.853 21.692 8.315 1.00 91.75 317 PRO A N 1
ATOM 2562 C CA . PRO A 1 317 ? 5.594 21.967 7.620 1.00 91.75 317 PRO A CA 1
ATOM 2563 C C . PRO A 1 317 ? 5.456 21.262 6.262 1.00 91.75 317 PRO A C 1
ATOM 2565 O O . PRO A 1 317 ? 4.362 20.847 5.890 1.00 91.75 317 PRO A O 1
ATOM 2568 N N . GLU A 1 318 ? 6.550 21.103 5.517 1.00 89.56 318 GLU A N 1
ATOM 2569 C CA . GLU A 1 318 ? 6.598 20.381 4.244 1.00 89.56 318 GLU A CA 1
ATOM 2570 C C . GLU A 1 318 ? 6.352 18.868 4.367 1.00 89.56 318 GLU A C 1
ATOM 2572 O O . GLU A 1 318 ? 5.914 18.266 3.393 1.00 89.56 318 GLU A O 1
ATOM 2577 N N . GLU A 1 319 ? 6.566 18.272 5.543 1.00 90.56 319 GLU A N 1
ATOM 2578 C CA . GLU A 1 319 ? 6.395 16.840 5.836 1.00 90.56 319 GLU A CA 1
ATOM 2579 C C . GLU A 1 319 ? 5.021 16.526 6.464 1.00 90.56 319 GLU A C 1
ATOM 2581 O O . GLU A 1 319 ? 4.518 15.402 6.330 1.00 90.56 319 GLU A O 1
ATOM 2586 N N . CYS A 1 320 ? 4.367 17.533 7.058 1.00 95.50 320 CYS A N 1
ATOM 2587 C CA . CYS A 1 320 ? 3.054 17.419 7.698 1.00 95.50 320 CYS A CA 1
ATOM 2588 C C . CYS A 1 320 ? 1.908 17.165 6.704 1.00 95.50 320 CYS A C 1
ATOM 2590 O O . CYS A 1 320 ? 1.801 17.839 5.678 1.00 95.50 320 CYS A O 1
ATOM 2592 N N . LEU A 1 321 ? 0.984 16.258 7.039 1.00 94.62 321 LEU A N 1
ATOM 2593 C CA . LEU A 1 321 ? -0.233 15.993 6.260 1.00 94.62 321 LEU A CA 1
ATOM 2594 C C . LEU A 1 321 ? -1.243 17.141 6.358 1.00 94.62 321 LEU A C 1
ATOM 2596 O O . LEU A 1 321 ? -1.852 17.511 5.357 1.00 94.62 321 LEU A O 1
ATOM 2600 N N . LEU A 1 322 ? -1.407 17.690 7.563 1.00 95.94 322 LEU A N 1
ATOM 2601 C CA . LEU A 1 322 ? -2.366 18.742 7.894 1.00 95.94 322 LEU A CA 1
ATOM 2602 C C . LEU A 1 322 ? -1.669 19.902 8.603 1.00 95.94 322 LEU A C 1
ATOM 2604 O O . LEU A 1 322 ? -0.663 19.708 9.286 1.00 95.94 322 LEU A O 1
ATOM 2608 N N . GLU A 1 323 ? -2.228 21.103 8.494 1.00 97.38 323 GLU A N 1
ATOM 2609 C CA . GLU A 1 323 ? -1.941 22.203 9.413 1.00 97.38 323 GLU A CA 1
ATOM 2610 C C . GLU A 1 323 ? -2.338 21.813 10.840 1.00 97.38 323 GLU A C 1
ATOM 2612 O O . GLU A 1 323 ? -3.258 21.018 11.045 1.00 97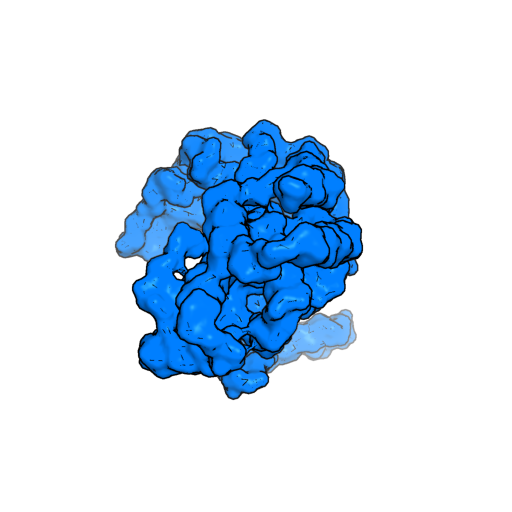.38 323 GLU A O 1
ATOM 2617 N N . ARG A 1 324 ? -1.662 22.403 11.830 1.00 96.81 324 ARG A N 1
ATOM 2618 C CA . ARG A 1 324 ? -1.881 22.092 13.247 1.00 96.81 324 ARG A CA 1
ATOM 2619 C C . ARG A 1 324 ? -3.349 22.238 13.654 1.00 96.81 324 ARG A C 1
ATOM 2621 O O . ARG A 1 324 ? -3.910 21.307 14.216 1.00 96.81 324 ARG A O 1
ATOM 2628 N N . ASP A 1 325 ? -3.981 23.351 13.285 1.00 96.44 325 ASP A N 1
ATOM 2629 C CA . ASP A 1 325 ? -5.380 23.628 13.631 1.00 96.44 325 ASP A CA 1
ATOM 2630 C C . ASP A 1 325 ? -6.337 22.582 13.033 1.00 96.44 325 ASP A C 1
ATOM 2632 O O . ASP A 1 325 ? -7.264 22.128 13.702 1.00 96.44 325 ASP A O 1
ATOM 2636 N N . HIS A 1 326 ? -6.086 22.139 11.795 1.00 96.12 326 HIS A N 1
ATOM 2637 C CA . HIS A 1 326 ? -6.858 21.066 11.163 1.00 96.12 326 HIS A CA 1
ATOM 2638 C C . HIS A 1 326 ? -6.610 19.708 11.838 1.00 96.12 326 HIS A C 1
ATOM 2640 O O . HIS A 1 326 ? -7.544 18.919 11.960 1.00 96.12 326 HIS A O 1
ATOM 2646 N N . ALA A 1 327 ? -5.384 19.428 12.295 1.00 95.88 327 ALA A N 1
ATOM 2647 C CA . ALA A 1 327 ? -5.070 18.212 13.046 1.00 95.88 327 ALA A CA 1
ATOM 2648 C C . ALA A 1 327 ? -5.769 18.188 14.419 1.00 95.88 327 ALA A C 1
ATOM 2650 O O . ALA A 1 327 ? -6.313 17.156 14.815 1.00 95.88 327 ALA A O 1
ATOM 2651 N N . ASP A 1 328 ? -5.822 19.327 15.115 1.00 96.06 328 ASP A N 1
ATOM 2652 C CA . ASP A 1 328 ? -6.523 19.460 16.395 1.00 96.06 328 ASP A CA 1
ATOM 2653 C C . ASP A 1 328 ? -8.044 19.314 16.226 1.00 96.06 328 ASP A C 1
ATOM 2655 O O . ASP A 1 328 ? -8.675 18.543 16.954 1.00 96.06 328 ASP A O 1
ATOM 2659 N N . GLN A 1 329 ? -8.628 19.954 15.207 1.00 95.81 329 GLN A N 1
ATOM 2660 C CA . GLN A 1 329 ? -10.041 19.769 14.851 1.00 95.81 329 GLN A CA 1
ATOM 2661 C C . GLN A 1 329 ? -10.350 18.319 14.466 1.00 95.81 329 GLN A C 1
ATOM 2663 O O . GLN A 1 329 ? -11.386 17.771 14.850 1.00 95.81 329 GLN A O 1
ATOM 2668 N N . LEU A 1 330 ? -9.451 17.672 13.720 1.00 95.38 330 LEU A N 1
ATOM 2669 C CA . LEU A 1 330 ? -9.623 16.280 13.332 1.00 95.38 330 LEU A CA 1
ATOM 2670 C C . LEU A 1 330 ? -9.615 15.360 14.559 1.00 95.38 330 LEU A C 1
ATOM 2672 O O . LEU A 1 330 ? -10.458 14.471 14.651 1.00 95.38 330 LEU A O 1
ATOM 2676 N N . ARG A 1 331 ? -8.743 15.612 15.545 1.00 95.94 331 ARG A N 1
ATOM 2677 C CA . ARG A 1 331 ? -8.748 14.888 16.825 1.00 95.94 331 ARG A CA 1
ATOM 2678 C C . ARG A 1 331 ? -10.097 14.992 17.538 1.00 95.94 331 ARG A C 1
ATOM 2680 O O . ARG A 1 331 ? -10.602 13.983 18.026 1.00 95.94 331 ARG A O 1
ATOM 2687 N N . GLU A 1 332 ? -10.699 16.179 17.581 1.00 95.56 332 GLU A N 1
ATOM 2688 C CA . GLU A 1 332 ? -12.018 16.384 18.197 1.00 95.56 332 GLU A CA 1
ATOM 2689 C C . GLU A 1 332 ? -13.134 15.627 17.465 1.00 95.56 332 GLU A C 1
ATOM 2691 O O . GLU A 1 332 ? -13.989 15.005 18.102 1.00 95.56 332 GLU A O 1
ATOM 2696 N N . ILE A 1 333 ? -13.120 15.642 16.129 1.00 95.38 333 ILE A N 1
ATOM 2697 C CA . ILE A 1 333 ? -14.066 14.881 15.299 1.00 95.38 333 ILE A CA 1
ATOM 2698 C C . ILE A 1 333 ? -13.906 13.378 15.551 1.00 95.38 333 ILE A C 1
ATOM 2700 O O . ILE A 1 333 ? -14.898 12.673 15.743 1.00 95.38 333 ILE A O 1
ATOM 2704 N N . THR A 1 334 ? -12.669 12.892 15.599 1.00 96.62 334 THR A N 1
ATOM 2705 C CA . THR A 1 334 ? -12.354 11.481 15.834 1.00 96.62 334 THR A CA 1
ATOM 2706 C C . THR A 1 334 ? -12.799 11.023 17.216 1.00 96.62 334 THR A C 1
ATOM 2708 O O . THR A 1 334 ? -13.439 9.980 17.323 1.00 96.62 334 THR A O 1
ATOM 2711 N N . LEU A 1 335 ? -12.563 11.818 18.265 1.00 96.12 335 LEU A N 1
ATOM 2712 C CA . LEU A 1 335 ? -13.082 11.537 19.608 1.00 96.12 335 LEU A CA 1
ATOM 2713 C C . LEU A 1 335 ? -14.606 11.438 19.632 1.00 96.12 335 LEU A C 1
ATOM 2715 O O . LEU A 1 335 ? -15.155 10.520 20.238 1.00 96.12 335 LEU A O 1
ATOM 2719 N N . ARG A 1 336 ? -15.298 12.357 18.952 1.00 95.31 336 ARG A N 1
ATOM 2720 C CA . ARG A 1 336 ? -16.760 12.327 18.860 1.00 95.31 336 ARG A CA 1
ATOM 2721 C C . ARG A 1 336 ? -17.248 11.040 18.194 1.00 95.31 336 ARG A C 1
ATOM 2723 O O . ARG A 1 336 ? -18.090 10.358 18.766 1.00 95.31 336 ARG A O 1
ATOM 2730 N N . ARG A 1 337 ? -16.670 10.671 17.045 1.00 95.56 337 ARG A N 1
ATOM 2731 C CA . ARG A 1 337 ? -17.046 9.450 16.312 1.00 95.56 337 ARG A CA 1
ATOM 2732 C C . ARG A 1 337 ? -16.705 8.165 17.067 1.00 95.56 337 ARG A C 1
ATOM 2734 O O . ARG A 1 337 ? -17.438 7.190 16.945 1.00 95.56 337 ARG A O 1
ATOM 2741 N N . LEU A 1 338 ? -15.631 8.159 17.858 1.00 96.00 338 LEU A N 1
ATOM 2742 C CA . LEU A 1 338 ? -15.303 7.049 18.758 1.00 96.00 338 LEU A CA 1
ATOM 2743 C C . LEU A 1 338 ? -16.354 6.891 19.859 1.00 96.00 338 LEU A C 1
ATOM 2745 O O . LEU A 1 338 ? -16.846 5.785 20.061 1.00 96.00 338 LEU A O 1
ATOM 2749 N N . ASN A 1 339 ? -16.750 7.990 20.509 1.00 94.88 339 ASN A N 1
ATOM 2750 C CA . ASN A 1 339 ? -17.796 7.968 21.534 1.00 94.88 339 ASN A CA 1
ATOM 2751 C C . ASN A 1 339 ? -19.149 7.501 20.959 1.00 94.88 339 ASN A C 1
ATOM 2753 O O . ASN A 1 339 ? -19.819 6.674 21.568 1.00 94.88 339 ASN A O 1
ATOM 2757 N N . GLU A 1 340 ? -19.533 7.988 19.774 1.00 94.50 340 GLU A N 1
ATOM 2758 C CA . GLU A 1 340 ? -20.751 7.556 19.066 1.00 94.50 340 GLU A CA 1
ATOM 2759 C C . GLU A 1 340 ? -20.705 6.056 18.726 1.00 94.50 340 GLU A C 1
ATOM 2761 O O . GLU A 1 340 ? -21.650 5.317 18.996 1.00 94.50 340 GLU A O 1
ATOM 2766 N N . ALA A 1 341 ? -19.581 5.569 18.191 1.00 94.62 341 ALA A N 1
ATOM 2767 C CA . ALA A 1 341 ? -19.422 4.158 17.849 1.00 94.62 341 ALA A CA 1
ATOM 2768 C C . ALA A 1 341 ? -19.366 3.236 19.075 1.00 94.62 341 ALA A C 1
ATOM 2770 O O . ALA A 1 341 ? -19.759 2.071 18.973 1.00 94.62 341 ALA A O 1
ATOM 2771 N N . ALA A 1 342 ? -18.872 3.733 20.209 1.00 93.62 342 ALA A N 1
ATOM 2772 C CA . ALA A 1 342 ? -18.894 3.017 21.476 1.00 93.62 342 ALA A CA 1
ATOM 2773 C C . ALA A 1 342 ? -20.317 2.901 22.036 1.00 93.62 342 ALA A C 1
ATOM 2775 O O . ALA A 1 342 ? -20.693 1.817 22.477 1.00 93.62 342 ALA A O 1
ATOM 2776 N N . ALA A 1 343 ? -21.122 3.966 21.950 1.00 90.75 343 ALA A N 1
ATOM 2777 C CA . ALA A 1 343 ? -22.512 3.967 22.412 1.00 90.75 343 ALA A CA 1
ATOM 2778 C C . ALA A 1 343 ? -23.393 2.948 21.662 1.00 90.75 343 ALA A C 1
ATOM 2780 O O . ALA A 1 343 ? -24.215 2.276 22.280 1.00 90.75 343 ALA A O 1
ATOM 2781 N N . ASP A 1 344 ? -23.173 2.777 20.354 1.00 87.88 344 ASP A N 1
ATOM 2782 C CA . ASP A 1 344 ? -23.929 1.829 19.520 1.00 87.88 344 ASP A CA 1
ATOM 2783 C C . ASP A 1 344 ? -23.246 0.447 19.387 1.00 87.88 344 ASP A C 1
ATOM 2785 O O . ASP A 1 344 ? -23.671 -0.392 18.589 1.00 87.88 344 ASP A O 1
ATOM 2789 N N . GLY A 1 345 ? -22.139 0.208 20.105 1.00 85.81 345 GLY A N 1
ATOM 2790 C CA . GLY A 1 345 ? -21.369 -1.048 20.087 1.00 85.81 345 GLY A CA 1
ATOM 2791 C C . GLY A 1 345 ? -20.612 -1.347 18.782 1.00 85.81 345 GLY A C 1
ATOM 2792 O O . GLY A 1 345 ? -19.891 -2.341 18.686 1.00 85.81 345 GLY A O 1
ATOM 2793 N N . ASN A 1 346 ? -20.722 -0.489 17.765 1.00 90.00 346 ASN A N 1
ATOM 2794 C CA . ASN A 1 346 ? -20.073 -0.679 16.465 1.00 90.00 346 ASN A CA 1
ATOM 2795 C C . ASN A 1 346 ? -18.545 -0.567 16.524 1.00 90.00 346 ASN A C 1
ATOM 2797 O O . ASN A 1 346 ? -17.875 -1.101 15.640 1.00 90.00 346 ASN A O 1
ATOM 2801 N N . ILE A 1 347 ? -17.987 0.062 17.564 1.00 94.19 347 ILE A N 1
ATOM 2802 C CA . ILE A 1 347 ? -16.535 0.124 17.771 1.00 94.19 347 ILE A CA 1
ATOM 2803 C C . ILE A 1 347 ? -15.896 -1.276 17.808 1.00 94.19 347 ILE A C 1
ATOM 2805 O O . ILE A 1 347 ? -14.811 -1.452 17.268 1.00 94.19 347 ILE A O 1
ATOM 2809 N N . LEU A 1 348 ? -16.595 -2.293 18.332 1.00 92.62 348 LEU A N 1
ATOM 2810 C CA . LEU A 1 348 ? -16.105 -3.677 18.427 1.00 92.62 348 LEU A CA 1
ATOM 2811 C C . LEU A 1 348 ? -15.869 -4.346 17.062 1.00 92.62 348 LEU A C 1
ATOM 2813 O O . LEU A 1 348 ? -15.155 -5.341 16.980 1.00 92.62 348 LEU A O 1
ATOM 2817 N N . LYS A 1 349 ? -16.471 -3.813 15.992 1.00 90.12 349 LYS A N 1
ATOM 2818 C CA . LYS A 1 349 ? -16.333 -4.325 14.619 1.00 90.12 349 LYS A CA 1
ATOM 2819 C C . LYS A 1 349 ? -15.193 -3.654 13.852 1.00 90.12 349 LYS A C 1
ATOM 2821 O O . LYS A 1 349 ? -14.926 -4.028 12.713 1.00 90.12 349 LYS A O 1
ATOM 2826 N N . VAL A 1 350 ? -14.555 -2.640 14.437 1.00 92.31 350 VAL A N 1
ATOM 2827 C CA . VAL A 1 350 ? -13.485 -1.892 13.777 1.00 92.31 350 VAL A CA 1
ATOM 2828 C C . VAL A 1 350 ? -12.224 -2.763 13.707 1.00 92.31 350 VAL A C 1
ATOM 2830 O O . VAL A 1 350 ? -11.824 -3.344 14.722 1.00 92.31 350 VAL A O 1
ATOM 2833 N N . PRO A 1 351 ? -11.558 -2.855 12.542 1.00 88.19 351 PRO A N 1
ATOM 2834 C CA . PRO A 1 351 ? -10.278 -3.549 12.439 1.00 88.19 351 PRO A CA 1
ATOM 2835 C C . PRO A 1 351 ? -9.230 -2.949 13.389 1.00 88.19 351 PRO A C 1
ATOM 2837 O O . PRO A 1 351 ? -9.226 -1.745 13.627 1.00 88.19 351 PRO A O 1
ATOM 2840 N N . ASN A 1 352 ? -8.300 -3.765 13.901 1.00 85.06 352 ASN A N 1
ATOM 2841 C CA . ASN A 1 352 ? -7.302 -3.330 14.895 1.00 85.06 352 ASN A CA 1
ATOM 2842 C C . ASN A 1 352 ? -7.914 -2.686 16.150 1.00 85.06 352 ASN A C 1
ATOM 2844 O O . ASN A 1 352 ? -7.347 -1.731 16.689 1.00 85.06 352 ASN A O 1
ATOM 2848 N N . LEU A 1 353 ? -9.043 -3.215 16.631 1.00 93.62 353 LEU A N 1
ATOM 2849 C CA . LEU A 1 353 ? -9.761 -2.711 17.803 1.00 93.62 353 LEU A CA 1
ATOM 2850 C C . LEU A 1 353 ? -8.832 -2.319 18.964 1.00 93.62 353 LEU A C 1
ATOM 2852 O O . LEU A 1 353 ? -8.948 -1.213 19.479 1.00 93.62 353 LEU A O 1
ATOM 2856 N N . LEU A 1 354 ? -7.862 -3.162 19.337 1.00 93.50 354 LEU A N 1
ATOM 2857 C CA . LEU A 1 354 ? -6.945 -2.851 20.439 1.00 93.50 354 LEU A CA 1
ATOM 2858 C C . LEU A 1 354 ? -6.150 -1.555 20.194 1.00 93.50 354 LEU A C 1
ATOM 2860 O O . LEU A 1 354 ? -6.063 -0.704 21.078 1.00 93.50 354 LEU A O 1
ATOM 2864 N N . SER A 1 355 ? -5.621 -1.366 18.981 1.00 92.00 355 SER A N 1
ATOM 2865 C CA . SER A 1 355 ? -4.923 -0.130 18.602 1.00 92.00 355 SER A CA 1
ATOM 2866 C C . SER A 1 355 ? -5.870 1.069 18.651 1.00 92.00 355 SER A C 1
ATOM 2868 O O . SER A 1 355 ? -5.514 2.108 19.204 1.00 92.00 355 SER A O 1
ATOM 2870 N N . VAL A 1 356 ? -7.104 0.910 18.156 1.00 95.44 356 VAL A N 1
ATOM 2871 C CA . VAL A 1 356 ? -8.146 1.948 18.201 1.00 95.44 356 VAL A CA 1
ATOM 2872 C C . VAL A 1 356 ? -8.458 2.374 19.638 1.00 95.44 356 VAL A C 1
ATOM 2874 O O . VAL A 1 356 ? -8.521 3.573 19.904 1.00 95.44 356 VAL A O 1
ATOM 2877 N N . LEU A 1 357 ? -8.573 1.433 20.580 1.00 95.62 357 LEU A N 1
ATOM 2878 C CA . LEU A 1 357 ? -8.809 1.735 21.998 1.00 95.62 357 LEU A CA 1
ATOM 2879 C C . LEU A 1 357 ? -7.636 2.498 22.630 1.00 95.62 357 LEU A C 1
ATOM 2881 O O . LEU A 1 357 ? -7.850 3.491 23.328 1.00 95.62 357 LEU A O 1
ATOM 2885 N N . PHE A 1 358 ? -6.392 2.108 22.333 1.00 94.94 358 PHE A N 1
ATOM 2886 C CA . PHE A 1 358 ? -5.218 2.871 22.769 1.00 94.94 358 PHE A CA 1
ATOM 2887 C C . PHE A 1 358 ? -5.195 4.288 22.186 1.00 94.94 358 PHE A C 1
ATOM 2889 O O . PHE A 1 358 ? -4.893 5.238 22.909 1.00 94.94 358 PHE A O 1
ATOM 2896 N N . ARG A 1 359 ? -5.550 4.462 20.905 1.00 95.25 359 ARG A N 1
ATOM 2897 C CA . ARG A 1 359 ? -5.639 5.800 20.295 1.00 95.25 359 ARG A CA 1
ATOM 2898 C C . ARG A 1 359 ? -6.756 6.634 20.901 1.00 95.25 359 ARG A C 1
ATOM 2900 O O . ARG A 1 359 ? -6.553 7.823 21.120 1.00 95.25 359 A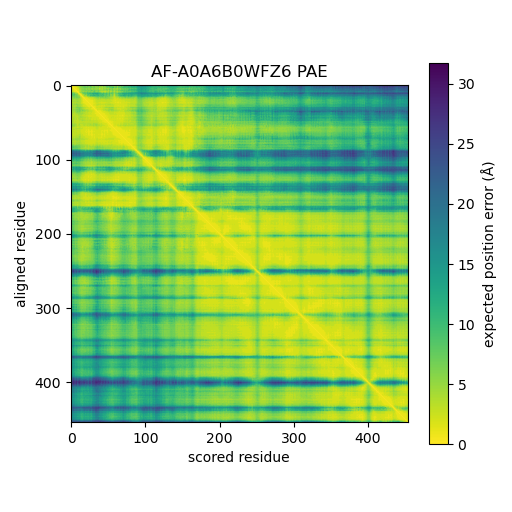RG A O 1
ATOM 2907 N N . TRP A 1 360 ? -7.900 6.029 21.210 1.00 96.00 360 TRP A N 1
ATOM 2908 C CA . TRP A 1 360 ? -9.000 6.719 21.879 1.00 96.00 360 TRP A CA 1
ATOM 2909 C C . TRP A 1 360 ? -8.549 7.294 23.226 1.00 96.00 360 TRP A C 1
ATOM 2911 O O . TRP A 1 360 ? -8.728 8.489 23.471 1.00 96.00 360 TRP A O 1
ATOM 2921 N N . ARG A 1 361 ? -7.873 6.483 24.049 1.00 95.00 361 ARG A N 1
ATOM 2922 C CA . ARG A 1 361 ? -7.255 6.924 25.309 1.00 95.00 361 ARG A CA 1
ATOM 2923 C C . ARG A 1 361 ? -6.278 8.084 25.089 1.00 95.00 361 ARG A C 1
ATOM 2925 O O . ARG A 1 361 ? -6.351 9.099 25.776 1.00 95.00 361 ARG A O 1
ATOM 2932 N N . ASP A 1 362 ? -5.368 7.953 24.125 1.00 92.75 362 ASP A N 1
ATOM 2933 C CA . ASP A 1 362 ? -4.361 8.982 23.843 1.00 92.75 362 ASP A CA 1
ATOM 2934 C C . ASP A 1 362 ? -5.006 10.310 23.415 1.00 92.75 362 ASP A C 1
ATOM 2936 O O . ASP A 1 362 ? -4.639 11.372 23.921 1.00 92.75 362 ASP A O 1
ATOM 2940 N N . PHE A 1 363 ? -6.010 10.267 22.535 1.00 93.81 363 PHE A N 1
ATOM 2941 C CA . PHE A 1 363 ? -6.726 11.463 22.093 1.00 93.81 363 PHE A CA 1
ATOM 2942 C C . PHE A 1 363 ? -7.509 12.130 23.225 1.00 93.81 363 PHE A C 1
ATOM 2944 O O . PHE A 1 363 ? -7.587 13.358 23.255 1.00 93.81 363 PHE A O 1
ATOM 2951 N N . ALA A 1 364 ? -8.045 11.349 24.166 1.00 92.38 364 ALA A N 1
ATOM 2952 C CA . ALA A 1 364 ? -8.756 11.857 25.335 1.00 92.38 364 ALA A CA 1
ATOM 2953 C C . ALA A 1 364 ? -7.821 12.430 26.421 1.00 92.38 364 ALA A C 1
ATOM 2955 O O . ALA A 1 364 ? -8.300 12.972 27.415 1.00 92.38 364 ALA A O 1
ATOM 2956 N N . GLY A 1 365 ? -6.497 12.331 26.245 1.00 87.81 365 GLY A N 1
ATOM 2957 C CA . GLY A 1 365 ? -5.512 12.762 27.239 1.00 87.81 365 GLY A CA 1
ATOM 2958 C C . GLY A 1 365 ? -5.362 11.794 28.417 1.00 87.81 365 GLY A C 1
ATOM 2959 O O . GLY A 1 365 ? -4.875 12.195 29.473 1.00 87.81 365 GLY A O 1
ATOM 2960 N N . GLY A 1 366 ? -5.780 10.535 28.257 1.00 85.56 366 GLY A N 1
ATOM 2961 C CA . GLY A 1 366 ? -5.755 9.511 29.297 1.00 85.56 366 GLY A CA 1
ATOM 2962 C C . GLY A 1 366 ? -7.027 8.666 29.322 1.00 85.56 366 GLY A C 1
ATOM 2963 O O . GLY A 1 366 ? -7.783 8.608 28.352 1.00 85.56 366 GLY A O 1
ATOM 2964 N N . SER A 1 367 ? -7.253 7.983 30.445 1.00 77.69 367 SER A N 1
ATOM 2965 C CA . SER A 1 367 ? -8.514 7.276 30.667 1.00 77.69 367 SER A CA 1
ATOM 2966 C C . SER A 1 367 ? -9.665 8.282 30.735 1.00 77.69 367 SER A C 1
ATOM 2968 O O . SER A 1 367 ? -9.551 9.317 31.394 1.00 77.69 367 SER A O 1
ATOM 2970 N N . SER A 1 368 ? -10.757 7.994 30.031 1.00 85.06 368 SER A N 1
ATOM 2971 C CA . SER A 1 368 ? -11.957 8.833 30.008 1.00 85.06 368 SER A CA 1
ATOM 2972 C C . SER A 1 368 ? -13.160 8.031 30.481 1.00 85.06 368 SER A C 1
ATOM 2974 O O . SER A 1 368 ? -13.204 6.820 30.278 1.00 85.06 368 SER A O 1
ATOM 2976 N N . ALA A 1 369 ? -14.160 8.706 31.057 1.00 87.12 369 ALA A N 1
ATOM 2977 C CA . ALA A 1 369 ? -15.368 8.045 31.553 1.00 87.12 369 ALA A CA 1
ATOM 2978 C C . ALA A 1 369 ? -16.053 7.184 30.474 1.00 87.12 369 ALA A C 1
ATOM 2980 O O . ALA A 1 369 ? -16.464 6.068 30.760 1.00 87.12 369 ALA A O 1
ATOM 2981 N N . ALA A 1 370 ? -16.099 7.665 29.226 1.00 89.69 370 ALA A N 1
ATOM 2982 C CA . ALA A 1 370 ? -16.701 6.933 28.112 1.00 89.69 370 ALA A CA 1
ATOM 2983 C C . ALA A 1 370 ? -15.914 5.665 27.734 1.00 89.69 370 ALA A C 1
ATOM 2985 O O . ALA A 1 370 ? -16.513 4.624 27.476 1.00 89.69 370 ALA A O 1
ATOM 2986 N N . LEU A 1 371 ? -14.576 5.731 27.728 1.00 90.81 371 LEU A N 1
ATOM 2987 C CA . LEU A 1 371 ? -13.728 4.565 27.464 1.00 90.81 371 LEU A CA 1
ATOM 2988 C C . LEU A 1 371 ? -13.844 3.529 28.591 1.00 90.81 371 LEU A C 1
ATOM 2990 O O . LEU A 1 371 ? -13.966 2.337 28.319 1.00 90.81 371 LEU A O 1
ATOM 2994 N N . GLU A 1 372 ? -13.833 3.976 29.848 1.00 90.12 372 GLU A N 1
ATOM 2995 C CA . GLU A 1 372 ? -13.987 3.099 31.014 1.00 90.12 372 GLU A CA 1
ATOM 2996 C C . GLU A 1 372 ? -15.357 2.420 31.037 1.00 90.12 372 GLU A C 1
ATOM 2998 O O . GLU A 1 372 ? -15.447 1.217 31.284 1.00 90.12 372 GLU A O 1
ATOM 3003 N N . GLU A 1 373 ? -16.423 3.174 30.768 1.00 91.62 373 GLU A N 1
ATOM 3004 C CA . GLU A 1 373 ? -17.786 2.655 30.676 1.00 91.62 373 GLU A CA 1
ATOM 3005 C C . GLU A 1 373 ? -17.903 1.617 29.558 1.00 91.62 373 GLU A C 1
ATOM 3007 O O . GLU A 1 373 ? -18.380 0.507 29.804 1.00 91.62 373 GLU A O 1
ATOM 3012 N N . PHE A 1 374 ? -17.375 1.924 28.368 1.00 94.31 374 PHE A N 1
ATOM 3013 C CA . PHE A 1 374 ? -17.342 0.992 27.246 1.00 94.31 374 PHE A CA 1
ATOM 3014 C C . PHE A 1 374 ? -16.595 -0.302 27.595 1.00 94.31 374 PHE A C 1
ATOM 3016 O O . PHE A 1 374 ? -17.148 -1.389 27.440 1.00 94.31 374 PHE A O 1
ATOM 3023 N N . CYS A 1 375 ? -15.360 -0.208 28.099 1.00 92.62 375 CYS A N 1
ATOM 3024 C CA . CYS A 1 375 ? -14.561 -1.380 28.453 1.00 92.62 375 CYS A CA 1
ATOM 3025 C C . CYS A 1 375 ? -15.246 -2.231 29.530 1.00 92.62 375 CYS A C 1
ATOM 3027 O O . CYS A 1 375 ? -15.253 -3.454 29.431 1.00 92.62 375 CYS A O 1
ATOM 3029 N N . ASN A 1 376 ? -15.842 -1.610 30.552 1.00 92.00 376 ASN A N 1
ATOM 3030 C CA . ASN A 1 376 ? -16.554 -2.346 31.595 1.00 92.00 376 ASN A CA 1
ATOM 3031 C C . ASN A 1 376 ? -17.810 -3.040 31.061 1.00 92.00 376 ASN A C 1
ATOM 3033 O O . ASN A 1 376 ? -18.021 -4.208 31.380 1.00 92.00 376 ASN A O 1
ATOM 3037 N N . SER A 1 377 ? -18.599 -2.355 30.231 1.00 92.44 377 SER A N 1
ATOM 3038 C CA . SER A 1 377 ? -19.793 -2.926 29.601 1.00 92.44 377 SER A CA 1
ATOM 3039 C C . SER A 1 377 ? -19.437 -4.079 28.656 1.00 92.44 377 SER A C 1
ATOM 3041 O O . SER A 1 377 ? -20.056 -5.140 28.709 1.00 92.44 377 SER A O 1
ATOM 3043 N N . ALA A 1 378 ? -18.370 -3.936 27.865 1.00 92.69 378 ALA A N 1
ATOM 3044 C CA . ALA A 1 378 ? -17.896 -4.987 26.969 1.00 92.69 378 ALA A CA 1
ATOM 3045 C C . ALA A 1 378 ? -17.434 -6.255 27.713 1.00 92.69 378 ALA A C 1
ATOM 3047 O O . ALA A 1 378 ? -17.522 -7.348 27.161 1.00 92.69 378 ALA A O 1
ATOM 3048 N N . LEU A 1 379 ? -16.975 -6.135 28.966 1.00 93.94 379 LEU A N 1
ATOM 3049 C CA . LEU A 1 379 ? -16.628 -7.283 29.814 1.00 93.94 379 LEU A CA 1
ATOM 3050 C C . LEU A 1 379 ? -17.847 -7.975 30.447 1.00 93.94 379 LEU A C 1
ATOM 3052 O O . LEU A 1 379 ? -17.710 -9.084 30.970 1.00 93.94 379 LEU A O 1
ATOM 3056 N N . GLU A 1 380 ? -19.019 -7.340 30.450 1.00 93.19 380 GLU A N 1
ATOM 3057 C CA . GLU A 1 380 ? -20.266 -7.918 30.974 1.00 93.19 380 GLU A CA 1
ATOM 3058 C C . GLU A 1 380 ? -20.984 -8.773 29.934 1.00 93.19 380 GLU A C 1
ATOM 3060 O O . GLU A 1 380 ? -21.633 -9.752 30.295 1.00 93.19 380 GLU A O 1
ATOM 3065 N N . ASP A 1 381 ? -20.805 -8.451 28.657 1.00 93.00 381 ASP A N 1
ATOM 3066 C CA . ASP A 1 381 ? -21.346 -9.207 27.537 1.00 93.00 381 ASP A CA 1
ATOM 3067 C C . ASP A 1 381 ? -20.355 -10.272 27.036 1.00 93.00 381 ASP A C 1
ATOM 3069 O O . ASP A 1 381 ? -19.165 -10.010 26.829 1.00 93.00 381 ASP A O 1
ATOM 3073 N N . ASP A 1 382 ? -20.845 -11.497 26.844 1.00 94.12 382 ASP A N 1
ATOM 3074 C CA . ASP A 1 382 ? -20.028 -12.644 26.432 1.00 94.12 382 ASP A CA 1
ATOM 3075 C C . ASP A 1 382 ? -19.460 -12.442 25.015 1.00 94.12 382 ASP A C 1
ATOM 3077 O O . ASP A 1 382 ? -18.260 -12.628 24.797 1.00 94.12 382 ASP A O 1
ATOM 3081 N N . ALA A 1 383 ? -20.287 -11.989 24.065 1.00 92.25 383 ALA A N 1
ATOM 3082 C CA . ALA A 1 383 ? -19.873 -11.780 22.676 1.00 92.25 383 ALA A CA 1
ATOM 3083 C C . ALA A 1 383 ? -18.833 -10.653 22.550 1.00 92.25 383 ALA A C 1
ATOM 3085 O O . ALA A 1 383 ? -17.818 -10.792 21.865 1.00 92.25 383 ALA A O 1
ATOM 3086 N N . SER A 1 384 ? -19.041 -9.550 23.265 1.00 93.81 384 SER A N 1
ATOM 3087 C CA . SER A 1 384 ? -18.110 -8.419 23.317 1.00 93.81 384 SER A CA 1
ATOM 3088 C C . SER A 1 384 ? -16.774 -8.807 23.953 1.00 93.81 384 SER A C 1
ATOM 3090 O O . SER A 1 384 ? -15.717 -8.422 23.448 1.00 93.81 384 SER A O 1
ATOM 3092 N N . THR A 1 385 ? -16.798 -9.637 25.002 1.00 95.06 385 THR A N 1
ATOM 3093 C CA . THR A 1 385 ? -15.579 -10.171 25.628 1.00 95.06 385 THR A CA 1
ATOM 3094 C C . THR A 1 385 ? -14.774 -11.020 24.641 1.00 95.06 385 THR A C 1
ATOM 3096 O O . THR A 1 385 ? -13.549 -10.898 24.585 1.00 95.06 385 THR A O 1
ATOM 3099 N N . VAL A 1 386 ? -15.437 -11.841 23.821 1.00 94.88 386 VAL A N 1
ATOM 3100 C CA . VAL A 1 386 ? -14.775 -12.623 22.764 1.00 94.88 386 VAL A CA 1
ATOM 3101 C C . VAL A 1 386 ? -14.148 -11.717 21.702 1.00 94.88 386 VAL A C 1
ATOM 3103 O O . VAL A 1 386 ? -13.012 -11.955 21.289 1.00 94.88 386 VAL A O 1
ATOM 3106 N N . LEU A 1 387 ? -14.836 -10.659 21.267 1.00 94.00 387 LEU A N 1
ATOM 3107 C CA . LEU A 1 387 ? -14.280 -9.708 20.297 1.00 94.00 387 LEU A CA 1
ATOM 3108 C C . LEU A 1 387 ? -13.053 -8.972 20.855 1.00 94.00 387 LEU A C 1
ATOM 3110 O O . LEU A 1 387 ? -12.055 -8.819 20.148 1.00 94.00 387 LEU A O 1
ATOM 3114 N N . LEU A 1 388 ? -13.076 -8.593 22.136 1.00 94.62 388 LEU A N 1
ATOM 3115 C CA . LEU A 1 388 ? -11.897 -8.061 22.825 1.00 94.62 388 LEU A CA 1
ATOM 3116 C C . LEU A 1 388 ? -10.767 -9.095 22.897 1.00 94.62 388 LEU A C 1
ATOM 3118 O O . LEU A 1 388 ? -9.616 -8.754 22.637 1.00 94.62 388 LEU A O 1
ATOM 3122 N N . ALA A 1 389 ? -11.074 -10.363 23.180 1.00 95.00 389 ALA A N 1
ATOM 3123 C CA . ALA A 1 389 ? -10.083 -11.437 23.185 1.00 95.00 389 ALA A CA 1
ATOM 3124 C C . ALA A 1 389 ? -9.420 -11.616 21.812 1.00 95.00 389 ALA A C 1
ATOM 3126 O O . ALA A 1 389 ? -8.196 -11.694 21.733 1.00 95.00 389 ALA A O 1
ATOM 3127 N N . ARG A 1 390 ? -10.203 -11.589 20.725 1.00 93.75 390 ARG A N 1
ATOM 3128 C CA . ARG A 1 390 ? -9.681 -11.607 19.347 1.00 93.75 390 ARG A CA 1
ATOM 3129 C C . ARG A 1 390 ? -8.745 -10.429 19.076 1.00 93.75 390 ARG A C 1
ATOM 3131 O O . ARG A 1 390 ? -7.750 -10.606 18.389 1.00 93.75 390 ARG A O 1
ATOM 3138 N N . ALA A 1 391 ? -9.049 -9.250 19.616 1.00 92.75 391 ALA A N 1
ATOM 3139 C CA . ALA A 1 391 ? -8.221 -8.058 19.443 1.00 92.75 391 ALA A CA 1
ATOM 3140 C C . ALA A 1 391 ? -6.923 -8.076 20.270 1.00 92.75 391 ALA A C 1
ATOM 3142 O O . ALA A 1 391 ? -5.953 -7.437 19.874 1.00 92.75 391 ALA A O 1
ATOM 3143 N N . VAL A 1 392 ? -6.911 -8.771 21.413 1.00 94.75 392 VAL A N 1
ATOM 3144 C CA . VAL A 1 392 ? -5.725 -8.933 22.278 1.00 94.75 392 VAL A CA 1
ATOM 3145 C C . VAL A 1 392 ? -4.838 -10.095 21.820 1.00 94.75 392 VAL A C 1
ATOM 3147 O O . VAL A 1 392 ? -3.632 -10.086 22.071 1.00 94.75 392 VAL A O 1
ATOM 3150 N N . LEU A 1 393 ? -5.408 -11.083 21.129 1.00 93.69 393 LEU A N 1
ATOM 3151 C CA . LEU A 1 393 ? -4.668 -12.182 20.518 1.00 93.69 393 LEU A CA 1
ATOM 3152 C C . LEU A 1 393 ? -3.963 -11.713 19.236 1.00 93.69 393 LEU A C 1
ATOM 3154 O O . LEU A 1 393 ? -4.529 -11.731 18.144 1.00 93.69 393 LEU A O 1
ATOM 3158 N N . GLY A 1 394 ? -2.705 -11.314 19.379 1.00 87.38 394 GLY A N 1
ATOM 3159 C CA . GLY A 1 394 ? -1.816 -10.992 18.273 1.00 87.38 394 GLY A CA 1
ATOM 3160 C C . GLY A 1 394 ? -1.039 -12.207 17.763 1.00 87.38 394 GLY A C 1
ATOM 3161 O O . GLY A 1 394 ? -1.192 -13.338 18.231 1.00 87.38 394 GLY A O 1
ATOM 3162 N N . LYS A 1 395 ? -0.152 -11.951 16.800 1.00 85.19 395 LYS A N 1
ATOM 3163 C CA . LYS A 1 395 ? 0.825 -12.924 16.301 1.00 85.19 395 LYS A CA 1
ATOM 3164 C C . LYS A 1 395 ? 2.228 -12.362 16.448 1.00 85.19 395 LYS A C 1
ATOM 3166 O O . LYS A 1 395 ? 2.472 -11.209 16.101 1.00 85.19 395 LYS A O 1
ATOM 3171 N N . GLN A 1 396 ? 3.149 -13.202 16.893 1.00 80.31 396 GLN A N 1
ATOM 3172 C CA . GLN A 1 396 ? 4.578 -12.946 16.840 1.00 80.31 396 GLN A CA 1
ATOM 3173 C C . GLN A 1 396 ? 5.212 -13.931 15.861 1.00 80.31 396 GLN A C 1
ATOM 3175 O O . GLN A 1 396 ? 4.930 -15.128 15.887 1.00 80.31 396 GLN A O 1
ATOM 3180 N N . TYR A 1 397 ? 6.060 -13.427 14.973 1.00 74.56 397 TYR A N 1
ATOM 3181 C CA . TYR A 1 397 ? 6.720 -14.250 13.968 1.00 74.56 397 TYR A CA 1
ATOM 3182 C C . TYR A 1 397 ? 8.150 -14.547 14.402 1.00 74.56 397 TYR A C 1
ATOM 3184 O O . TYR A 1 397 ? 8.898 -13.644 14.778 1.00 74.56 397 TYR A O 1
ATOM 3192 N N . VAL A 1 398 ? 8.527 -15.822 14.344 1.00 72.31 398 VAL A N 1
ATOM 3193 C CA . VAL A 1 398 ? 9.890 -16.281 14.615 1.00 72.31 398 VAL A CA 1
ATOM 3194 C C . VAL A 1 398 ? 10.470 -16.834 13.322 1.00 72.31 398 VAL A C 1
ATOM 3196 O O . VAL A 1 398 ? 9.938 -17.790 12.753 1.00 72.31 398 VAL A O 1
ATOM 3199 N N . SER A 1 399 ? 11.559 -16.222 12.857 1.00 68.44 399 SER A N 1
ATOM 3200 C CA . SER A 1 399 ? 12.302 -16.687 11.686 1.00 68.44 399 SER A CA 1
ATOM 3201 C C . SER A 1 399 ? 13.433 -17.618 12.115 1.00 68.44 399 SER A C 1
ATOM 3203 O O . SER A 1 399 ? 14.273 -17.251 12.936 1.00 68.44 399 SER A O 1
ATOM 3205 N N . THR A 1 400 ? 13.472 -18.825 11.549 1.00 59.94 400 THR A N 1
ATOM 3206 C CA . THR A 1 400 ? 14.562 -19.800 11.740 1.00 59.94 400 THR A CA 1
ATOM 3207 C C . THR A 1 400 ? 15.471 -19.902 10.510 1.00 59.94 400 THR A C 1
ATOM 3209 O O . THR A 1 400 ? 16.111 -20.926 10.274 1.00 59.94 400 THR A O 1
ATOM 3212 N N . GLY A 1 401 ? 15.542 -18.842 9.700 1.00 57.88 401 GLY A N 1
ATOM 3213 C CA . GLY A 1 401 ? 16.381 -18.753 8.498 1.00 57.88 401 GLY A CA 1
ATOM 3214 C C . GLY A 1 401 ? 15.803 -19.471 7.273 1.00 57.88 401 GLY A C 1
ATOM 3215 O O . GLY A 1 401 ? 15.821 -18.905 6.188 1.00 57.88 401 GLY A O 1
ATOM 3216 N N . ALA A 1 402 ? 15.248 -20.678 7.431 1.00 53.31 402 ALA A N 1
ATOM 3217 C CA . ALA A 1 402 ? 14.615 -21.438 6.340 1.00 53.31 402 ALA A CA 1
ATOM 3218 C C . ALA A 1 402 ? 13.073 -21.389 6.353 1.00 53.31 402 ALA A C 1
ATOM 3220 O O . ALA A 1 402 ? 12.433 -21.785 5.380 1.00 53.31 402 ALA A O 1
ATOM 3221 N N . SER A 1 403 ? 12.471 -20.928 7.452 1.00 56.03 403 SER A N 1
ATOM 3222 C CA . SER A 1 403 ? 11.019 -20.814 7.614 1.00 56.03 403 SER A CA 1
ATOM 3223 C C . SER A 1 403 ? 10.661 -19.731 8.626 1.00 56.03 403 SER A C 1
ATOM 3225 O O . SER A 1 403 ? 11.379 -19.545 9.609 1.00 56.03 403 SER A O 1
ATOM 3227 N N . GLU A 1 404 ? 9.525 -19.072 8.420 1.00 63.62 404 GLU A N 1
ATOM 3228 C CA . GLU A 1 404 ? 8.885 -18.230 9.429 1.00 63.62 404 GLU A CA 1
ATOM 3229 C C . GLU A 1 404 ? 7.699 -18.974 10.034 1.00 63.62 404 GLU A C 1
ATOM 3231 O O . GLU A 1 404 ? 6.834 -19.480 9.315 1.00 63.62 404 GLU A O 1
ATOM 3236 N N . GLN A 1 405 ? 7.651 -19.029 11.362 1.00 74.88 405 GLN A N 1
ATOM 3237 C CA . GLN A 1 405 ? 6.521 -19.583 12.093 1.00 74.88 405 GLN A CA 1
ATOM 3238 C C . GLN A 1 405 ? 5.766 -18.457 12.798 1.00 74.88 405 GLN A C 1
ATOM 3240 O O . GLN A 1 405 ? 6.361 -17.654 13.516 1.00 74.88 405 GLN A O 1
ATOM 3245 N N . ALA A 1 406 ? 4.449 -18.413 12.594 1.00 79.12 406 ALA A N 1
ATOM 3246 C CA . ALA A 1 406 ? 3.555 -17.561 13.366 1.00 79.12 406 ALA A CA 1
ATOM 3247 C C . ALA A 1 406 ? 3.234 -18.251 14.694 1.00 79.12 406 ALA A C 1
ATOM 3249 O O . ALA A 1 406 ? 2.740 -19.380 14.701 1.00 79.12 406 ALA A O 1
ATOM 3250 N N . LEU A 1 407 ? 3.513 -17.569 15.795 1.00 85.38 407 LEU A N 1
ATOM 3251 C CA . LEU A 1 407 ? 3.128 -17.970 17.138 1.00 85.38 407 LEU A CA 1
ATOM 3252 C C . LEU A 1 407 ? 2.080 -16.991 17.655 1.00 85.38 407 LEU A C 1
ATOM 3254 O O . LEU A 1 407 ? 2.141 -15.793 17.371 1.00 85.38 407 LEU A O 1
ATOM 3258 N N . ASP A 1 408 ? 1.115 -17.507 18.402 1.00 91.06 408 ASP A N 1
ATOM 3259 C CA . ASP A 1 408 ? 0.156 -16.663 19.102 1.00 91.06 408 ASP A CA 1
ATOM 3260 C C . ASP A 1 408 ? 0.870 -15.850 20.185 1.00 91.06 408 ASP A C 1
ATOM 3262 O O . ASP A 1 408 ? 1.759 -16.355 20.869 1.00 91.06 408 ASP A O 1
ATOM 3266 N N . HIS A 1 409 ? 0.484 -14.584 20.327 1.00 91.50 409 HIS A N 1
ATOM 3267 C CA . HIS A 1 409 ? 1.069 -13.664 21.295 1.00 91.50 409 HIS A CA 1
ATOM 3268 C C . HIS A 1 409 ? -0.027 -12.825 21.954 1.00 91.50 409 HIS A C 1
ATOM 3270 O O . HIS A 1 409 ? -0.807 -12.164 21.268 1.00 91.50 409 HIS A O 1
ATOM 3276 N N . ALA A 1 410 ? -0.082 -12.826 23.286 1.00 93.25 410 ALA A N 1
ATOM 3277 C CA . ALA A 1 410 ? -1.007 -11.984 24.032 1.00 93.25 410 ALA A CA 1
ATOM 3278 C C . ALA A 1 410 ? -0.462 -10.550 24.133 1.00 93.25 410 ALA A C 1
ATOM 3280 O O . ALA A 1 410 ? 0.556 -10.301 24.777 1.00 93.25 410 ALA A O 1
ATOM 3281 N N . GLN A 1 411 ? -1.161 -9.586 23.529 1.00 92.25 411 GLN A N 1
ATOM 3282 C CA . GLN A 1 411 ? -0.773 -8.173 23.536 1.00 92.25 411 GLN A CA 1
ATOM 3283 C C . GLN A 1 411 ? -1.161 -7.494 24.862 1.00 92.25 411 GLN A C 1
ATOM 3285 O O . GLN A 1 411 ? -2.108 -6.710 24.928 1.00 92.25 411 GLN A O 1
ATOM 3290 N N . LEU A 1 412 ? -0.446 -7.828 25.939 1.00 92.00 412 LEU A N 1
ATOM 3291 C CA . LEU A 1 412 ? -0.759 -7.373 27.301 1.00 92.00 412 LEU A CA 1
ATOM 3292 C C . LEU A 1 412 ? -0.180 -5.996 27.644 1.00 92.00 412 LEU A C 1
ATOM 3294 O O . LEU A 1 412 ? -0.650 -5.343 28.579 1.00 92.00 412 LEU A O 1
ATOM 3298 N N . ASP A 1 413 ? 0.823 -5.545 26.893 1.00 90.44 413 ASP A N 1
ATOM 3299 C CA . ASP A 1 413 ? 1.539 -4.305 27.169 1.00 90.44 413 ASP A CA 1
ATOM 3300 C C . ASP A 1 413 ? 0.600 -3.093 27.163 1.00 90.44 413 ASP A C 1
ATOM 3302 O O . ASP A 1 413 ? 0.013 -2.708 26.152 1.00 90.44 413 ASP A O 1
ATOM 3306 N N . GLY A 1 414 ? 0.461 -2.473 28.336 1.00 89.50 414 GLY A N 1
ATOM 3307 C CA . GLY A 1 414 ? -0.380 -1.298 28.537 1.00 89.50 414 GLY A CA 1
ATOM 3308 C C . GLY A 1 414 ? -1.876 -1.594 28.660 1.00 89.50 414 GLY A C 1
ATOM 3309 O O . GLY A 1 414 ? -2.630 -0.652 28.902 1.00 89.50 414 GLY A O 1
ATOM 3310 N N . LEU A 1 415 ? -2.338 -2.844 28.561 1.00 92.81 415 LEU A N 1
ATOM 3311 C CA . LEU A 1 415 ? -3.766 -3.195 28.608 1.00 92.81 415 LEU A CA 1
ATOM 3312 C C . LEU A 1 415 ? -4.460 -2.735 29.906 1.00 92.81 415 LEU A C 1
ATOM 3314 O O . LEU A 1 415 ? -5.620 -2.326 29.883 1.00 92.81 415 LEU A O 1
ATOM 3318 N N . GLN A 1 416 ? -3.724 -2.688 31.019 1.00 92.62 416 GLN A N 1
ATOM 3319 C CA . GLN A 1 416 ? -4.181 -2.185 32.322 1.00 92.62 416 GLN A CA 1
ATOM 3320 C C . GLN A 1 416 ? -4.610 -0.715 32.324 1.00 92.62 416 GLN A C 1
ATOM 3322 O O . GLN A 1 416 ? -5.286 -0.265 33.243 1.00 92.62 416 GLN A O 1
ATOM 3327 N N . SER A 1 417 ? -4.201 0.045 31.310 1.00 91.12 417 SER A N 1
ATOM 3328 C CA . SER A 1 417 ? -4.629 1.434 31.129 1.00 91.12 417 SER A CA 1
ATOM 3329 C C . SER A 1 417 ? -5.959 1.578 30.383 1.00 91.12 417 SER A C 1
ATOM 3331 O O . SER A 1 417 ? -6.469 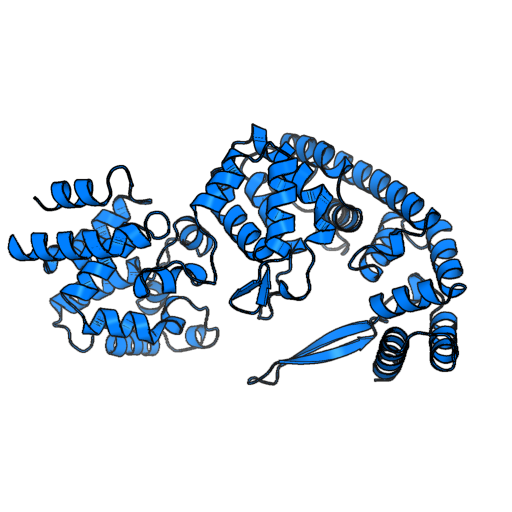2.690 30.288 1.00 91.12 417 SER A O 1
ATOM 3333 N N . LEU A 1 418 ? -6.475 0.485 29.810 1.00 92.56 418 LEU A N 1
ATOM 3334 C CA . LEU A 1 418 ? -7.741 0.449 29.079 1.00 92.56 418 LEU A CA 1
ATOM 3335 C C . LEU A 1 418 ? -8.835 -0.246 29.890 1.00 92.56 418 LEU A C 1
ATOM 3337 O O . LEU A 1 418 ? -9.978 0.202 29.876 1.00 92.56 418 LEU A O 1
ATOM 3341 N N . LEU A 1 419 ? -8.505 -1.354 30.563 1.00 92.88 419 LEU A N 1
ATOM 3342 C CA . LEU A 1 419 ? -9.477 -2.182 31.278 1.00 92.88 419 LEU A CA 1
ATOM 3343 C C . LEU A 1 419 ? -8.874 -2.898 32.494 1.00 92.88 419 LEU A C 1
ATOM 3345 O O . LEU A 1 419 ? -7.657 -2.982 32.661 1.00 92.88 419 LEU A O 1
ATOM 3349 N N . ASN A 1 420 ? -9.744 -3.456 33.341 1.00 93.62 420 ASN A N 1
ATOM 3350 C CA . ASN A 1 420 ? -9.327 -4.309 34.452 1.00 93.62 420 ASN A CA 1
ATOM 3351 C C . ASN A 1 420 ? -8.882 -5.687 33.926 1.00 93.62 420 ASN A C 1
ATOM 3353 O O . ASN A 1 420 ? -9.708 -6.542 33.602 1.00 93.62 420 ASN A O 1
ATOM 3357 N N . VAL A 1 421 ? -7.565 -5.880 33.853 1.00 94.62 421 VAL A N 1
ATOM 3358 C CA . VAL A 1 421 ? -6.916 -7.063 33.269 1.00 94.62 421 VAL A CA 1
ATOM 3359 C C . VAL A 1 421 ? -7.259 -8.350 34.026 1.00 94.62 421 VAL A C 1
ATOM 3361 O O . VAL A 1 421 ? -7.515 -9.374 33.395 1.00 94.62 421 VAL A O 1
ATOM 3364 N N . ASP A 1 422 ? -7.345 -8.298 35.357 1.00 94.88 422 ASP A N 1
ATOM 3365 C CA . ASP A 1 422 ? -7.701 -9.462 36.178 1.00 94.88 422 ASP A CA 1
ATOM 3366 C C . ASP A 1 422 ? -9.154 -9.885 35.941 1.00 94.88 422 ASP A C 1
ATOM 3368 O O . ASP A 1 422 ? -9.443 -11.068 35.748 1.00 94.88 422 ASP A O 1
ATOM 3372 N N . ARG A 1 423 ? -10.074 -8.909 35.892 1.00 95.94 423 ARG A N 1
ATOM 3373 C CA . ARG A 1 423 ? -11.486 -9.146 35.553 1.00 95.94 423 ARG A CA 1
ATOM 3374 C C . ARG A 1 423 ? -11.609 -9.735 34.151 1.00 95.94 423 ARG A C 1
ATOM 3376 O O . ARG A 1 423 ? -12.377 -10.674 33.962 1.00 95.94 423 ARG A O 1
ATOM 3383 N N . PHE A 1 424 ? -10.854 -9.209 33.188 1.00 96.38 424 PHE A N 1
ATOM 3384 C CA . PHE A 1 424 ? -10.851 -9.725 31.824 1.00 96.38 424 PHE A CA 1
ATOM 3385 C C . PHE A 1 424 ? -10.360 -11.174 31.783 1.00 96.38 424 PHE A C 1
ATOM 3387 O O . PHE A 1 424 ? -11.094 -12.034 31.304 1.00 96.38 424 PHE A O 1
ATOM 3394 N N . LYS A 1 425 ? -9.202 -11.488 32.381 1.00 96.25 425 LYS A N 1
ATOM 3395 C CA . LYS A 1 425 ? -8.682 -12.865 32.433 1.00 96.25 425 LYS A CA 1
ATOM 3396 C C . LYS A 1 425 ? -9.660 -13.829 33.112 1.00 96.25 425 LYS A C 1
ATOM 3398 O O . LYS A 1 425 ? -9.875 -14.927 32.602 1.00 96.25 425 LYS A O 1
ATOM 3403 N N . ALA A 1 426 ? -10.290 -13.422 34.216 1.00 95.81 426 ALA A N 1
ATOM 3404 C CA . ALA A 1 426 ? -11.308 -14.232 34.890 1.00 95.81 426 ALA A CA 1
ATOM 3405 C C . ALA A 1 426 ? -12.498 -14.541 33.966 1.00 95.81 426 ALA A C 1
ATOM 3407 O O . ALA A 1 426 ? -12.906 -15.696 33.849 1.00 95.81 426 ALA A O 1
ATOM 3408 N N . ARG A 1 427 ? -12.990 -13.533 33.234 1.00 95.88 427 ARG A N 1
ATOM 3409 C CA . ARG A 1 427 ? -14.071 -13.705 32.254 1.00 95.88 427 ARG A CA 1
ATOM 3410 C C . ARG A 1 427 ? -13.692 -14.654 31.120 1.00 95.88 427 ARG A C 1
ATOM 3412 O O . ARG A 1 427 ? -14.505 -15.505 30.774 1.00 95.88 427 ARG A O 1
ATOM 3419 N N . LEU A 1 428 ? -12.466 -14.582 30.594 1.00 95.81 428 LEU A N 1
ATOM 3420 C CA . LEU A 1 428 ? -11.981 -15.531 29.580 1.00 95.81 428 LEU A CA 1
ATOM 3421 C C . LEU A 1 428 ? -12.043 -16.982 30.091 1.00 95.81 428 LEU A C 1
ATOM 3423 O O . LEU A 1 428 ? -12.519 -17.868 29.383 1.00 95.81 428 LEU A O 1
ATOM 3427 N N . VAL A 1 429 ? -11.607 -17.228 31.333 1.00 95.44 429 VAL A N 1
ATOM 3428 C CA . VAL A 1 429 ? -11.626 -18.567 31.952 1.00 95.44 429 VAL A CA 1
ATOM 3429 C C . VAL A 1 429 ? -13.052 -19.092 32.127 1.00 95.44 429 VAL A C 1
ATOM 3431 O O . VAL A 1 429 ? -13.308 -20.269 31.860 1.00 95.44 429 VAL A O 1
ATOM 3434 N N . ASP A 1 430 ? -13.978 -18.238 32.559 1.00 94.69 430 ASP A N 1
ATOM 3435 C CA . ASP A 1 430 ? -15.382 -18.614 32.735 1.00 94.69 430 ASP A CA 1
ATOM 3436 C C . ASP A 1 430 ? -16.053 -18.934 31.390 1.00 94.69 430 ASP A C 1
ATOM 3438 O O . ASP A 1 430 ? -16.739 -19.950 31.267 1.00 94.69 430 ASP A O 1
ATOM 3442 N N . LEU A 1 431 ? -15.788 -18.134 30.353 1.00 94.75 431 LEU A N 1
ATOM 3443 C CA . LEU A 1 431 ? -16.342 -18.331 29.010 1.00 94.75 431 LEU A CA 1
ATOM 3444 C C . LEU A 1 431 ? -15.860 -19.620 28.343 1.00 94.75 431 LEU A C 1
ATOM 3446 O O . LEU A 1 431 ? -16.655 -20.324 27.723 1.00 94.75 431 LEU A O 1
ATOM 3450 N N . VAL A 1 432 ? -14.588 -19.993 28.520 1.00 93.50 432 VAL A N 1
ATOM 3451 C CA . VAL A 1 432 ? -14.062 -21.273 28.006 1.00 93.50 432 VAL A CA 1
ATOM 3452 C C . VAL A 1 432 ? -14.802 -22.474 28.608 1.00 93.50 432 VAL A C 1
ATOM 3454 O O . VAL A 1 432 ? -14.942 -23.508 27.951 1.00 93.50 432 VAL A O 1
ATOM 3457 N N . ARG A 1 433 ? -15.296 -22.350 29.846 1.00 91.44 433 ARG A N 1
ATOM 3458 C CA . ARG A 1 433 ? -16.064 -23.395 30.543 1.00 91.44 433 ARG A CA 1
ATOM 3459 C C . ARG A 1 433 ? -17.551 -23.401 30.181 1.00 91.44 433 ARG A C 1
ATOM 3461 O O . ARG A 1 433 ? -18.222 -24.390 30.472 1.00 91.44 433 ARG A O 1
ATOM 3468 N N . SER A 1 434 ? -18.063 -22.334 29.568 1.00 89.38 434 SER A N 1
ATOM 3469 C CA . SER A 1 434 ? -19.467 -22.226 29.164 1.00 89.38 434 SER A CA 1
ATOM 3470 C C . SER A 1 434 ? -19.823 -23.260 28.094 1.00 89.38 434 SER A C 1
ATOM 3472 O O . SER A 1 434 ? -19.033 -23.543 27.191 1.00 89.38 434 SER A O 1
ATOM 3474 N N . THR A 1 435 ? -21.024 -23.834 28.155 1.00 81.38 435 THR A N 1
ATOM 3475 C CA . THR A 1 435 ? -21.541 -24.734 27.108 1.00 81.38 435 THR A CA 1
ATOM 3476 C C . THR A 1 435 ? -22.067 -23.991 25.888 1.00 81.38 435 THR A C 1
ATOM 3478 O O . THR A 1 435 ? -22.144 -24.595 24.822 1.00 81.38 435 THR A O 1
ATOM 3481 N N . ASP A 1 436 ? -22.357 -22.698 26.028 1.00 84.12 436 ASP A N 1
ATOM 3482 C CA . ASP A 1 436 ? -23.197 -21.948 25.089 1.00 84.12 436 ASP A CA 1
ATOM 3483 C C . ASP A 1 436 ? -22.387 -21.172 24.033 1.00 84.12 436 ASP A C 1
ATOM 3485 O O . ASP A 1 436 ? -22.959 -20.611 23.103 1.00 84.12 436 ASP A O 1
ATOM 3489 N N . LEU A 1 437 ? -21.053 -21.163 24.151 1.00 86.81 437 LEU A N 1
ATOM 3490 C CA . LEU A 1 437 ? -20.144 -20.487 23.219 1.00 86.81 437 LEU A CA 1
ATOM 3491 C C . LEU A 1 437 ? -19.814 -21.371 22.002 1.00 86.81 437 LEU A C 1
ATOM 3493 O O . LEU A 1 437 ? -19.569 -22.576 22.153 1.00 86.81 437 LEU A O 1
ATOM 3497 N N . GLU A 1 438 ? -19.736 -20.762 20.817 1.00 87.50 438 GLU A N 1
ATOM 3498 C CA . GLU A 1 438 ? -19.343 -21.439 19.578 1.00 87.50 438 GLU A CA 1
ATOM 3499 C C . GLU A 1 438 ? -17.912 -22.002 19.650 1.00 87.50 438 GLU A C 1
ATOM 3501 O O . GLU A 1 438 ? -17.053 -21.510 20.386 1.00 87.50 438 GLU A O 1
ATOM 3506 N N . SER A 1 439 ? -17.642 -23.057 18.872 1.00 87.25 439 SER A N 1
ATOM 3507 C CA . SER A 1 439 ? -16.342 -23.748 18.894 1.00 87.25 439 SER A CA 1
ATOM 3508 C C . SER A 1 439 ? -15.180 -22.824 18.518 1.00 87.25 439 SER A C 1
ATOM 3510 O O . SER A 1 439 ? -14.127 -22.886 19.150 1.00 87.25 439 SER A O 1
ATOM 3512 N N . ASP A 1 440 ? -15.376 -21.959 17.522 1.00 90.06 440 ASP A N 1
ATOM 3513 C CA . ASP A 1 440 ? -14.335 -21.054 17.021 1.00 90.06 440 ASP A CA 1
ATOM 3514 C C . ASP A 1 440 ? -14.017 -19.939 18.023 1.00 90.06 440 ASP A C 1
ATOM 3516 O O . ASP A 1 440 ? -12.869 -19.517 18.151 1.00 90.06 440 ASP A O 1
ATOM 3520 N N . ASP A 1 441 ? -15.021 -19.470 18.765 1.00 93.06 441 ASP A N 1
ATOM 3521 C CA . ASP A 1 441 ? -14.817 -18.498 19.836 1.00 93.06 441 ASP A CA 1
ATOM 3522 C C . ASP A 1 441 ? -14.049 -19.131 20.997 1.00 93.06 441 ASP A C 1
ATOM 3524 O O . ASP A 1 441 ? -13.090 -18.541 21.494 1.00 93.06 441 ASP A O 1
ATOM 3528 N N . LYS A 1 442 ? -14.392 -20.369 21.382 1.00 93.12 442 LYS A N 1
ATOM 3529 C CA . LYS A 1 442 ? -13.654 -21.103 22.423 1.00 93.12 442 LYS A CA 1
ATOM 3530 C C . LYS A 1 442 ? -12.189 -21.313 22.056 1.00 93.12 442 LYS A C 1
ATOM 3532 O O . LYS A 1 442 ? -11.342 -21.156 22.935 1.00 93.12 442 LYS A O 1
ATOM 3537 N N . ASP A 1 443 ? -11.893 -21.638 20.797 1.00 93.56 443 ASP A N 1
ATOM 3538 C CA . ASP A 1 443 ? -10.517 -21.790 20.305 1.00 93.56 443 ASP A CA 1
ATOM 3539 C C . ASP A 1 443 ? -9.703 -20.508 20.520 1.00 93.56 443 ASP A C 1
ATOM 3541 O O . ASP A 1 443 ? -8.618 -20.550 21.100 1.00 93.56 443 ASP A O 1
ATOM 3545 N N . VAL A 1 444 ? -10.259 -19.347 20.156 1.00 93.56 444 VAL A N 1
ATOM 3546 C CA . VAL A 1 444 ? -9.596 -18.054 20.381 1.00 93.56 444 VAL A CA 1
ATOM 3547 C C . VAL A 1 444 ? -9.310 -17.816 21.855 1.00 93.56 444 VAL A C 1
ATOM 3549 O O . VAL A 1 444 ? -8.197 -17.424 22.206 1.00 93.56 444 VAL A O 1
ATOM 3552 N N . LEU A 1 445 ? -10.297 -18.040 22.725 1.00 95.88 445 LEU A N 1
ATOM 3553 C CA . LEU A 1 445 ? -10.123 -17.821 24.159 1.00 95.88 445 LEU A CA 1
ATOM 3554 C C . LEU A 1 445 ? -9.038 -18.740 24.738 1.00 95.88 445 LEU A C 1
ATOM 3556 O O . LEU A 1 445 ? -8.213 -18.294 25.533 1.00 95.88 445 LEU A O 1
ATOM 3560 N N . GLN A 1 446 ? -9.013 -20.009 24.323 1.00 95.06 446 GLN A N 1
ATOM 3561 C CA . GLN A 1 446 ? -8.004 -20.979 24.753 1.00 95.06 446 GLN A CA 1
ATOM 3562 C C . GLN A 1 446 ? -6.603 -20.599 24.272 1.00 95.06 446 GLN A C 1
ATOM 3564 O O . GLN A 1 446 ? -5.661 -20.637 25.063 1.00 95.06 446 GLN A O 1
ATOM 3569 N N . ARG A 1 447 ? -6.465 -20.193 23.006 1.00 95.31 447 ARG A N 1
ATOM 3570 C CA . ARG A 1 447 ? -5.197 -19.727 22.431 1.00 95.31 447 ARG A CA 1
ATOM 3571 C C . ARG A 1 447 ? -4.686 -18.473 23.122 1.00 95.31 447 ARG A C 1
ATOM 3573 O O . ARG A 1 447 ? -3.511 -18.414 23.471 1.00 95.31 447 ARG A O 1
ATOM 3580 N N . LEU A 1 448 ? -5.569 -17.511 23.396 1.00 96.25 448 LEU A N 1
ATOM 3581 C CA . LEU A 1 448 ? -5.209 -16.317 24.153 1.00 96.25 448 LEU A CA 1
ATOM 3582 C C . LEU A 1 448 ? -4.752 -16.664 25.568 1.00 96.25 448 LEU A C 1
ATOM 3584 O O . LEU A 1 448 ? -3.710 -16.178 25.983 1.00 96.25 448 LEU A O 1
ATOM 3588 N N . LEU A 1 449 ? -5.481 -17.512 26.299 1.00 95.88 449 LEU A N 1
ATOM 3589 C CA . LEU A 1 449 ? -5.074 -17.934 27.644 1.00 95.88 449 LEU A CA 1
ATOM 3590 C C . LEU A 1 449 ? -3.732 -18.677 27.634 1.00 95.88 449 LEU A C 1
ATOM 3592 O O . LEU A 1 449 ? -2.911 -18.443 28.514 1.00 95.88 449 LEU A O 1
ATOM 3596 N N . ALA A 1 450 ? -3.480 -19.520 26.629 1.00 94.62 450 ALA A N 1
ATOM 3597 C CA . ALA A 1 450 ? -2.197 -20.199 26.474 1.00 94.62 450 ALA A CA 1
ATOM 3598 C C . ALA A 1 450 ? -1.047 -19.210 26.210 1.00 94.62 450 ALA A C 1
ATOM 3600 O O . ALA A 1 450 ? -0.002 -19.320 26.843 1.00 94.62 450 ALA A O 1
ATOM 3601 N N . ALA A 1 451 ? -1.259 -18.228 25.327 1.00 93.00 451 ALA A N 1
ATOM 3602 C CA . ALA A 1 451 ? -0.289 -17.173 25.024 1.00 93.00 451 ALA A CA 1
ATOM 3603 C C . ALA A 1 451 ? -0.137 -16.136 26.154 1.00 93.00 451 ALA A C 1
ATOM 3605 O O . ALA A 1 451 ? 0.819 -15.368 26.173 1.00 93.00 451 ALA A O 1
ATOM 3606 N N . TRP A 1 452 ? -1.095 -16.076 27.080 1.00 93.38 452 TRP A N 1
ATOM 3607 C CA . TRP A 1 452 ? -1.048 -15.201 28.250 1.00 93.38 452 TRP A CA 1
ATOM 3608 C C . TRP A 1 452 ? -0.030 -15.691 29.283 1.00 93.38 452 TRP A C 1
ATOM 3610 O O . TRP A 1 452 ? 0.584 -14.886 29.980 1.00 93.38 452 TRP A O 1
ATOM 3620 N N . ASP A 1 453 ? 0.102 -17.011 29.417 1.00 85.31 453 ASP A N 1
ATOM 3621 C CA . ASP A 1 453 ? 0.937 -17.659 30.433 1.00 85.31 453 ASP A CA 1
ATOM 3622 C C . ASP A 1 453 ? 2.334 -18.059 29.902 1.00 85.31 453 ASP A C 1
ATOM 3624 O O . ASP A 1 453 ? 3.160 -18.548 30.679 1.00 85.31 453 ASP A O 1
ATOM 3628 N N . SER A 1 454 ? 2.588 -17.869 28.599 1.00 79.44 454 SER A N 1
ATOM 3629 C CA . SER A 1 454 ? 3.884 -18.064 27.924 1.00 79.44 454 SER A CA 1
ATOM 3630 C C . SER A 1 454 ? 4.753 -16.818 27.987 1.00 79.44 454 SER A C 1
ATOM 3632 O O . SER A 1 454 ? 5.966 -16.968 28.256 1.00 79.44 454 SER A O 1
#

Radius of gyration: 26.96 Å; Cα contacts (8 Å, |Δi|>4): 543; chains: 1; bounding box: 60×49×80 Å

pLDDT: mean 88.34, std 9.63, range [40.41, 98.38]